Protein AF-0000000070608322 (afdb_homodimer)

InterPro domains:
  IPR005828 Major facilitator, sugar transporter-like [PF00083] (97-277)
  IPR036259 MFS transporter superfamily [G3DSA:1.20.1250.20] (74-299)
  IPR036259 MFS transporter superfamily [SSF103473] (114-316)

Sequence (734 aa):
MSNKFDELLTQVGTGKWNLLYFITACYWYILIPPQVLSGVYLTPLVNHTCLPPLLEDPVEISSDSCSYFVNNSSSGEAEEFPCTEWEYDTSVYTNTLTSEFNLVCERSYLRATYQSINMFGTTFTCLASGYIADRFGRKAVVLVTHLTYATLGFCISFASNFSLILALRFIMGCVGLPTIYILALEVCEIKHRSVVGILIGLPWAFGTMAWGGVASQVRDWRWLQRCVILPFALYIPLLFIMDESPRWLIVRGQFDRARRVLQRAARWNKTQLPSEEALNNLITRSLRIINFIFSLNHFHLELVFYGLSSAAPTTAPTLHLHRARRPDGDPWILLKRPSSIASEEVAHHLGIRAQRIAILLLVFIPQMSNKFDELLTQVGTGKWNLLYFITACYWYILIPPQVLSGVYLTPLVNHTCLPPLLEDPVEISSDSCSYFVNNSSSGEAEEFPCTEWEYDTSVYTNTLTSEFNLVCERSYLRATYQSINMFGTTFTCLASGYIADRFGRKAVVLVTHLTYATLGFCISFASNFSLILALRFIMGCVGLPTIYILALEVCEIKHRSVVGILIGLPWAFGTMAWGGVASQVRDWRWLQRCVILPFALYIPLLFIMDESPRWLIVRGQFDRARRVLQRAARWNKTQLPSEEALNNLITRSLRIINFIFSLNHFHLELVFYGLSSAAPTTAPTLHLHRARRPDGDPWILLKRPSSIASEEVAHHLGIRAQRIAILLLVFIPQ

Solvent-accessible surface area (backbone atoms only — not comparable to full-atom values): 39474 Å² total; per-residue (Å²): 124,80,47,62,51,51,56,50,39,51,54,30,49,88,38,58,53,45,44,51,40,47,52,50,35,27,51,50,30,30,55,42,37,48,65,73,54,33,42,66,73,30,38,46,69,64,61,33,30,50,49,73,62,85,88,53,72,61,74,54,81,51,78,68,33,57,51,38,34,34,67,37,79,87,75,72,48,70,46,81,41,76,53,87,41,71,47,65,60,52,85,78,37,70,41,34,53,26,67,73,65,55,37,49,70,93,37,36,63,52,43,57,44,57,43,48,38,24,52,55,17,35,54,51,17,33,70,43,35,35,58,52,32,68,71,65,30,43,44,56,45,38,48,53,26,53,52,49,41,52,49,42,48,53,50,50,45,68,49,90,42,72,68,56,39,46,50,47,37,27,52,40,18,45,36,62,48,66,45,46,57,48,49,36,46,67,64,39,36,71,90,47,32,52,53,51,56,54,55,42,54,43,31,30,41,53,17,42,53,50,38,55,56,49,53,74,72,38,40,35,39,46,62,41,42,45,62,61,46,52,60,48,66,72,51,55,61,55,59,70,71,56,71,62,49,46,65,59,28,39,63,71,65,38,52,69,61,22,47,52,50,49,45,49,38,5,61,60,35,71,37,59,65,77,54,71,67,68,62,57,84,50,66,62,80,80,68,42,63,50,38,32,54,48,32,48,40,52,52,43,48,50,53,44,52,48,55,43,36,67,62,17,14,51,49,69,74,77,72,77,75,68,87,71,72,81,77,85,68,79,70,71,63,76,77,48,49,81,70,45,52,59,50,50,56,46,48,60,56,47,52,58,49,52,53,46,50,55,49,46,57,63,56,62,51,74,125,126,80,49,61,51,51,56,50,39,51,53,30,49,84,36,58,52,45,45,52,38,46,51,50,34,29,52,50,30,28,55,43,36,48,64,73,54,33,41,68,73,30,38,45,72,65,60,34,31,48,47,72,62,85,88,54,72,62,74,54,80,50,76,68,33,55,51,37,34,34,67,37,80,87,74,72,47,68,48,80,40,76,52,88,41,71,47,65,60,51,84,78,36,72,40,35,53,24,68,73,67,56,37,48,70,93,38,36,62,52,44,55,45,57,44,47,40,25,52,55,18,34,52,50,18,32,72,42,37,35,57,51,34,69,72,65,30,43,45,57,46,38,47,52,27,52,51,50,40,52,50,43,47,53,49,48,44,69,51,88,42,70,68,56,38,47,50,47,38,26,53,40,18,44,36,62,49,66,46,47,56,46,49,35,46,67,64,39,37,71,90,46,32,51,52,51,56,54,55,43,55,44,31,31,42,53,16,42,53,50,38,55,57,48,53,74,72,38,41,35,38,46,60,41,42,46,61,61,46,52,62,49,68,70,50,55,64,54,59,71,70,55,70,62,47,46,65,58,28,37,62,71,64,37,52,68,61,22,48,51,49,49,45,50,37,6,61,59,35,70,38,58,65,76,55,73,68,67,62,56,85,50,65,64,81,80,69,42,65,51,38,32,52,50,34,48,40,52,52,43,49,50,53,44,51,47,54,43,35,65,61,18,15,51,52,69,75,78,70,77,78,70,86,75,70,85,79,84,68,79,70,71,63,76,77,48,48,84,71,46,52,59,50,52,56,46,47,59,57,46,51,57,49,52,53,46,49,56,49,47,58,62,56,64,51,73,126

Nearest PDB structures (foldseek):
  8sdz-assembly1_A  TM=8.296E-01  e=3.502E-13  Rattus norvegicus
  9b1o-assembly1_A  TM=7.659E-01  e=4.369E-13  Homo sapiens
  8jtz-assembly1_A  TM=8.490E-01  e=7.755E-12  Homo sapiens
  8et7-assembly1_A  TM=8.396E-01  e=3.820E-12  Homo sapiens
  8et9-assembly1_A  TM=7.760E-01  e=1.321E-12  Homo sapiens

Structure (mmCIF, N/CA/C/O backbone):
data_AF-0000000070608322-model_v1
#
loop_
_entity.id
_entity.type
_entity.pdbx_description
1 polymer 'Organic cation transporter protein'
#
loop_
_atom_site.group_PDB
_atom_site.id
_atom_site.type_symbol
_atom_site.label_atom_id
_atom_site.label_alt_id
_atom_site.label_comp_id
_atom_site.label_asym_id
_atom_site.label_entity_id
_atom_site.label_seq_id
_atom_site.pdbx_PDB_ins_code
_atom_site.Cartn_x
_atom_site.Cartn_y
_atom_site.Cartn_z
_atom_site.occupancy
_atom_site.B_iso_or_equiv
_atom_site.auth_seq_id
_atom_site.auth_comp_id
_atom_site.auth_asym_id
_atom_site.auth_atom_id
_atom_site.pdbx_PDB_model_num
ATOM 1 N N . MET A 1 1 ? 3.383 -32.969 -6.09 1 36 1 MET A N 1
ATOM 2 C CA . MET A 1 1 ? 2.236 -33.375 -6.902 1 36 1 MET A CA 1
ATOM 3 C C . MET A 1 1 ? 1.506 -32.156 -7.453 1 36 1 MET A C 1
ATOM 5 O O . MET A 1 1 ? 1.07 -31.281 -6.691 1 36 1 MET A O 1
ATOM 9 N N . SER A 1 2 ? 1.98 -31.641 -8.508 1 48.81 2 SER A N 1
ATOM 10 C CA . SER A 1 2 ? 1.267 -30.594 -9.242 1 48.81 2 SER A CA 1
ATOM 11 C C . SER A 1 2 ? -0.243 -30.812 -9.172 1 48.81 2 SER A C 1
ATOM 13 O O . SER A 1 2 ? -0.73 -31.922 -9.406 1 48.81 2 SER A O 1
ATOM 15 N N . ASN A 1 3 ? -1 -29.969 -8.305 1 64.69 3 ASN A N 1
ATOM 16 C CA . ASN A 1 3 ? -2.371 -30.266 -7.902 1 64.69 3 ASN A CA 1
ATOM 17 C C . ASN A 1 3 ? -3.281 -30.453 -9.109 1 64.69 3 ASN A C 1
ATOM 19 O O . ASN A 1 3 ? -3.15 -29.734 -10.109 1 64.69 3 ASN A O 1
ATOM 23 N N . LYS A 1 4 ? -3.609 -31.781 -9.477 1 75.69 4 LYS A N 1
ATOM 24 C CA . LYS A 1 4 ? -4.562 -32.219 -10.492 1 75.69 4 LYS A CA 1
ATOM 25 C C . LYS A 1 4 ? -5.645 -31.172 -10.719 1 75.69 4 LYS A C 1
ATOM 27 O O . LYS A 1 4 ? -6.125 -31 -11.836 1 75.69 4 LYS A O 1
ATOM 32 N N . PHE A 1 5 ? -5.82 -30.422 -9.734 1 82.81 5 PHE A N 1
ATOM 33 C CA . PHE A 1 5 ? -6.852 -29.406 -9.867 1 82.81 5 PHE A CA 1
ATOM 34 C C . PHE A 1 5 ? -6.355 -28.234 -10.711 1 82.81 5 PHE A C 1
ATOM 36 O O . PHE A 1 5 ? -7.105 -27.688 -11.516 1 82.81 5 PHE A O 1
ATOM 43 N N . ASP A 1 6 ? -5.16 -27.938 -10.578 1 80.19 6 ASP A N 1
ATOM 44 C CA . ASP A 1 6 ? -4.602 -26.844 -11.359 1 80.19 6 ASP A CA 1
ATOM 45 C C . ASP A 1 6 ? -4.555 -27.203 -12.844 1 80.19 6 ASP A C 1
ATOM 47 O O . ASP A 1 6 ? -4.723 -26.328 -13.695 1 80.19 6 ASP A O 1
ATOM 51 N N . GLU A 1 7 ? -4.355 -28.422 -13.086 1 80.56 7 GLU A N 1
ATOM 52 C CA . GLU A 1 7 ? -4.398 -28.875 -14.469 1 80.56 7 GLU A CA 1
ATOM 53 C C . GLU A 1 7 ? -5.809 -28.781 -15.039 1 80.56 7 GLU A C 1
ATOM 55 O O . GLU A 1 7 ? -5.988 -28.438 -16.219 1 80.56 7 GLU A O 1
ATOM 60 N N . LEU A 1 8 ? -6.734 -29.109 -14.211 1 83.25 8 LEU A N 1
ATOM 61 C CA . LEU A 1 8 ? -8.133 -29 -14.617 1 83.25 8 LEU A CA 1
ATOM 62 C C . LEU A 1 8 ? -8.5 -27.547 -14.922 1 83.25 8 LEU A C 1
ATOM 64 O O . LEU A 1 8 ? -9.203 -27.281 -15.891 1 83.25 8 LEU A O 1
ATOM 68 N N . LEU A 1 9 ? -8.023 -26.703 -14.148 1 85.88 9 LEU A N 1
ATOM 69 C CA . LEU A 1 9 ? -8.297 -25.281 -14.367 1 85.88 9 LEU A CA 1
ATOM 70 C C . LEU A 1 9 ? -7.656 -24.797 -15.664 1 85.88 9 LEU A C 1
ATOM 72 O O . LEU A 1 9 ? -8.211 -23.938 -16.359 1 85.88 9 LEU A O 1
ATOM 76 N N . THR A 1 10 ? -6.527 -25.328 -15.922 1 83.75 10 THR A N 1
ATOM 77 C CA . THR A 1 10 ? -5.855 -24.969 -17.172 1 83.75 10 THR A CA 1
ATOM 78 C C . THR A 1 10 ? -6.648 -25.453 -18.375 1 83.75 10 THR A C 1
ATOM 80 O O . THR A 1 10 ? -6.684 -24.797 -19.406 1 83.75 10 THR A O 1
ATOM 83 N N . GLN A 1 11 ? -7.273 -26.562 -18.234 1 84.31 11 GLN A N 1
ATOM 84 C CA . GLN A 1 11 ? -8.102 -27.109 -19.312 1 84.31 11 GLN A CA 1
ATOM 85 C C . GLN A 1 11 ? -9.336 -26.234 -19.531 1 84.31 11 GLN A C 1
ATOM 87 O O . GLN A 1 11 ? -9.75 -26.031 -20.672 1 84.31 11 GLN A O 1
ATOM 92 N N . VAL A 1 12 ? -9.922 -25.75 -18.469 1 87.62 12 VAL A N 1
ATOM 93 C CA . VAL A 1 12 ? -11.086 -24.875 -18.562 1 87.62 12 VAL A CA 1
ATOM 94 C C . VAL A 1 12 ? -10.664 -23.516 -19.141 1 87.62 12 VAL A C 1
ATOM 96 O O . VAL A 1 12 ? -11.461 -22.844 -19.797 1 87.62 12 VAL A O 1
ATOM 99 N N . GLY A 1 13 ? -9.414 -23.109 -18.891 1 85.56 13 GLY A N 1
ATOM 100 C CA . GLY A 1 13 ? -8.859 -21.906 -19.484 1 85.56 13 GLY A CA 1
ATOM 101 C C . GLY A 1 13 ? -9.312 -20.641 -18.797 1 85.56 13 GLY A C 1
ATOM 102 O O . GLY A 1 13 ? -9.984 -20.688 -17.766 1 85.56 13 GLY A O 1
ATOM 103 N N . THR A 1 14 ? -8.898 -19.531 -19.375 1 89 14 THR A N 1
ATOM 104 C CA . THR A 1 14 ? -9.219 -18.203 -18.859 1 89 14 THR A CA 1
ATOM 105 C C . THR A 1 14 ? -10.148 -17.469 -19.812 1 89 14 THR A C 1
ATOM 107 O O . THR A 1 14 ? -9.852 -17.344 -21.016 1 89 14 THR A O 1
ATOM 110 N N . GLY A 1 15 ? -11.305 -17.047 -19.359 1 92 15 GLY A N 1
ATOM 111 C CA . GLY A 1 15 ? -12.273 -16.344 -20.188 1 92 15 GLY A CA 1
ATOM 112 C C . GLY A 1 15 ? -13.18 -15.43 -19.391 1 92 15 GLY A C 1
ATOM 113 O O . GLY A 1 15 ? -12.75 -14.789 -18.438 1 92 15 GLY A O 1
ATOM 114 N N . LYS A 1 16 ? -14.375 -15.359 -19.844 1 93.12 16 LYS A N 1
ATOM 115 C CA . LYS A 1 16 ? -15.344 -14.438 -19.266 1 93.12 16 LYS A CA 1
ATOM 116 C C . LYS A 1 16 ? -15.703 -14.852 -17.828 1 93.12 16 LYS A C 1
ATOM 118 O O . LYS A 1 16 ? -15.945 -13.992 -16.984 1 93.12 16 LYS A O 1
ATOM 123 N N . TRP A 1 17 ? -15.719 -16.109 -17.594 1 94.38 17 TRP A N 1
ATOM 124 C CA . TRP A 1 17 ? -16.031 -16.609 -16.266 1 94.38 17 TRP A CA 1
ATOM 125 C C . TRP A 1 17 ? -15 -16.141 -15.242 1 94.38 17 TRP A C 1
ATOM 127 O O . TRP A 1 17 ? -15.359 -15.641 -14.172 1 94.38 17 TRP A O 1
ATOM 137 N N . ASN A 1 18 ? -13.758 -16.156 -15.555 1 94.19 18 ASN A N 1
ATOM 138 C CA . ASN A 1 18 ? -12.68 -15.711 -14.68 1 94.19 18 ASN A CA 1
ATOM 139 C C . ASN A 1 18 ? -12.672 -14.195 -14.539 1 94.19 18 ASN A C 1
ATOM 141 O O . ASN A 1 18 ? -12.383 -13.672 -13.461 1 94.19 18 ASN A O 1
ATOM 145 N N . LEU A 1 19 ? -13.008 -13.586 -15.617 1 93.38 19 LEU A N 1
ATOM 146 C CA . LEU A 1 19 ? -13 -12.125 -15.641 1 93.38 19 LEU A CA 1
ATOM 147 C C . LEU A 1 19 ? -14.047 -11.562 -14.688 1 93.38 19 LEU A C 1
ATOM 149 O O . LEU A 1 19 ? -13.836 -10.508 -14.086 1 93.38 19 LEU A O 1
ATOM 153 N N . LEU A 1 20 ? -15.117 -12.242 -14.57 1 95.31 20 LEU A N 1
ATOM 154 C CA . LEU A 1 20 ? -16.156 -11.805 -13.648 1 95.31 20 LEU A CA 1
ATOM 155 C C . LEU A 1 20 ? -15.625 -11.695 -12.227 1 95.31 20 LEU A C 1
ATOM 157 O O . LEU A 1 20 ? -15.852 -10.695 -11.547 1 95.31 20 LEU A O 1
ATOM 161 N N . TYR A 1 21 ? -14.875 -12.641 -11.781 1 96.44 21 TYR A N 1
ATOM 162 C CA . TYR A 1 21 ? -14.312 -12.641 -10.438 1 96.44 21 TYR A CA 1
ATOM 163 C C . TYR A 1 21 ? -13.242 -11.57 -10.289 1 96.44 21 TYR A C 1
ATOM 165 O O . TYR A 1 21 ? -13.164 -10.898 -9.258 1 96.44 21 TYR A O 1
ATOM 173 N N . PHE A 1 22 ? -12.539 -11.461 -11.375 1 94.94 22 PHE A N 1
ATOM 174 C CA . PHE A 1 22 ? -11.477 -10.461 -11.367 1 94.94 22 PHE A CA 1
ATOM 175 C C . PHE A 1 22 ? -12.055 -9.055 -11.258 1 94.94 22 PHE A C 1
ATOM 177 O O . PHE A 1 22 ? -11.633 -8.273 -10.406 1 94.94 22 PHE A O 1
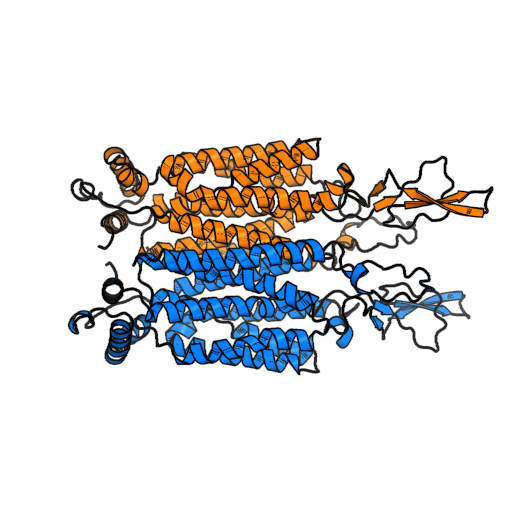ATOM 184 N N . ILE A 1 23 ? -12.984 -8.742 -12.031 1 95.19 23 ILE A N 1
ATOM 185 C CA . ILE A 1 23 ? -13.602 -7.422 -12.055 1 95.19 23 ILE A CA 1
ATOM 186 C C . ILE A 1 23 ? -14.305 -7.156 -10.727 1 95.19 23 ILE A C 1
ATOM 188 O O . ILE A 1 23 ? -14.242 -6.047 -10.188 1 95.19 23 ILE A O 1
ATOM 192 N N . THR A 1 24 ? -14.969 -8.172 -10.195 1 96.75 24 THR A N 1
ATOM 193 C CA . THR A 1 24 ? -15.664 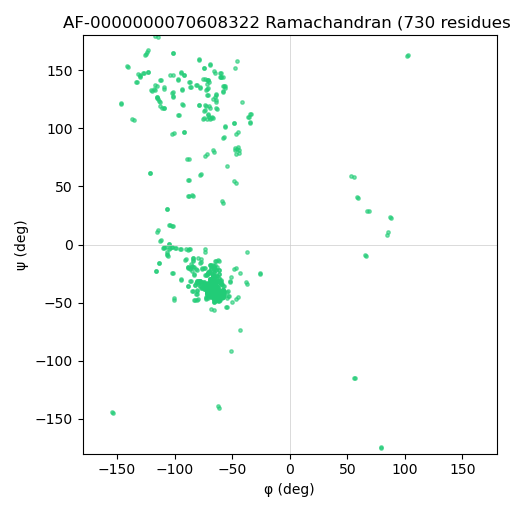-8.016 -8.93 1 96.75 24 THR A CA 1
ATOM 194 C C . THR A 1 24 ? -14.68 -7.738 -7.797 1 96.75 24 THR A C 1
ATOM 196 O O . THR A 1 24 ? -14.922 -6.867 -6.957 1 96.75 24 THR A O 1
ATOM 199 N N . ALA A 1 25 ? -13.594 -8.414 -7.82 1 96 25 ALA A N 1
ATOM 200 C CA . ALA A 1 25 ? -12.57 -8.195 -6.805 1 96 25 ALA A CA 1
ATOM 201 C C . ALA A 1 25 ? -11.969 -6.797 -6.93 1 96 25 ALA A C 1
ATOM 203 O O . ALA A 1 25 ? -11.797 -6.098 -5.926 1 96 25 ALA A O 1
ATOM 204 N N . CYS A 1 26 ? -11.68 -6.398 -8.133 1 94.06 26 CYS A N 1
ATOM 205 C CA . CYS A 1 26 ? -11.133 -5.066 -8.359 1 94.06 26 CYS A CA 1
ATOM 206 C C . CYS A 1 26 ? -12.109 -3.99 -7.902 1 94.06 26 CYS A C 1
ATOM 208 O O . CYS A 1 26 ? -11.703 -2.998 -7.293 1 94.06 26 CYS A O 1
ATOM 210 N N . TYR A 1 27 ? -13.328 -4.234 -8.227 1 95.56 27 TYR A N 1
ATOM 211 C CA . TYR A 1 27 ? -14.352 -3.271 -7.828 1 95.56 27 TYR A CA 1
ATOM 212 C C . TYR A 1 27 ? -14.438 -3.164 -6.312 1 95.56 27 TYR A C 1
ATOM 214 O O . TYR A 1 27 ? -14.562 -2.064 -5.77 1 95.56 27 TYR A O 1
ATOM 222 N N . TRP A 1 28 ? -14.359 -4.246 -5.605 1 95.69 28 TRP A N 1
ATOM 223 C CA . TRP A 1 28 ? -14.367 -4.25 -4.148 1 95.69 28 TRP A CA 1
ATOM 224 C C . TRP A 1 28 ? -13.211 -3.424 -3.594 1 95.69 28 TRP A C 1
ATOM 226 O O . TRP A 1 28 ? -13.406 -2.594 -2.703 1 95.69 28 TRP A O 1
ATOM 236 N N . TYR A 1 29 ? -12.078 -3.504 -4.195 1 92.56 29 TYR A N 1
ATOM 237 C CA . TYR A 1 29 ? -10.883 -2.871 -3.648 1 92.56 29 TYR A CA 1
ATOM 238 C C . TYR A 1 29 ? -10.805 -1.403 -4.047 1 92.56 29 TYR A C 1
ATOM 240 O O . TYR A 1 29 ? -9.977 -0.651 -3.529 1 92.56 29 TYR A O 1
ATOM 248 N N . ILE A 1 30 ? -11.648 -1.03 -4.961 1 91.88 30 ILE A N 1
ATOM 249 C CA . ILE A 1 30 ? -11.812 0.394 -5.23 1 91.88 30 ILE A CA 1
ATOM 250 C C . ILE A 1 30 ? -12.695 1.022 -4.156 1 91.88 30 ILE A C 1
ATOM 252 O O . ILE A 1 30 ? -12.492 2.178 -3.773 1 91.88 30 ILE A O 1
ATOM 256 N N . LEU A 1 31 ? -13.633 0.258 -3.611 1 94 31 LEU A N 1
ATOM 257 C CA . LEU A 1 31 ? -14.68 0.794 -2.742 1 94 31 LEU A CA 1
ATOM 258 C C . LEU A 1 31 ? -14.234 0.76 -1.282 1 94 31 LEU A C 1
ATOM 260 O O . LEU A 1 31 ? -14.797 1.475 -0.445 1 94 31 LEU A O 1
ATOM 264 N N . ILE A 1 32 ? -13.203 0.074 -0.935 1 91.31 32 ILE A N 1
ATOM 265 C CA . ILE A 1 32 ? -12.898 -0.22 0.46 1 91.31 32 ILE A CA 1
ATOM 266 C C . ILE A 1 32 ? -12.055 0.908 1.053 1 91.31 32 ILE A C 1
ATOM 268 O O . ILE A 1 32 ? -12.297 1.347 2.18 1 91.31 32 ILE A O 1
ATOM 272 N N . PRO A 1 33 ? -11.164 1.537 0.332 1 86.69 33 PRO A N 1
ATOM 273 C CA . PRO A 1 33 ? -10.266 2.512 0.959 1 86.69 33 PRO A CA 1
ATOM 274 C C . PRO A 1 33 ? -11.016 3.707 1.548 1 86.69 33 PRO A C 1
ATOM 276 O O . PRO A 1 33 ? -10.727 4.129 2.67 1 86.69 33 PRO A O 1
ATOM 279 N N . PRO A 1 34 ? -12.008 4.238 0.886 1 88.19 34 PRO A N 1
ATOM 280 C CA . PRO A 1 34 ? -12.727 5.367 1.49 1 88.19 34 PRO A CA 1
ATOM 281 C C . PRO A 1 34 ? -13.391 5.004 2.816 1 88.19 34 PRO A C 1
ATOM 283 O O . PRO A 1 34 ? -13.578 5.867 3.674 1 88.19 34 PRO A O 1
ATOM 286 N N . GLN A 1 35 ? -13.695 3.754 2.988 1 90 35 GLN A N 1
ATOM 287 C CA . GLN A 1 35 ? -14.352 3.32 4.215 1 90 35 GLN A CA 1
ATOM 288 C C . GLN A 1 35 ? -13.336 3.059 5.324 1 90 35 GLN A C 1
ATOM 290 O O . GLN A 1 35 ? -13.555 3.451 6.473 1 90 35 GLN A O 1
ATOM 295 N N . VAL A 1 36 ? -12.281 2.479 4.906 1 87.38 36 VAL A N 1
ATOM 296 C CA . VAL A 1 36 ? -11.289 2.086 5.895 1 87.38 36 VAL A CA 1
ATOM 297 C C . VAL A 1 36 ? -10.516 3.314 6.367 1 87.38 36 VAL A C 1
ATOM 299 O O . VAL A 1 36 ? -10.164 3.424 7.543 1 87.38 36 VAL A O 1
ATOM 302 N N . LEU A 1 37 ? -10.297 4.277 5.535 1 82.12 37 LEU A N 1
ATOM 303 C CA . LEU A 1 37 ? -9.547 5.477 5.875 1 82.12 37 LEU A CA 1
ATOM 304 C C . LEU A 1 37 ? -10.477 6.676 6.035 1 82.12 37 LEU A C 1
ATOM 306 O O . LEU A 1 37 ? -10.078 7.812 5.77 1 82.12 37 LEU A O 1
ATOM 310 N N . SER A 1 38 ? -11.641 6.453 6.445 1 87.69 38 SER A N 1
ATOM 311 C CA . SER A 1 38 ? -12.641 7.516 6.488 1 87.69 38 SER A CA 1
ATOM 312 C C . SER A 1 38 ? -12.297 8.555 7.551 1 87.69 38 SER A C 1
ATOM 314 O O . SER A 1 38 ? -12.734 9.703 7.465 1 87.69 38 SER A O 1
ATOM 316 N N . GLY A 1 39 ? -11.5 8.203 8.508 1 85.06 39 GLY A N 1
ATOM 317 C CA . GLY A 1 39 ? -11.141 9.125 9.578 1 85.06 39 GLY A CA 1
ATOM 318 C C . GLY A 1 39 ? -10.414 10.359 9.078 1 85.06 39 GLY A C 1
ATOM 319 O O . GLY A 1 39 ? -10.516 11.43 9.688 1 85.06 39 GLY A O 1
ATOM 320 N N . VAL A 1 40 ? -9.852 10.242 7.977 1 78.62 40 VAL A N 1
ATOM 321 C CA . VAL A 1 40 ? -9.047 11.336 7.43 1 78.62 40 VAL A CA 1
ATOM 322 C C . VAL A 1 40 ? -9.969 12.492 7.023 1 78.62 40 VAL A C 1
ATOM 324 O O . VAL A 1 40 ? -9.641 13.656 7.246 1 78.62 40 VAL A O 1
ATOM 327 N N . TYR A 1 41 ? -11.109 12.195 6.543 1 84.12 41 TYR A N 1
ATOM 328 C CA . TYR A 1 41 ? -11.953 13.258 6.012 1 84.12 41 TYR A CA 1
ATOM 329 C C . TYR A 1 41 ? -13.203 13.438 6.867 1 84.12 41 TYR A C 1
ATOM 331 O O . TYR A 1 41 ? -13.875 14.469 6.785 1 84.12 41 TYR A O 1
ATOM 339 N N . LEU A 1 42 ? -13.445 12.461 7.664 1 90.12 42 LEU A N 1
ATOM 340 C CA . LEU A 1 42 ? -14.656 12.578 8.469 1 90.12 42 LEU A CA 1
ATOM 341 C C . LEU A 1 42 ? -14.352 13.172 9.836 1 90.12 42 LEU A C 1
ATOM 343 O O . LEU A 1 42 ? -15.203 13.812 10.453 1 90.12 42 LEU A O 1
ATOM 347 N N . THR A 1 43 ? -13.148 12.906 10.336 1 88.88 43 THR A N 1
ATOM 348 C CA . THR A 1 43 ? -12.742 13.453 11.625 1 88.88 43 THR A CA 1
ATOM 349 C C . THR A 1 43 ? -11.484 14.297 11.484 1 88.88 43 THR A C 1
ATOM 351 O O . THR A 1 43 ? -10.492 14.078 12.188 1 88.88 43 THR A O 1
ATOM 354 N N . PRO A 1 44 ? -11.586 15.344 10.711 1 81.62 44 PRO A N 1
ATOM 355 C CA . PRO A 1 44 ? -10.406 16.203 10.578 1 81.62 44 PRO A CA 1
ATOM 356 C C . PRO A 1 44 ? -10.227 17.141 11.766 1 81.62 44 PRO A C 1
ATOM 358 O O . PRO A 1 44 ? -11.164 17.359 12.531 1 81.62 44 PRO A O 1
ATOM 361 N N . LEU A 1 45 ? -9.055 17.562 11.867 1 77.62 45 LEU A N 1
ATOM 362 C CA . LEU A 1 45 ? -8.836 18.625 12.844 1 77.62 45 LEU A CA 1
ATOM 363 C C . LEU A 1 45 ? -9.398 19.953 12.344 1 77.62 45 LEU A C 1
ATOM 365 O O . LEU A 1 45 ? -9.086 20.375 11.227 1 77.62 45 LEU A O 1
ATOM 369 N N . VAL A 1 46 ? -10.32 20.5 13.07 1 79.62 46 VAL A N 1
ATOM 370 C CA . VAL A 1 46 ? -10.93 21.781 12.703 1 79.62 46 VAL A CA 1
ATOM 371 C C . VAL A 1 46 ? -10.641 22.812 13.773 1 79.62 46 VAL A C 1
ATOM 373 O O . VAL A 1 46 ? -10.672 22.516 14.969 1 79.62 46 VAL A O 1
ATOM 376 N N . ASN A 1 47 ? -10.234 23.953 13.281 1 77.94 47 ASN A N 1
ATOM 377 C CA . ASN A 1 47 ? -10.039 25.047 14.234 1 77.94 47 ASN A CA 1
ATOM 378 C C . ASN A 1 47 ? -11.312 25.344 15.008 1 77.94 47 ASN A C 1
ATOM 380 O O . ASN A 1 47 ? -12.414 25.312 14.445 1 77.94 47 ASN A O 1
ATOM 384 N N . HIS A 1 48 ? -11.086 25.531 16.281 1 84.5 48 HIS A N 1
ATOM 385 C CA . HIS A 1 48 ? -12.234 25.797 17.141 1 84.5 48 HIS A CA 1
ATOM 386 C C . HIS A 1 48 ? -11.977 26.969 18.062 1 84.5 48 HIS A C 1
ATOM 388 O O . HIS A 1 48 ? -10.828 27.234 18.438 1 84.5 48 HIS A O 1
ATOM 394 N N . THR A 1 49 ? -12.961 27.781 18.25 1 83.06 49 THR A N 1
ATOM 395 C CA . THR A 1 49 ? -12.914 28.922 19.172 1 83.06 49 THR A CA 1
ATOM 396 C C . THR A 1 49 ? -13.914 28.719 20.312 1 83.06 49 THR A C 1
ATOM 398 O O . THR A 1 49 ? -15.078 28.391 20.078 1 83.06 49 THR A O 1
ATOM 401 N N . CYS A 1 50 ? -13.352 28.844 21.469 1 85.44 50 CYS A N 1
ATOM 402 C CA . CYS A 1 50 ? -14.195 28.688 22.641 1 85.44 50 CYS A CA 1
ATOM 403 C C . CYS A 1 50 ? -15.258 29.781 22.719 1 85.44 50 CYS A C 1
ATOM 405 O O . CYS A 1 50 ? -14.953 30.953 22.516 1 85.44 50 CYS A O 1
ATOM 407 N N . LEU A 1 51 ? -16.469 29.391 22.906 1 83 51 LEU A N 1
ATOM 408 C CA . LEU A 1 51 ? -17.578 30.312 23.109 1 83 51 LEU A CA 1
ATOM 409 C C . LEU A 1 51 ? -17.953 30.375 24.594 1 83 51 LEU A C 1
ATOM 411 O O . LEU A 1 51 ? -18.688 29.531 25.094 1 83 51 LEU A O 1
ATOM 415 N N . PRO A 1 52 ? -17.328 31.438 25.234 1 77.62 52 PRO A N 1
ATOM 416 C CA . PRO A 1 52 ? -17.672 31.547 26.656 1 77.62 52 PRO A CA 1
ATOM 417 C C . PRO A 1 52 ? -19.156 31.891 26.859 1 77.62 52 PRO A C 1
ATOM 419 O O . PRO A 1 52 ? -19.781 32.469 25.984 1 77.62 52 PRO A O 1
ATOM 422 N N . PRO A 1 53 ? -19.656 31.359 28.016 1 76.31 53 PRO A N 1
ATOM 423 C CA . PRO A 1 53 ? -21.047 31.734 28.328 1 76.31 53 PRO A CA 1
ATOM 424 C C . PRO A 1 53 ? -21.25 33.25 28.438 1 76.31 53 PRO A C 1
ATOM 426 O O . PRO A 1 53 ? -20.312 33.969 28.781 1 76.31 53 PRO A O 1
ATOM 429 N N . LEU A 1 54 ? -22.266 33.844 27.781 1 64.56 54 LEU A N 1
ATOM 430 C CA . LEU A 1 54 ? -22.641 35.25 27.688 1 64.56 54 LEU A CA 1
ATOM 431 C C . LEU A 1 54 ? -22.406 35.969 29.016 1 64.56 54 LEU A C 1
ATOM 433 O O . LEU A 1 54 ? -22.094 37.156 29.047 1 64.56 54 LEU A O 1
ATOM 437 N N . LEU A 1 55 ? -22.594 35.281 30.031 1 60.94 55 LEU A N 1
ATOM 438 C CA . LEU A 1 55 ? -22.625 35.969 31.328 1 60.94 55 LEU A CA 1
ATOM 439 C C . LEU A 1 55 ? -21.203 36.312 31.797 1 60.94 55 LEU A C 1
ATOM 441 O O . LEU A 1 55 ? -21.031 37.062 32.75 1 60.94 55 LEU A O 1
ATOM 445 N N . GLU A 1 56 ? -20.25 35.688 31.078 1 59.78 56 GLU A N 1
ATOM 446 C CA . GLU A 1 56 ? -18.906 35.875 31.609 1 59.78 56 GLU A CA 1
ATOM 447 C C . GLU A 1 56 ? -18.062 36.75 30.672 1 59.78 56 GLU A C 1
ATOM 449 O O . GLU A 1 56 ? -18.219 36.688 29.453 1 59.78 56 GLU A O 1
ATOM 454 N N . ASP A 1 57 ? -17.578 37.969 31.094 1 60.91 57 ASP A N 1
ATOM 455 C CA . ASP A 1 57 ? -16.719 38.906 30.344 1 60.91 57 ASP A CA 1
ATOM 456 C C . ASP A 1 57 ? -15.344 38.281 30.094 1 60.91 57 ASP A C 1
ATOM 458 O O . ASP A 1 57 ? -14.445 38.406 30.922 1 60.91 57 ASP A O 1
ATOM 462 N N . PRO A 1 58 ? -15.305 37.469 29.141 1 61 58 PRO A N 1
ATOM 463 C CA . PRO A 1 58 ? -14.016 36.844 28.938 1 61 58 PRO A CA 1
ATOM 464 C C . PRO A 1 58 ? -12.922 37.812 28.516 1 61 58 PRO A C 1
ATOM 466 O O . PRO A 1 58 ? -13.195 38.781 27.812 1 61 58 PRO A O 1
ATOM 469 N N . VAL A 1 59 ? -11.805 37.875 29.156 1 59.34 59 VAL A N 1
ATOM 470 C CA . VAL A 1 59 ? -10.695 38.781 28.844 1 59.34 59 VAL A CA 1
ATOM 471 C C . VAL A 1 59 ? -10.078 38.375 27.516 1 59.34 59 VAL A C 1
ATOM 473 O O . VAL A 1 59 ? -9.789 39.219 26.672 1 59.34 59 VAL A O 1
ATOM 476 N N . GLU A 1 60 ? -9.625 37.125 27.297 1 59.66 60 GLU A N 1
ATOM 477 C CA . GLU A 1 60 ? -8.914 36.719 26.094 1 59.66 60 GLU A CA 1
ATOM 478 C C . GLU A 1 60 ? -9.414 35.375 25.594 1 59.66 60 GLU A C 1
ATOM 480 O O . GLU A 1 60 ? -9.539 34.406 26.359 1 59.66 60 GLU A O 1
ATOM 485 N N . ILE A 1 61 ? -10.125 35.5 24.5 1 61.66 61 ILE A N 1
ATOM 486 C CA . ILE A 1 61 ? -10.508 34.25 23.844 1 61.66 61 ILE A CA 1
ATOM 487 C C . ILE A 1 61 ? -9.469 33.875 22.797 1 61.66 61 ILE A C 1
ATOM 489 O O . ILE A 1 61 ? -9.211 34.625 21.859 1 61.66 61 ILE A O 1
ATOM 493 N N . SER A 1 62 ? -8.539 33 23.156 1 58.78 62 SER A N 1
ATOM 494 C CA . SER A 1 62 ? -7.551 32.562 22.172 1 58.78 62 SER A CA 1
ATOM 495 C C . SER A 1 62 ? -8.117 31.469 21.266 1 58.78 62 SER A C 1
ATOM 497 O O . SER A 1 62 ? -8.969 30.672 21.688 1 58.78 62 SER A O 1
ATOM 499 N N . SER A 1 63 ? -7.848 31.562 20.047 1 64.69 63 SER A N 1
ATOM 500 C CA . SER A 1 63 ? -8.164 30.531 19.062 1 64.69 63 SER A CA 1
ATOM 501 C C . SER A 1 63 ? -7.539 29.188 19.453 1 64.69 63 SER A C 1
ATOM 503 O O . SER A 1 63 ? -6.422 29.141 19.984 1 64.69 63 SER A O 1
ATOM 505 N N . ASP A 1 64 ? -8.336 28.141 19.344 1 63.97 64 ASP A N 1
ATOM 506 C CA . ASP A 1 64 ? -7.926 26.766 19.625 1 63.97 64 ASP A CA 1
ATOM 507 C C . ASP A 1 64 ? -7.668 26.578 21.125 1 63.97 64 ASP A C 1
ATOM 509 O O . ASP A 1 64 ? -6.684 25.938 21.516 1 63.97 64 ASP A O 1
ATOM 513 N N . SER A 1 65 ? -8.398 27.391 21.844 1 73.75 65 SER A N 1
ATOM 514 C CA . SER A 1 65 ? -8.242 27.281 23.297 1 73.75 65 SER A CA 1
ATOM 515 C C . SER A 1 65 ? -9.336 26.406 23.906 1 73.75 65 SER A C 1
ATOM 517 O O . SER A 1 65 ? -10.438 26.312 23.344 1 73.75 65 SER A O 1
ATOM 519 N N . CYS A 1 66 ? -9 25.656 24.828 1 81.38 66 CYS A N 1
ATOM 520 C CA . CYS A 1 66 ? -9.922 24.766 25.531 1 81.38 66 CYS A CA 1
ATOM 521 C C . CYS A 1 66 ? -10.383 25.359 26.844 1 81.38 66 CYS A C 1
ATOM 523 O O . CYS A 1 66 ? -11.148 24.75 27.578 1 81.38 66 CYS A O 1
ATOM 525 N N . SER A 1 67 ? -9.836 26.516 27.125 1 78.88 67 SER A N 1
ATOM 526 C CA . SER A 1 67 ? -10.203 27.203 28.359 1 78.88 67 SER A CA 1
ATOM 527 C C . SER A 1 67 ? -10.305 28.719 28.125 1 78.88 67 SER A C 1
ATOM 529 O O . SER A 1 67 ? -9.844 29.219 27.109 1 78.88 67 SER A O 1
ATOM 531 N N . TYR A 1 68 ? -11.117 29.359 28.953 1 77.25 68 TYR A N 1
ATOM 532 C CA . TYR A 1 68 ? -11.195 30.812 28.906 1 77.25 68 TYR A CA 1
ATOM 533 C C . TYR A 1 68 ? -10.977 31.406 30.297 1 77.25 68 TYR A C 1
ATOM 535 O O . TYR A 1 68 ? -11.117 30.703 31.312 1 77.25 68 TYR A O 1
ATOM 543 N N . PHE A 1 69 ? -10.391 32.562 30.203 1 76.31 69 PHE A N 1
ATOM 544 C CA . PHE A 1 69 ? -10.055 33.219 31.453 1 76.31 69 PHE A CA 1
ATOM 545 C C . PHE A 1 69 ? -11.062 34.312 31.781 1 76.31 69 PHE A C 1
ATOM 547 O O . PHE A 1 69 ? -11.508 35.031 30.891 1 76.31 69 PHE A O 1
ATOM 554 N N . VAL A 1 70 ? -11.57 34.312 33.031 1 76.12 70 VAL A N 1
ATOM 555 C CA . VAL A 1 70 ? -12.461 35.375 33.5 1 76.12 70 VAL A CA 1
ATOM 556 C C . VAL A 1 70 ? -11.781 36.156 34.625 1 76.12 70 VAL A C 1
ATOM 558 O O . VAL A 1 70 ? -11.117 35.594 35.469 1 76.12 70 VAL A O 1
ATOM 561 N N . ASN A 1 71 ? -11.734 37.531 34.375 1 71.75 71 ASN A N 1
ATOM 562 C CA . ASN A 1 71 ? -11.211 38.375 35.438 1 71.75 71 ASN A CA 1
ATOM 563 C C . ASN A 1 71 ? -12.156 38.406 36.625 1 71.75 71 ASN A C 1
ATOM 565 O O . ASN A 1 71 ? -13.344 38.719 36.469 1 71.75 71 ASN A O 1
ATOM 569 N N . ASN A 1 72 ? -11.695 37.75 37.656 1 64.88 72 ASN A N 1
ATOM 570 C CA . ASN A 1 72 ? -12.461 37.906 38.875 1 64.88 72 ASN A CA 1
ATOM 571 C C . ASN A 1 72 ? -12.227 39.281 39.5 1 64.88 72 ASN A C 1
ATOM 573 O O . ASN A 1 72 ? -11.078 39.656 39.75 1 64.88 72 ASN A O 1
ATOM 577 N N . SER A 1 73 ? -13.148 40.125 39.469 1 61.19 73 SER A N 1
ATOM 578 C CA . SER A 1 73 ? -13.109 41.469 40.031 1 61.19 73 SER A CA 1
ATOM 579 C C . SER A 1 73 ? -12.555 41.438 41.438 1 61.19 73 SER A C 1
ATOM 581 O O . SER A 1 73 ? -11.859 42.375 41.875 1 61.19 73 SER A O 1
ATOM 583 N N . SER A 1 74 ? -12.984 40.594 42.25 1 59.12 74 SER A N 1
ATOM 584 C CA . SER A 1 74 ? -12.664 40.719 43.656 1 59.12 74 SER A CA 1
ATOM 585 C C . SER A 1 74 ? -11.195 40.406 43.906 1 59.12 74 SER A C 1
ATOM 587 O O . SER A 1 74 ? -10.586 40.969 44.812 1 59.12 74 SER A O 1
ATOM 589 N N . SER A 1 75 ? -10.664 39.5 43.25 1 58.78 75 SER A N 1
ATOM 590 C CA . SER A 1 75 ? -9.32 39.094 43.625 1 58.78 75 SER A CA 1
ATOM 591 C C . SER A 1 75 ? -8.297 39.469 42.562 1 58.78 75 SER A C 1
ATOM 593 O O . SER A 1 75 ? -7.09 39.469 42.844 1 58.78 75 SER A O 1
ATOM 595 N N . GLY A 1 76 ? -8.695 40.188 41.438 1 61.78 76 GLY A N 1
ATOM 596 C CA . GLY A 1 76 ? -7.789 40.656 40.406 1 61.78 76 GLY A CA 1
ATOM 597 C C . GLY A 1 76 ? -7.152 39.531 39.625 1 61.78 76 GLY A C 1
ATOM 598 O O . GLY A 1 76 ? -6.297 39.781 38.75 1 61.78 76 GLY A O 1
ATOM 599 N N . GLU A 1 77 ? -7.352 38.312 40.125 1 65.31 77 GLU A N 1
ATOM 600 C CA . GLU A 1 77 ? -6.66 37.188 39.5 1 65.31 77 GLU A CA 1
ATOM 601 C C . GLU A 1 77 ? -7.539 36.531 38.438 1 65.31 77 GLU A C 1
ATOM 603 O O . GLU A 1 77 ? -8.766 36.5 38.562 1 65.31 77 GLU A O 1
ATOM 608 N N . ALA A 1 78 ? -7.059 36.25 37.281 1 73.25 78 ALA A N 1
ATOM 609 C CA . ALA A 1 78 ? -7.754 35.562 36.188 1 73.25 78 ALA A CA 1
ATOM 610 C C . ALA A 1 78 ? -7.98 34.094 36.5 1 73.25 78 ALA A C 1
ATOM 612 O O . ALA A 1 78 ? -7.039 33.375 36.844 1 73.25 78 ALA A O 1
ATOM 613 N N . GLU A 1 79 ? -9.211 33.656 36.75 1 76.94 79 GLU A N 1
ATOM 614 C CA . GLU A 1 79 ? -9.562 32.25 36.938 1 76.94 79 GLU A CA 1
ATOM 615 C C . GLU A 1 79 ? -9.844 31.562 35.625 1 76.94 79 GLU A C 1
ATOM 617 O O . GLU A 1 79 ? -10.453 32.156 34.719 1 76.94 79 GLU A O 1
ATOM 622 N N . GLU A 1 80 ? -9.32 30.297 35.375 1 77.31 80 GLU A N 1
ATOM 623 C CA . GLU A 1 80 ? -9.461 29.516 34.125 1 77.31 80 GLU A CA 1
ATOM 624 C C . GLU A 1 80 ? -10.656 28.578 34.219 1 77.31 80 GLU A C 1
ATOM 626 O O . GLU A 1 80 ? -10.805 27.828 35.188 1 77.31 80 GLU A O 1
ATOM 631 N N . PHE A 1 81 ? -11.594 28.766 33.281 1 79.44 81 PHE A N 1
ATOM 632 C CA . PHE A 1 81 ? -12.734 27.875 33.188 1 79.44 81 PHE A CA 1
ATOM 633 C C . PHE A 1 81 ? -12.672 27.062 31.891 1 79.44 81 PHE A C 1
ATOM 635 O O . PHE A 1 81 ? -12.211 27.562 30.859 1 79.44 81 PHE A O 1
ATOM 642 N N . PRO A 1 82 ? -13.078 25.781 32 1 82.62 82 PRO A N 1
ATOM 643 C CA . PRO A 1 82 ? -13.102 24.969 30.781 1 82.62 82 PRO A CA 1
ATOM 644 C C . PRO A 1 82 ? -14.219 25.375 29.812 1 82.62 82 PRO A C 1
ATOM 646 O O . PRO A 1 82 ? -15.305 25.75 30.25 1 82.62 82 PRO A O 1
ATOM 649 N N . CYS A 1 83 ? -13.906 25.344 28.609 1 83.62 83 CYS A N 1
ATOM 650 C CA . CYS A 1 83 ? -14.891 25.672 27.578 1 83.62 83 CYS A CA 1
ATOM 651 C C . CYS A 1 83 ? -15.867 24.516 27.391 1 83.62 83 CYS A C 1
ATOM 653 O O . CYS A 1 83 ? -15.477 23.344 27.422 1 83.62 83 CYS A O 1
ATOM 655 N N . THR A 1 84 ? -17.156 24.812 27.156 1 80.88 84 THR A N 1
ATOM 656 C CA . THR A 1 84 ? -18.156 23.781 26.969 1 80.88 84 THR A CA 1
ATOM 657 C C . THR A 1 84 ? -18.75 23.844 25.562 1 80.88 84 THR A C 1
ATOM 659 O O . THR A 1 84 ? -19.359 22.891 25.094 1 80.88 84 THR A O 1
ATOM 662 N N . GLU A 1 85 ? -18.625 25 25 1 84.56 85 GLU A N 1
ATOM 663 C CA . GLU A 1 85 ? -19.156 25.172 23.656 1 84.56 85 GLU A CA 1
ATOM 664 C C . GLU A 1 85 ? -18.109 25.797 22.734 1 84.56 85 GLU A C 1
ATOM 666 O O . GLU A 1 85 ? -17.297 26.625 23.172 1 84.56 85 GLU A O 1
ATOM 671 N N . TRP A 1 86 ? -18.203 25.297 21.516 1 87.81 86 TRP A N 1
ATOM 672 C CA . TRP A 1 86 ? -17.203 25.766 20.562 1 87.81 86 TRP A CA 1
ATOM 673 C C . TRP A 1 86 ? -17.859 26.234 19.266 1 87.81 86 TRP A C 1
ATOM 675 O O . TRP A 1 86 ? -18.938 25.75 18.906 1 87.81 86 TRP A O 1
ATOM 685 N N . GLU A 1 87 ? -17.25 27.234 18.703 1 85.75 87 GLU A N 1
ATOM 686 C CA . GLU A 1 87 ? -17.547 27.594 17.328 1 85.75 87 GLU A CA 1
ATOM 687 C C . GLU A 1 87 ? -16.469 27.078 16.375 1 85.75 87 GLU A C 1
ATOM 689 O O . GLU A 1 87 ? -15.281 27.234 16.641 1 85.75 87 GLU A O 1
ATOM 694 N N . TYR A 1 88 ? -16.922 26.359 15.375 1 87.81 88 TYR A N 1
ATOM 695 C CA . TYR A 1 88 ? -15.984 25.719 14.469 1 87.81 88 TYR A CA 1
ATOM 696 C C . TYR A 1 88 ? -15.859 26.5 13.164 1 87.81 88 TYR A C 1
ATOM 698 O O . TYR A 1 88 ? -16.812 27.172 12.742 1 87.81 88 TYR A O 1
ATOM 706 N N . ASP A 1 89 ? -14.656 26.469 12.641 1 80.38 89 ASP A N 1
ATOM 707 C CA . ASP A 1 89 ? -14.398 27.078 11.344 1 80.38 89 ASP A CA 1
ATOM 708 C C . ASP A 1 89 ? -15.062 26.297 10.219 1 80.38 89 ASP A C 1
ATOM 710 O O . ASP A 1 89 ? -14.773 25.109 10.023 1 80.38 89 ASP A O 1
ATOM 714 N N . THR A 1 90 ? -15.977 26.875 9.492 1 81.5 90 THR A N 1
ATOM 715 C CA . THR A 1 90 ? -16.719 26.188 8.453 1 81.5 90 THR A CA 1
ATOM 716 C C . THR A 1 90 ? -16.219 26.562 7.07 1 81.5 90 THR A C 1
ATOM 718 O O . THR A 1 90 ? -16.891 26.328 6.062 1 81.5 90 THR A O 1
ATOM 721 N N . SER A 1 91 ? -15.039 27.141 6.996 1 75.69 91 SER A N 1
ATOM 722 C CA . SER A 1 91 ? -14.516 27.609 5.715 1 75.69 91 SER A CA 1
ATOM 723 C C . SER A 1 91 ? -14.141 26.438 4.812 1 75.69 91 SER A C 1
ATOM 725 O O . SER A 1 91 ? -14.422 26.453 3.613 1 75.69 91 SER A O 1
ATOM 727 N N . VAL A 1 92 ? -13.648 25.422 5.41 1 74.06 92 VAL A N 1
ATOM 728 C CA . VAL A 1 92 ? -13.211 24.266 4.629 1 74.06 92 VAL A CA 1
ATOM 729 C C . VAL A 1 92 ? -14.273 23.172 4.68 1 74.06 92 VAL A C 1
ATOM 731 O O . VAL A 1 92 ? -14.672 22.641 3.641 1 74.06 92 VAL A O 1
ATOM 734 N N . TYR A 1 93 ? -14.703 22.984 5.867 1 84.31 93 TYR A N 1
ATOM 735 C CA . TYR A 1 93 ? -15.727 21.969 6.09 1 84.31 93 TYR A CA 1
ATOM 736 C C . TYR A 1 93 ? -17.016 22.594 6.613 1 84.31 93 TYR A C 1
ATOM 738 O O . TYR A 1 93 ? -16.969 23.516 7.426 1 84.31 93 TYR A O 1
ATOM 746 N N . THR A 1 94 ? -18.078 22.141 6.09 1 88.25 94 THR A N 1
ATOM 747 C CA . THR A 1 94 ? -19.359 22.625 6.602 1 88.25 94 THR A CA 1
ATOM 748 C C . THR A 1 94 ? -19.766 21.859 7.852 1 88.25 94 THR A C 1
ATOM 750 O O . THR A 1 94 ? -20.219 22.453 8.836 1 88.25 94 THR A O 1
ATOM 753 N N . ASN A 1 95 ? -19.672 20.562 7.766 1 92.5 95 ASN A N 1
ATOM 754 C CA . ASN A 1 95 ? -20.031 19.688 8.883 1 92.5 95 ASN A CA 1
ATOM 755 C C . ASN A 1 95 ? -19.156 18.438 8.914 1 92.5 95 ASN A C 1
ATOM 757 O O . ASN A 1 95 ? -19.094 17.688 7.93 1 92.5 95 ASN A O 1
ATOM 761 N N . THR A 1 96 ? -18.453 18.25 10.031 1 93.12 96 THR A N 1
ATOM 762 C CA . THR A 1 96 ? -17.625 17.062 10.25 1 93.12 96 THR A CA 1
ATOM 763 C C . THR A 1 96 ? -18.031 16.359 11.531 1 93.12 96 THR A C 1
ATOM 765 O O . THR A 1 96 ? -18.828 16.891 12.328 1 93.12 96 THR A O 1
ATOM 768 N N . LEU A 1 97 ? -17.578 15.164 11.695 1 94.88 97 LEU A N 1
ATOM 769 C CA . LEU A 1 97 ? -17.828 14.453 12.945 1 94.88 97 LEU A CA 1
ATOM 770 C C . LEU A 1 97 ? -17.219 15.203 14.125 1 94.88 97 LEU A C 1
ATOM 772 O O . LEU A 1 97 ? -17.766 15.203 15.227 1 94.88 97 LEU A O 1
ATOM 776 N N . THR A 1 98 ? -16.125 15.859 13.844 1 92.19 98 THR A N 1
ATOM 777 C CA . THR A 1 98 ? -15.445 16.641 14.867 1 92.19 98 THR A CA 1
ATOM 778 C C . THR A 1 98 ? -16.312 17.797 15.352 1 92.19 98 THR A C 1
ATOM 780 O O . THR A 1 98 ? -16.484 17.984 16.562 1 92.19 98 THR A O 1
ATOM 783 N N . SER A 1 99 ? -16.875 18.5 14.445 1 91.88 99 SER A N 1
ATOM 784 C CA . SER A 1 99 ? -17.688 19.672 14.789 1 91.88 99 SER A CA 1
ATOM 785 C C . SER A 1 99 ? -19.062 19.25 15.312 1 91.88 99 SER A C 1
ATOM 787 O O . SER A 1 99 ? -19.594 19.859 16.25 1 91.88 99 SER A O 1
ATOM 789 N N . GLU A 1 100 ? -19.578 18.219 14.711 1 93.38 100 GLU A N 1
ATOM 790 C CA . GLU A 1 100 ? -20.922 17.797 15.078 1 93.38 100 GLU A CA 1
ATOM 791 C C . GLU A 1 100 ? -20.953 17.188 16.484 1 93.38 100 GLU A C 1
ATOM 793 O O . GLU A 1 100 ? -21.906 17.422 17.234 1 93.38 100 GLU A O 1
ATOM 798 N N . PHE A 1 101 ? -19.922 16.484 16.844 1 93.94 101 PHE A N 1
ATOM 799 C CA . PHE A 1 101 ? -19.922 15.797 18.125 1 93.94 101 PHE A CA 1
ATOM 800 C C . PHE A 1 101 ? -18.875 16.375 19.062 1 93.94 101 PHE A C 1
ATOM 802 O O . PHE A 1 101 ? -18.531 15.75 20.078 1 93.94 101 PHE A O 1
ATOM 809 N N . ASN A 1 102 ? -18.312 17.5 18.734 1 90.25 102 ASN A N 1
ATOM 810 C CA . ASN A 1 102 ? -17.375 18.25 19.562 1 90.25 102 ASN A CA 1
ATOM 811 C C . ASN A 1 102 ? -16.203 17.375 20.016 1 90.25 102 ASN A C 1
ATOM 813 O O . ASN A 1 102 ? -15.898 17.297 21.203 1 90.25 102 ASN A O 1
ATOM 817 N N . LEU A 1 103 ? -15.555 16.891 19.031 1 91.44 103 LEU A N 1
ATOM 818 C CA . LEU A 1 103 ? -14.406 16.047 19.312 1 91.44 103 LEU A CA 1
ATOM 819 C C . LEU A 1 103 ? -13.133 16.875 19.469 1 91.44 103 LEU A C 1
ATOM 821 O O . LEU A 1 103 ? -12.125 16.609 18.812 1 91.44 103 LEU A O 1
ATOM 825 N N . VAL A 1 104 ? -13.203 17.812 20.359 1 86.5 104 VAL A N 1
ATOM 826 C CA . VAL A 1 104 ? -12.078 18.703 20.594 1 86.5 104 VAL A CA 1
ATOM 827 C C . VAL A 1 104 ? -11.695 18.672 22.078 1 86.5 104 VAL A C 1
ATOM 829 O O . VAL A 1 104 ? -12.414 18.094 22.891 1 86.5 104 VAL A O 1
ATOM 832 N N . CYS A 1 105 ? -10.453 19.188 22.344 1 84.06 105 CYS A N 1
ATOM 833 C CA . CYS A 1 105 ? -9.945 19.344 23.703 1 84.06 105 CYS A CA 1
ATOM 834 C C . CYS A 1 105 ? -9.977 18.016 24.453 1 84.06 105 CYS A C 1
ATOM 836 O O . CYS A 1 105 ? -9.391 17.031 24 1 84.06 105 CYS A O 1
ATOM 838 N N . GLU A 1 106 ? -10.742 17.781 25.516 1 81.5 106 GLU A N 1
ATOM 839 C CA . GLU A 1 106 ? -10.734 16.562 26.297 1 81.5 106 GLU A CA 1
ATOM 840 C C . GLU A 1 106 ? -11.227 15.375 25.469 1 81.5 106 GLU A C 1
ATOM 842 O O . GLU A 1 106 ? -10.859 14.227 25.734 1 81.5 106 GLU A O 1
ATOM 847 N N . ARG A 1 107 ? -12 15.711 24.469 1 87.94 107 ARG A N 1
ATOM 848 C CA . ARG A 1 107 ? -12.586 14.648 23.656 1 87.94 107 ARG A CA 1
ATOM 849 C C . ARG A 1 107 ? -11.828 14.484 22.344 1 87.94 107 ARG A C 1
ATOM 851 O O . ARG A 1 107 ? -12.305 13.82 21.422 1 87.94 107 ARG A O 1
ATOM 858 N N . SER A 1 108 ? -10.648 15.031 22.266 1 85.5 108 SER A N 1
ATOM 859 C CA . SER A 1 108 ? -9.852 14.961 21.047 1 85.5 108 SER A CA 1
ATOM 860 C C . SER A 1 108 ? -9.398 13.531 20.766 1 85.5 108 SER A C 1
ATOM 862 O O . SER A 1 108 ? -9.203 13.164 19.609 1 85.5 108 SER A O 1
ATOM 864 N N . TYR A 1 109 ? -9.289 12.672 21.797 1 85.31 109 TYR A N 1
ATOM 865 C CA . TYR A 1 109 ? -8.859 11.289 21.609 1 85.31 109 TYR A CA 1
ATOM 866 C C . TYR A 1 109 ? -9.906 10.484 20.859 1 85.31 109 TYR A C 1
ATOM 868 O O . TYR A 1 109 ? -9.594 9.438 20.281 1 85.31 109 TYR A O 1
ATOM 876 N N . LEU A 1 110 ? -11.086 10.984 20.828 1 90.88 110 LEU A N 1
ATOM 877 C CA . LEU A 1 110 ? -12.172 10.266 20.172 1 90.88 110 LEU A CA 1
ATOM 878 C C . LEU A 1 110 ? -12 10.281 18.656 1 90.88 110 LEU A C 1
ATOM 880 O O . LEU A 1 110 ? -12.539 9.422 17.969 1 90.88 110 LEU A O 1
ATOM 884 N N . ARG A 1 111 ? -11.305 11.25 18.141 1 88 111 ARG A N 1
ATOM 885 C CA . ARG A 1 111 ? -11.008 11.25 16.703 1 88 111 ARG A CA 1
ATOM 886 C C . ARG A 1 111 ? -10.117 10.07 16.328 1 88 111 ARG A C 1
ATOM 888 O O . ARG A 1 111 ? -10.367 9.375 15.344 1 88 111 ARG A O 1
ATOM 895 N N . ALA A 1 112 ? -9.141 9.828 17.219 1 82.81 112 ALA A N 1
ATOM 896 C CA . ALA A 1 112 ? -8.258 8.68 17 1 82.81 112 ALA A CA 1
ATOM 897 C C . ALA A 1 112 ? -9 7.371 17.25 1 82.81 112 ALA A C 1
ATOM 899 O O . ALA A 1 112 ? -8.742 6.367 16.578 1 82.81 112 ALA A O 1
ATOM 900 N N . THR A 1 113 ? -9.852 7.453 18.156 1 89.81 113 THR A N 1
ATOM 901 C CA . THR A 1 113 ? -10.633 6.262 18.484 1 89.81 113 THR A CA 1
ATOM 902 C C . THR A 1 113 ? -11.516 5.859 17.312 1 89.81 113 THR A C 1
ATOM 904 O O . THR A 1 113 ? -11.727 4.668 17.062 1 89.81 113 THR A O 1
ATOM 907 N N . TYR A 1 114 ? -11.969 6.867 16.594 1 92.06 114 TYR A N 1
ATOM 908 C CA . TYR A 1 114 ? -12.781 6.598 15.414 1 92.06 114 TYR A CA 1
ATOM 909 C C . TYR A 1 114 ? -12.039 5.703 14.43 1 92.06 114 TYR A C 1
ATOM 911 O O . TYR A 1 114 ? -12.594 4.715 13.945 1 92.06 114 TYR A O 1
ATOM 919 N N . GLN A 1 115 ? -10.82 5.934 14.203 1 86.5 115 GLN A N 1
ATOM 920 C CA . GLN A 1 115 ? -10.023 5.152 13.258 1 86.5 115 GLN A CA 1
ATOM 921 C C . GLN A 1 115 ? -9.547 3.852 13.898 1 86.5 115 GLN A C 1
ATOM 923 O O . GLN A 1 115 ? -9.555 2.799 13.258 1 86.5 115 GLN A O 1
ATOM 928 N N . SER A 1 116 ? -9.156 3.906 15.156 1 86.06 116 SER A N 1
ATOM 929 C CA . SER A 1 116 ? -8.57 2.748 15.828 1 86.06 116 SER A CA 1
ATOM 930 C C . SER A 1 116 ? -9.609 1.651 16.047 1 86.06 116 SER A C 1
ATOM 932 O O . SER A 1 116 ? -9.281 0.464 16 1 86.06 116 SER A O 1
ATOM 934 N N . ILE A 1 117 ? -10.781 2.066 16.203 1 92.19 117 ILE A N 1
ATOM 935 C CA . ILE A 1 117 ? -11.812 1.071 16.469 1 92.19 117 ILE A CA 1
ATOM 936 C C . ILE A 1 117 ? -12.031 0.21 15.227 1 92.19 117 ILE A C 1
ATOM 938 O O . ILE A 1 117 ? -12.258 -0.997 15.336 1 92.19 117 ILE A O 1
ATOM 942 N N . ASN A 1 118 ? -12.039 0.82 14.086 1 91.12 118 ASN A N 1
ATOM 943 C CA . ASN A 1 118 ? -12.148 0.053 12.852 1 91.12 118 ASN A CA 1
ATOM 944 C C . ASN A 1 118 ? -10.953 -0.87 12.656 1 91.12 118 ASN A C 1
ATOM 946 O O . ASN A 1 118 ? -11.102 -2.016 12.227 1 91.12 118 ASN A O 1
ATOM 950 N N . MET A 1 119 ? -9.828 -0.383 12.969 1 85.94 119 MET A N 1
ATOM 951 C CA . MET A 1 119 ? -8.609 -1.187 12.852 1 85.94 119 MET A CA 1
ATOM 952 C C . MET A 1 119 ? -8.641 -2.361 13.82 1 85.94 119 MET A C 1
ATOM 954 O O . MET A 1 119 ? -8.148 -3.447 13.508 1 85.94 119 MET A O 1
ATOM 958 N N . PHE A 1 120 ? -9.18 -2.086 14.914 1 87.88 120 PHE A N 1
ATOM 959 C CA . PHE A 1 120 ? -9.328 -3.164 15.883 1 87.88 120 PHE A CA 1
ATOM 960 C C . PHE A 1 120 ? -10.242 -4.258 15.344 1 87.88 120 PHE A C 1
ATOM 962 O O . PHE A 1 120 ? -9.969 -5.445 15.516 1 87.88 120 PHE A O 1
ATOM 969 N N . GLY A 1 121 ? -11.266 -3.883 14.742 1 89.75 121 GLY A N 1
ATOM 970 C CA . GLY A 1 121 ? -12.133 -4.855 14.109 1 89.75 121 GLY A CA 1
ATOM 971 C C . GLY A 1 121 ? -11.453 -5.629 12.992 1 89.75 121 GLY A C 1
ATOM 972 O O . GLY A 1 121 ? -11.656 -6.84 12.859 1 89.75 121 GLY A O 1
ATOM 973 N N . THR A 1 122 ? -10.656 -4.949 12.25 1 87.62 122 THR A N 1
ATOM 974 C CA . THR A 1 122 ? -9.969 -5.578 11.125 1 87.62 122 THR A CA 1
ATOM 975 C C . THR A 1 122 ? -8.969 -6.621 11.625 1 87.62 122 THR A C 1
ATOM 977 O O . THR A 1 122 ? -8.648 -7.57 10.906 1 87.62 122 THR A O 1
ATOM 980 N N . THR A 1 123 ? -8.469 -6.449 12.836 1 84.31 123 THR A N 1
ATOM 981 C CA . THR A 1 123 ? -7.578 -7.445 13.422 1 84.31 123 THR A CA 1
ATOM 982 C C . THR A 1 123 ? -8.273 -8.797 13.531 1 84.31 123 THR A C 1
ATOM 984 O O . THR A 1 123 ? -7.664 -9.836 13.273 1 84.31 123 THR A O 1
ATOM 987 N N . PHE A 1 124 ? -9.5 -8.766 13.773 1 86.19 124 PHE A N 1
ATOM 988 C CA . PHE A 1 124 ? -10.273 -9.992 13.859 1 86.19 124 PHE A CA 1
ATOM 989 C C . PHE A 1 124 ? -10.438 -10.633 12.484 1 86.19 124 PHE A C 1
ATOM 991 O O . PHE A 1 124 ? -10.359 -11.852 12.344 1 86.19 124 PHE A O 1
ATOM 998 N N . THR A 1 125 ? -10.672 -9.797 11.547 1 84.81 125 THR A N 1
ATOM 999 C CA . THR A 1 125 ? -10.844 -10.305 10.195 1 84.81 125 THR A CA 1
ATOM 1000 C C . THR A 1 125 ? -9.555 -10.953 9.695 1 84.81 125 THR A C 1
ATOM 1002 O O . THR A 1 125 ? -9.586 -11.969 9.008 1 84.81 125 THR A O 1
ATOM 1005 N N . CYS A 1 126 ? -8.461 -10.43 10.039 1 80.38 126 CYS A N 1
ATOM 1006 C CA . CYS A 1 126 ? -7.176 -10.984 9.625 1 80.38 126 CYS A CA 1
ATOM 1007 C C . CYS A 1 126 ? -6.961 -12.375 10.227 1 80.38 126 CYS A C 1
ATOM 1009 O O . CYS A 1 126 ? -6.441 -13.266 9.555 1 80.38 126 CYS A O 1
ATOM 1011 N N . LEU A 1 127 ? -7.418 -12.57 11.359 1 80.56 127 LEU A N 1
ATOM 1012 C CA . LEU A 1 127 ? -7.168 -13.82 12.07 1 80.56 127 LEU A CA 1
ATOM 1013 C C . LEU A 1 127 ? -8.203 -14.875 11.703 1 80.56 127 LEU A C 1
ATOM 1015 O O . LEU A 1 127 ? -7.871 -16.062 11.578 1 80.56 127 LEU A O 1
ATOM 1019 N N . ALA A 1 128 ? -9.391 -14.398 11.406 1 85.06 128 ALA A N 1
ATOM 1020 C CA . ALA A 1 128 ? -10.484 -15.359 11.266 1 85.06 128 ALA A CA 1
ATOM 1021 C C . ALA A 1 128 ? -10.883 -15.539 9.805 1 85.06 128 ALA A C 1
ATOM 1023 O O . ALA A 1 128 ? -11.68 -16.406 9.477 1 85.06 128 ALA A O 1
ATOM 1024 N N . SER A 1 129 ? -10.336 -14.773 8.953 1 83.88 129 SER A N 1
ATOM 1025 C CA . SER A 1 129 ? -10.82 -14.75 7.574 1 83.88 129 SER A CA 1
ATOM 1026 C C . SER A 1 129 ? -10.656 -16.109 6.902 1 83.88 129 SER A C 1
ATOM 1028 O O . SER A 1 129 ? -11.578 -16.594 6.246 1 83.88 129 SER A O 1
ATOM 1030 N N . GLY A 1 130 ? -9.492 -16.812 7.039 1 79.25 130 GLY A N 1
ATOM 1031 C CA . GLY A 1 130 ? -9.258 -18.109 6.418 1 79.25 130 GLY A CA 1
ATOM 1032 C C . GLY A 1 130 ? -10.164 -19.203 6.957 1 79.25 130 GLY A C 1
ATOM 1033 O O . GLY A 1 130 ? -10.711 -20 6.188 1 79.25 130 GLY A O 1
ATOM 1034 N N . TYR A 1 131 ? -10.391 -19.172 8.172 1 84.31 131 TYR A N 1
ATOM 1035 C CA . TYR A 1 131 ? -11.203 -20.188 8.82 1 84.31 131 TYR A CA 1
ATOM 1036 C C . TYR A 1 131 ? -12.672 -20.047 8.445 1 84.31 131 TYR A C 1
ATOM 1038 O O . TYR A 1 131 ? -13.336 -21.031 8.117 1 84.31 131 TYR A O 1
ATOM 1046 N N . ILE A 1 132 ? -13.141 -18.891 8.445 1 88.56 132 ILE A N 1
ATOM 1047 C CA . ILE A 1 132 ? -14.539 -18.625 8.133 1 88.56 132 ILE A CA 1
ATOM 1048 C C . ILE A 1 132 ? -14.812 -18.953 6.676 1 88.56 132 ILE A C 1
ATOM 1050 O O . ILE A 1 132 ? -15.828 -19.594 6.359 1 88.56 132 ILE A O 1
ATOM 1054 N N . ALA A 1 133 ? -13.922 -18.625 5.809 1 87.44 133 ALA A N 1
ATOM 1055 C CA . ALA A 1 133 ? -14.086 -18.891 4.379 1 87.44 133 ALA A CA 1
ATOM 1056 C C . ALA A 1 133 ? -14.039 -20.375 4.086 1 87.44 133 ALA A C 1
ATOM 1058 O O . ALA A 1 133 ? -14.727 -20.859 3.184 1 87.44 133 ALA A O 1
ATOM 1059 N N . ASP A 1 134 ? -13.211 -21.094 4.84 1 86.44 134 ASP A N 1
ATOM 1060 C CA . ASP A 1 134 ? -13.094 -22.531 4.629 1 86.44 134 ASP A CA 1
ATOM 1061 C C . ASP A 1 134 ? -14.312 -23.266 5.172 1 86.44 134 ASP A C 1
ATOM 1063 O O . ASP A 1 134 ? -14.719 -24.297 4.625 1 86.44 134 ASP A O 1
ATOM 1067 N N . ARG A 1 135 ? -14.867 -22.75 6.191 1 88.56 135 ARG A N 1
ATOM 1068 C CA . ARG A 1 135 ? -15.977 -23.438 6.844 1 88.56 135 ARG A CA 1
ATOM 1069 C C . ARG A 1 135 ? -17.281 -23.188 6.105 1 88.56 135 ARG A C 1
ATOM 1071 O O . ARG A 1 135 ? -18.078 -24.109 5.891 1 88.56 135 ARG A O 1
ATOM 1078 N N . PHE A 1 136 ? -17.531 -21.969 5.676 1 92.69 136 PHE A N 1
ATOM 1079 C CA . PHE A 1 136 ? -18.859 -21.609 5.176 1 92.69 136 PHE A CA 1
ATOM 1080 C C . PHE A 1 136 ? -18.844 -21.469 3.656 1 92.69 136 PHE A C 1
ATOM 1082 O O . PHE A 1 136 ? -19.891 -21.422 3.021 1 92.69 136 PHE A O 1
ATOM 1089 N N . GLY A 1 137 ? -17.688 -21.5 3.082 1 91.88 137 GLY A N 1
ATOM 1090 C CA . GLY A 1 137 ? -17.578 -21.312 1.643 1 91.88 137 GLY A CA 1
ATOM 1091 C C . GLY A 1 137 ? -17.125 -19.922 1.247 1 91.88 137 GLY A C 1
ATOM 1092 O O . GLY A 1 137 ? -17.188 -18.984 2.051 1 91.88 137 GLY A O 1
ATOM 1093 N N . ARG A 1 138 ? -16.672 -19.812 0.046 1 93.06 138 ARG A N 1
ATOM 1094 C CA . ARG A 1 138 ? -16.156 -18.531 -0.417 1 93.06 138 ARG A CA 1
ATOM 1095 C C . ARG A 1 138 ? -17.281 -17.594 -0.819 1 93.06 138 ARG A C 1
ATOM 1097 O O . ARG A 1 138 ? -17.328 -16.438 -0.384 1 93.06 138 ARG A O 1
ATOM 1104 N N . LYS A 1 139 ? -18.203 -18.156 -1.595 1 95.06 139 LYS A N 1
ATOM 1105 C CA . LYS A 1 139 ? -19.281 -17.297 -2.113 1 95.06 139 LYS A CA 1
ATOM 1106 C C . LYS A 1 139 ? -20.188 -16.828 -0.989 1 95.06 139 LYS A C 1
ATOM 1108 O O . LYS A 1 139 ? -20.547 -15.641 -0.928 1 95.06 139 LYS A O 1
ATOM 1113 N N . ALA A 1 140 ? -20.547 -17.641 -0.14 1 94.75 140 ALA A N 1
ATOM 1114 C CA . ALA A 1 140 ? -21.453 -17.297 0.964 1 94.75 140 ALA A CA 1
ATOM 1115 C C . ALA A 1 140 ? -20.812 -16.234 1.862 1 94.75 140 ALA A C 1
ATOM 1117 O O . ALA A 1 140 ? -21.484 -15.266 2.25 1 94.75 140 ALA A O 1
ATOM 1118 N N . VAL A 1 141 ? -19.594 -16.438 2.127 1 94.88 141 VAL A N 1
ATOM 1119 C CA . VAL A 1 141 ? -18.891 -15.5 2.992 1 94.88 141 VAL A CA 1
ATOM 1120 C C . VAL A 1 141 ? -18.812 -14.133 2.307 1 94.88 141 VAL A C 1
ATOM 1122 O O . VAL A 1 141 ? -19.078 -13.102 2.926 1 94.88 141 VAL A O 1
ATOM 1125 N N . VAL A 1 142 ? -18.484 -14.125 1.038 1 96.19 142 VAL A N 1
ATOM 1126 C CA . VAL A 1 142 ? -18.375 -12.875 0.293 1 96.19 142 VAL A CA 1
ATOM 1127 C C . VAL A 1 142 ? -19.734 -12.18 0.249 1 96.19 142 VAL A C 1
ATOM 1129 O O . VAL A 1 142 ? -19.828 -10.977 0.521 1 96.19 142 VAL A O 1
ATOM 1132 N N . LEU A 1 143 ? -20.75 -12.93 -0.025 1 96.62 143 LEU A N 1
ATOM 1133 C CA . LEU A 1 143 ? -22.094 -12.359 -0.159 1 96.62 143 LEU A CA 1
ATOM 1134 C C . LEU A 1 143 ? -22.562 -11.766 1.162 1 96.62 143 LEU A C 1
ATOM 1136 O O . LEU A 1 143 ? -22.984 -10.602 1.21 1 96.62 143 LEU A O 1
ATOM 1140 N N . VAL A 1 144 ? -22.391 -12.461 2.193 1 96.06 144 VAL A N 1
ATOM 1141 C CA . VAL A 1 144 ? -22.906 -12.039 3.49 1 96.06 144 VAL A CA 1
ATOM 1142 C C . VAL A 1 144 ? -22.078 -10.883 4.031 1 96.06 144 VAL A C 1
ATOM 1144 O O . VAL A 1 144 ? -22.625 -9.875 4.492 1 96.06 144 VAL A O 1
ATOM 1147 N N . THR A 1 145 ? -20.812 -10.992 3.977 1 95.56 145 THR A N 1
ATOM 1148 C CA . THR A 1 145 ? -19.953 -9.984 4.578 1 95.56 145 THR A CA 1
ATOM 1149 C C . THR A 1 145 ? -19.984 -8.695 3.773 1 95.56 145 THR A C 1
ATOM 1151 O O . THR A 1 145 ? -20 -7.602 4.344 1 95.56 145 THR A O 1
ATOM 1154 N N . HIS A 1 146 ? -20 -8.789 2.482 1 96.62 146 HIS A N 1
ATOM 1155 C CA . HIS A 1 146 ? -19.984 -7.582 1.663 1 96.62 146 HIS A CA 1
ATOM 1156 C C . HIS A 1 146 ? -21.328 -6.867 1.723 1 96.62 146 HIS A C 1
ATOM 1158 O O . HIS A 1 146 ? -21.391 -5.633 1.712 1 96.62 146 HIS A O 1
ATOM 1164 N N . LEU A 1 147 ? -22.438 -7.656 1.809 1 96.69 147 LEU A N 1
ATOM 1165 C CA . LEU A 1 147 ? -23.75 -7.039 1.978 1 96.69 147 LEU A CA 1
ATOM 1166 C C . LEU A 1 147 ? -23.844 -6.352 3.334 1 96.69 147 LEU A C 1
ATOM 1168 O O . LEU A 1 147 ? -24.375 -5.238 3.432 1 96.69 147 LEU A O 1
ATOM 1172 N N . THR A 1 148 ? -23.406 -7.004 4.328 1 96.94 148 THR A N 1
ATOM 1173 C CA . THR A 1 148 ? -23.406 -6.414 5.66 1 96.94 148 THR A CA 1
ATOM 1174 C C . THR A 1 148 ? -22.547 -5.148 5.691 1 96.94 148 THR A C 1
ATOM 1176 O O . THR A 1 148 ? -22.938 -4.145 6.293 1 96.94 148 THR A O 1
ATOM 1179 N N . TYR A 1 149 ? -21.406 -5.207 5.031 1 96.31 149 TYR A N 1
ATOM 1180 C CA . TYR A 1 149 ? -20.516 -4.062 4.965 1 96.31 149 TYR A CA 1
ATOM 1181 C C . TYR A 1 149 ? -21.203 -2.857 4.344 1 96.31 149 TYR A C 1
ATOM 1183 O O . TYR A 1 149 ? -21.141 -1.753 4.887 1 96.31 149 TYR A O 1
ATOM 1191 N N . ALA A 1 150 ? -21.891 -3.086 3.262 1 96.12 150 ALA A N 1
ATOM 1192 C CA . ALA A 1 150 ? -22.609 -2.018 2.566 1 96.12 150 ALA A CA 1
ATOM 1193 C C . ALA A 1 150 ? -23.734 -1.46 3.43 1 96.12 150 ALA A C 1
ATOM 1195 O O . ALA A 1 150 ? -23.922 -0.244 3.496 1 96.12 150 ALA A O 1
ATOM 1196 N N . THR A 1 151 ? -24.406 -2.303 4.121 1 96.62 151 THR A N 1
ATOM 1197 C CA . THR A 1 151 ? -25.516 -1.886 4.969 1 96.62 151 THR A CA 1
ATOM 1198 C C . THR A 1 151 ? -25.016 -1.055 6.148 1 96.62 151 THR A C 1
ATOM 1200 O O . THR A 1 151 ? -25.625 -0.034 6.492 1 96.62 151 THR A O 1
ATOM 1203 N N . LEU A 1 152 ? -23.969 -1.514 6.711 1 97.12 152 LEU A N 1
ATOM 1204 C CA . LEU A 1 152 ? -23.391 -0.785 7.84 1 97.12 152 LEU A CA 1
ATOM 1205 C C . LEU A 1 152 ? -22.938 0.607 7.414 1 97.12 152 LEU A C 1
ATOM 1207 O O . LEU A 1 152 ? -23.156 1.584 8.133 1 97.12 152 LEU A O 1
ATOM 1211 N N . GLY A 1 153 ? -22.281 0.69 6.25 1 95.19 153 GLY A N 1
ATOM 1212 C CA . GLY A 1 153 ? -21.891 1.992 5.73 1 95.19 153 GLY A CA 1
ATOM 1213 C C . GLY A 1 153 ? -23.078 2.934 5.539 1 95.19 153 GLY A C 1
ATOM 1214 O O . GLY A 1 153 ? -22.969 4.125 5.844 1 95.19 153 GLY A O 1
ATOM 1215 N N . PHE A 1 154 ? -24.094 2.359 5.078 1 95.44 154 PHE A N 1
ATOM 1216 C CA . PHE A 1 154 ? -25.312 3.143 4.887 1 95.44 154 PHE A CA 1
ATOM 1217 C C . PHE A 1 154 ? -25.891 3.588 6.227 1 95.44 154 PHE A C 1
ATOM 1219 O O . PHE A 1 154 ? -26.297 4.738 6.379 1 95.44 154 PHE A O 1
ATOM 1226 N N . CYS A 1 155 ? -25.859 2.781 7.195 1 96.69 155 CYS A N 1
ATOM 1227 C CA . CYS A 1 155 ? -26.406 3.074 8.516 1 96.69 155 CYS A CA 1
ATOM 1228 C C . CYS A 1 155 ? -25.578 4.152 9.219 1 96.69 155 CYS A C 1
ATOM 1230 O O . CYS A 1 155 ? -26.125 4.969 9.961 1 96.69 155 CYS A O 1
ATOM 1232 N N . ILE A 1 156 ? -24.312 4.184 8.969 1 96.44 156 ILE A N 1
ATOM 1233 C CA . ILE A 1 156 ? -23.422 5.16 9.594 1 96.44 156 ILE A CA 1
ATOM 1234 C C . ILE A 1 156 ? -23.812 6.566 9.141 1 96.44 156 ILE A C 1
ATOM 1236 O O . ILE A 1 156 ? -23.766 7.512 9.93 1 96.44 156 ILE A O 1
ATOM 1240 N N . SER A 1 157 ? -24.234 6.723 7.898 1 94.69 157 SER A N 1
ATOM 1241 C CA . SER A 1 157 ? -24.578 8.031 7.352 1 94.69 157 SER A CA 1
ATOM 1242 C C . SER A 1 157 ? -25.797 8.617 8.055 1 94.69 157 SER A C 1
ATOM 1244 O O . SER A 1 157 ? -26 9.836 8.031 1 94.69 157 SER A O 1
ATOM 1246 N N . PHE A 1 158 ? -26.625 7.809 8.766 1 94.94 158 PHE A N 1
ATOM 1247 C CA . PHE A 1 158 ? -27.844 8.281 9.414 1 94.94 158 PHE A CA 1
ATOM 1248 C C . PHE A 1 158 ? -27.672 8.281 10.93 1 94.94 158 PHE A C 1
ATOM 1250 O O . PHE A 1 158 ? -28.578 8.719 11.656 1 94.94 158 PHE A O 1
ATOM 1257 N N . ALA A 1 159 ? -26.578 7.844 11.328 1 95.31 159 ALA A N 1
ATOM 1258 C CA . ALA A 1 159 ? -26.391 7.723 12.773 1 95.31 159 ALA A CA 1
ATOM 1259 C C . ALA A 1 159 ? -26.25 9.094 13.422 1 95.31 159 ALA A C 1
ATOM 1261 O O . ALA A 1 159 ? -25.562 9.977 12.906 1 95.31 159 ALA A O 1
ATOM 1262 N N . SER A 1 160 ? -26.953 9.352 14.531 1 93.06 160 SER A N 1
ATOM 1263 C CA . SER A 1 160 ? -26.953 10.648 15.211 1 93.06 160 SER A CA 1
ATOM 1264 C C . SER A 1 160 ? -26.172 10.594 16.516 1 93.06 160 SER A C 1
ATOM 1266 O O . SER A 1 160 ? -26.078 11.594 17.234 1 93.06 160 SER A O 1
ATOM 1268 N N . ASN A 1 161 ? -25.703 9.438 16.797 1 95.44 161 ASN A N 1
ATOM 1269 C CA . ASN A 1 161 ? -24.922 9.227 18 1 95.44 161 ASN A CA 1
ATOM 1270 C C . ASN A 1 161 ? -23.516 8.727 17.688 1 95.44 161 ASN A C 1
ATOM 1272 O O . ASN A 1 161 ? -23.359 7.77 16.922 1 95.44 161 ASN A O 1
ATOM 1276 N N . PHE A 1 162 ? -22.531 9.422 18.375 1 96.06 162 PHE A N 1
ATOM 1277 C CA . PHE A 1 162 ? -21.141 9.078 18.078 1 96.06 162 PHE A CA 1
ATOM 1278 C C . PHE A 1 162 ? -20.812 7.668 18.547 1 96.06 162 PHE A C 1
ATOM 1280 O O . PHE A 1 162 ? -20.078 6.938 17.891 1 96.06 162 PHE A O 1
ATOM 1287 N N . SER A 1 163 ? -21.406 7.242 19.688 1 96.12 163 SER A N 1
ATOM 1288 C CA . SER A 1 163 ? -21.172 5.895 20.188 1 96.12 163 SER A CA 1
ATOM 1289 C C . SER A 1 163 ? -21.719 4.844 19.234 1 96.12 163 SER A C 1
ATOM 1291 O O . SER A 1 163 ? -21.109 3.783 19.047 1 96.12 163 SER A O 1
ATOM 1293 N N . LEU A 1 164 ? -22.844 5.223 18.703 1 96.75 164 LEU A N 1
ATOM 1294 C CA . LEU A 1 164 ? -23.422 4.316 17.719 1 96.75 164 LEU A CA 1
ATOM 1295 C C . LEU A 1 164 ? -22.531 4.223 16.469 1 96.75 164 LEU A C 1
ATOM 1297 O O . LEU A 1 164 ? -22.344 3.137 15.922 1 96.75 164 LEU A O 1
ATOM 1301 N N . ILE A 1 165 ? -22 5.348 16.078 1 97.62 165 ILE A N 1
ATOM 1302 C CA . ILE A 1 165 ? -21.109 5.371 14.922 1 97.62 165 ILE A CA 1
ATOM 1303 C C . ILE A 1 165 ? -19.891 4.508 15.203 1 97.62 165 ILE A C 1
ATOM 1305 O O . ILE A 1 165 ? -19.469 3.713 14.352 1 97.62 165 ILE A O 1
ATOM 1309 N N . LEU A 1 166 ? -19.344 4.562 16.375 1 97.19 166 LEU A N 1
ATOM 1310 C CA . LEU A 1 166 ? -18.188 3.756 16.75 1 97.19 166 LEU A CA 1
ATOM 1311 C C . LEU A 1 166 ? -18.531 2.27 16.734 1 97.19 166 LEU A C 1
ATOM 1313 O O . LEU A 1 166 ? -17.734 1.451 16.266 1 97.19 166 LEU A O 1
ATOM 1317 N N . ALA A 1 167 ? -19.672 1.981 17.188 1 97.25 167 ALA A N 1
ATOM 1318 C CA . ALA A 1 167 ? -20.094 0.584 17.219 1 97.25 167 ALA A CA 1
ATOM 1319 C C . ALA A 1 167 ? -20.25 0.033 15.805 1 97.25 167 ALA A C 1
ATOM 1321 O O . ALA A 1 167 ? -19.812 -1.083 15.516 1 97.25 167 ALA A O 1
ATOM 1322 N N . LEU A 1 168 ? -20.875 0.808 15.023 1 97.5 168 LEU A N 1
ATOM 1323 C CA . LEU A 1 168 ? -21.078 0.382 13.641 1 97.5 168 LEU A CA 1
ATOM 1324 C C . LEU A 1 168 ? -19.734 0.236 12.922 1 97.5 168 LEU A C 1
ATOM 1326 O O . LEU A 1 168 ? -19.547 -0.694 12.133 1 97.5 168 LEU A O 1
ATOM 1330 N N . ARG A 1 169 ? -18.828 1.095 13.219 1 96.06 169 ARG A N 1
ATOM 1331 C CA . ARG A 1 169 ? -17.5 1.023 12.617 1 96.06 169 ARG A CA 1
ATOM 1332 C C . ARG A 1 169 ? -16.75 -0.221 13.086 1 96.06 169 ARG A C 1
ATOM 1334 O O . ARG A 1 169 ? -16 -0.827 12.312 1 96.06 169 ARG A O 1
ATOM 1341 N N . PHE A 1 170 ? -16.953 -0.565 14.297 1 96 170 PHE A N 1
ATOM 1342 C CA . PHE A 1 170 ? -16.328 -1.771 14.82 1 96 170 PHE A CA 1
ATOM 1343 C C . PHE A 1 170 ? -16.828 -3.008 14.086 1 96 170 PHE A C 1
ATOM 1345 O O . PHE A 1 170 ? -16.016 -3.838 13.648 1 96 170 PHE A O 1
ATOM 1352 N N . ILE A 1 171 ? -18.078 -3.094 13.867 1 96.62 171 ILE A N 1
ATOM 1353 C CA . ILE A 1 171 ? -18.656 -4.234 13.172 1 96.62 171 ILE A CA 1
ATOM 1354 C C . ILE A 1 171 ? -18.203 -4.234 11.711 1 96.62 171 ILE A C 1
ATOM 1356 O O . ILE A 1 171 ? -17.906 -5.293 11.148 1 96.62 171 ILE A O 1
ATOM 1360 N N . MET A 1 172 ? -18.141 -3.078 11.18 1 95 172 MET A N 1
ATOM 1361 C CA . MET A 1 172 ? -17.688 -2.953 9.805 1 95 172 MET A CA 1
ATOM 1362 C C . MET A 1 172 ? -16.266 -3.5 9.648 1 95 172 MET A C 1
ATOM 1364 O O . MET A 1 172 ? -15.961 -4.188 8.672 1 95 172 MET A O 1
ATOM 1368 N N . GLY A 1 173 ? -15.398 -3.225 10.602 1 92.94 173 GLY A N 1
ATOM 1369 C CA . GLY A 1 173 ? -14.055 -3.781 10.586 1 92.94 173 GLY A CA 1
ATOM 1370 C C . GLY A 1 173 ? -14.031 -5.293 10.734 1 92.94 173 GLY A C 1
ATOM 1371 O O . GLY A 1 173 ? -13.211 -5.969 10.117 1 92.94 173 GLY A O 1
ATOM 1372 N N . CYS A 1 174 ? -14.992 -5.848 11.359 1 92.75 174 CYS A N 1
ATOM 1373 C CA . CYS A 1 174 ? -15.047 -7.285 11.625 1 92.75 174 CYS A CA 1
ATOM 1374 C C . CYS A 1 174 ? -15.57 -8.039 10.406 1 92.75 174 CYS A C 1
ATOM 1376 O O . CYS A 1 174 ? -15.297 -9.227 10.25 1 92.75 174 CYS A O 1
ATOM 1378 N N . VAL A 1 175 ? -16.234 -7.348 9.586 1 92.75 175 VAL A N 1
ATOM 1379 C CA . VAL A 1 175 ? -16.875 -8.062 8.492 1 92.75 175 VAL A CA 1
ATOM 1380 C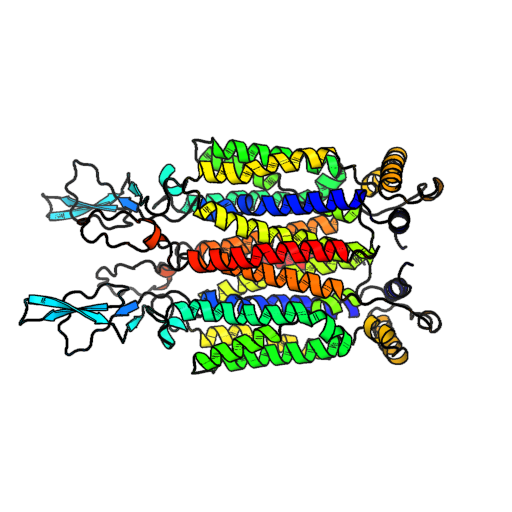 C . VAL A 1 175 ? -16.109 -7.824 7.195 1 92.75 175 VAL A C 1
ATOM 1382 O O . VAL A 1 175 ? -16.422 -8.422 6.164 1 92.75 175 VAL A O 1
ATOM 1385 N N . GLY A 1 176 ? -15.117 -7.012 7.215 1 88.88 176 GLY A N 1
ATOM 1386 C CA . GLY A 1 176 ? -14.336 -6.723 6.023 1 88.88 176 GLY A CA 1
ATOM 1387 C C . GLY A 1 176 ? -13.352 -7.824 5.668 1 88.88 176 GLY A C 1
ATOM 1388 O O . GLY A 1 176 ? -12.156 -7.578 5.543 1 88.88 176 GLY A O 1
ATOM 1389 N N . LEU A 1 177 ? -13.883 -9.047 5.406 1 87 177 LEU A N 1
ATOM 1390 C CA . LEU A 1 177 ? -13.039 -10.203 5.094 1 87 177 LEU A CA 1
ATOM 1391 C C . LEU A 1 177 ? -12.547 -10.141 3.652 1 87 177 LEU A C 1
ATOM 1393 O O . LEU A 1 177 ? -13.312 -9.805 2.744 1 87 177 LEU A O 1
ATOM 1397 N N . PRO A 1 178 ? -11.281 -10.406 3.416 1 89.56 178 PRO A N 1
ATOM 1398 C CA . PRO A 1 178 ? -10.75 -10.375 2.053 1 89.56 178 PRO A CA 1
ATOM 1399 C C . PRO A 1 178 ? -10.969 -11.68 1.294 1 89.56 178 PRO A C 1
ATOM 1401 O O . PRO A 1 178 ? -10.086 -12.125 0.558 1 89.56 178 PRO A O 1
ATOM 1404 N N . THR A 1 179 ? -12.094 -12.297 1.4 1 91.81 179 THR A N 1
ATOM 1405 C CA . THR A 1 179 ? -12.391 -13.602 0.814 1 91.81 179 THR A CA 1
ATOM 1406 C C . THR A 1 179 ? -12.555 -13.492 -0.699 1 91.81 179 THR A C 1
ATOM 1408 O O . THR A 1 179 ? -12.273 -14.438 -1.431 1 91.81 179 THR A O 1
ATOM 1411 N N . ILE A 1 180 ? -12.93 -12.352 -1.154 1 93.88 180 ILE A N 1
ATOM 1412 C CA . ILE A 1 180 ? -13.117 -12.164 -2.59 1 93.88 180 ILE A CA 1
ATOM 1413 C C . ILE A 1 180 ? -11.773 -12.273 -3.303 1 93.88 180 ILE A C 1
ATOM 1415 O O . ILE A 1 180 ? -11.703 -12.727 -4.449 1 93.88 180 ILE A O 1
ATOM 1419 N N . TYR A 1 181 ? -10.734 -11.922 -2.662 1 91.38 181 TYR A N 1
ATOM 1420 C CA . TYR A 1 181 ? -9.383 -12.047 -3.215 1 91.38 181 TYR A CA 1
ATOM 1421 C C . TYR A 1 181 ? -9.023 -13.508 -3.463 1 91.38 181 TYR A C 1
ATOM 1423 O O . TYR A 1 181 ? -8.57 -13.859 -4.551 1 91.38 181 TYR A O 1
ATOM 1431 N N . ILE A 1 182 ? -9.273 -14.328 -2.5 1 89.81 182 ILE A N 1
ATOM 1432 C CA . ILE A 1 182 ? -8.945 -15.742 -2.613 1 89.81 182 ILE A CA 1
ATOM 1433 C C . ILE A 1 182 ? -9.836 -16.406 -3.662 1 89.81 182 ILE A C 1
ATOM 1435 O O . ILE A 1 182 ? -9.383 -17.266 -4.418 1 89.81 182 ILE A O 1
ATOM 1439 N N . LEU A 1 183 ? -11.047 -16.016 -3.596 1 93.06 183 LEU A N 1
ATOM 1440 C CA . LEU A 1 183 ? -11.969 -16.562 -4.582 1 93.06 183 LEU A CA 1
ATOM 1441 C C . LEU A 1 183 ? -11.492 -16.266 -6 1 93.06 183 LEU A C 1
ATOM 1443 O O . LEU A 1 183 ? -11.516 -17.141 -6.863 1 93.06 183 LEU A O 1
ATOM 1447 N N . ALA A 1 184 ? -11.008 -15.078 -6.195 1 93.38 184 ALA A N 1
ATOM 1448 C CA . ALA A 1 184 ? -10.508 -14.695 -7.512 1 93.38 184 ALA A CA 1
ATOM 1449 C C . ALA A 1 184 ? -9.25 -15.492 -7.875 1 93.38 184 ALA A C 1
ATOM 1451 O O . ALA A 1 184 ? -9.039 -15.828 -9.039 1 93.38 184 ALA A O 1
ATOM 1452 N N . LEU A 1 185 ? -8.461 -15.859 -6.891 1 89.81 185 LEU A N 1
ATOM 1453 C CA . LEU A 1 185 ? -7.219 -16.594 -7.145 1 89.81 185 LEU A CA 1
ATOM 1454 C C . LEU A 1 185 ? -7.496 -18.078 -7.363 1 89.81 185 LEU A C 1
ATOM 1456 O O . LEU A 1 185 ? -6.801 -18.734 -8.141 1 89.81 185 LEU A O 1
ATOM 1460 N N . GLU A 1 186 ? -8.484 -18.578 -6.73 1 89.56 186 GLU A N 1
ATOM 1461 C CA . GLU A 1 186 ? -8.805 -20 -6.836 1 89.56 186 GLU A CA 1
ATOM 1462 C C . GLU A 1 186 ? -9.383 -20.328 -8.211 1 89.56 186 GLU A C 1
ATOM 1464 O O . GLU A 1 186 ? -9.281 -21.469 -8.664 1 89.56 186 GLU A O 1
ATOM 1469 N N . VAL A 1 187 ? -9.977 -19.391 -8.859 1 92.19 187 VAL A N 1
ATOM 1470 C CA . VAL A 1 187 ? -10.617 -19.656 -10.141 1 92.19 187 VAL A CA 1
ATOM 1471 C C . VAL A 1 187 ? -9.648 -19.344 -11.281 1 92.19 187 VAL A C 1
ATOM 1473 O O . VAL A 1 187 ? -9.938 -19.625 -12.445 1 92.19 187 VAL A O 1
ATOM 1476 N N . CYS A 1 188 ? -8.531 -18.844 -10.898 1 89.06 188 CYS A N 1
ATOM 1477 C CA . CYS A 1 188 ? -7.543 -18.453 -11.898 1 89.06 188 CYS A CA 1
ATOM 1478 C C . CYS A 1 188 ? -6.574 -19.594 -12.188 1 89.06 188 CYS A C 1
ATOM 1480 O O . CYS A 1 188 ? -6.266 -20.391 -11.297 1 89.06 188 CYS A O 1
ATOM 1482 N N . GLU A 1 189 ? -6.176 -19.609 -13.469 1 86.75 189 GLU A N 1
ATOM 1483 C CA . GLU A 1 189 ? -5.109 -20.547 -13.812 1 86.75 189 GLU A CA 1
ATOM 1484 C C . GLU A 1 189 ? -3.834 -20.25 -13.031 1 86.75 189 GLU A C 1
ATOM 1486 O O . GLU A 1 189 ? -3.543 -19.094 -12.734 1 86.75 189 GLU A O 1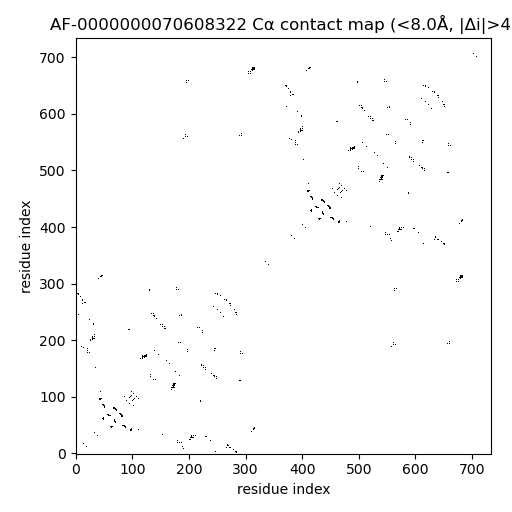
ATOM 1491 N N . ILE A 1 190 ? -3.111 -21.25 -12.734 1 80.19 190 ILE A N 1
ATOM 1492 C CA . ILE A 1 190 ? -1.923 -21.141 -11.898 1 80.19 190 ILE A CA 1
ATOM 1493 C C . ILE A 1 190 ? -0.928 -20.172 -12.539 1 80.19 190 ILE A C 1
ATOM 1495 O O . ILE A 1 190 ? -0.268 -19.406 -11.836 1 80.19 190 ILE A O 1
ATOM 1499 N 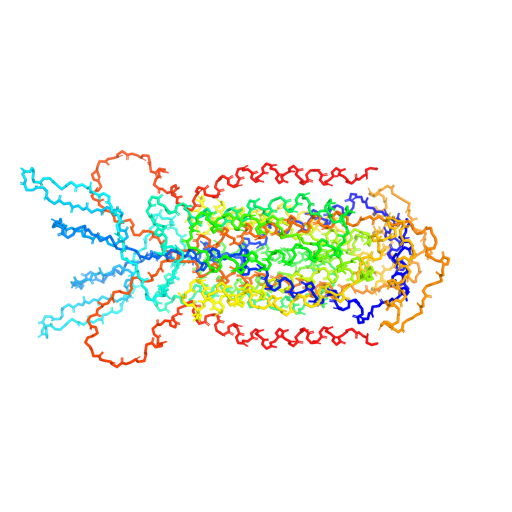N . LYS A 1 191 ? -0.843 -20.109 -13.836 1 76.81 191 LYS A N 1
ATOM 1500 C CA . LYS A 1 191 ? 0.145 -19.297 -14.531 1 76.81 191 LYS A CA 1
ATOM 1501 C C . LYS A 1 191 ? -0.169 -17.812 -14.391 1 76.81 191 LYS A C 1
ATOM 1503 O O . LYS A 1 191 ? 0.725 -16.969 -14.5 1 76.81 191 LYS A O 1
ATOM 1508 N N . HIS A 1 192 ? -1.425 -17.516 -14.133 1 83.81 192 HIS A N 1
ATOM 1509 C CA . HIS A 1 192 ? -1.83 -16.125 -14.078 1 83.81 192 HIS A CA 1
ATOM 1510 C C . HIS A 1 192 ? -2.053 -15.672 -12.633 1 83.81 192 HIS A C 1
ATOM 1512 O O . HIS A 1 192 ? -2.342 -14.5 -12.383 1 83.81 192 HIS A O 1
ATOM 1518 N N . ARG A 1 193 ? -1.844 -16.531 -11.75 1 83.88 193 ARG A N 1
ATOM 1519 C CA . ARG A 1 193 ? -2.238 -16.25 -10.375 1 83.88 193 ARG A CA 1
ATOM 1520 C C . ARG A 1 193 ? -1.431 -15.094 -9.797 1 83.88 193 ARG A C 1
ATOM 1522 O O . ARG A 1 193 ? -1.979 -14.227 -9.109 1 83.88 193 ARG A O 1
ATOM 1529 N N . SER A 1 194 ? -0.164 -15.109 -10.078 1 81.31 194 SER A N 1
ATOM 1530 C CA . SER A 1 194 ? 0.683 -14.047 -9.539 1 81.31 194 SER A CA 1
ATOM 1531 C C . SER A 1 194 ? 0.315 -12.688 -10.133 1 81.31 194 SER A C 1
ATOM 1533 O O . SER A 1 194 ? 0.209 -11.695 -9.406 1 81.31 194 SER A O 1
ATOM 1535 N N . VAL A 1 195 ? 0.067 -12.68 -11.398 1 83.31 195 VAL A N 1
ATOM 1536 C CA . VAL A 1 195 ? -0.268 -11.438 -12.086 1 83.31 195 VAL A CA 1
ATOM 1537 C C . VAL A 1 195 ? -1.624 -10.93 -11.609 1 83.31 195 VAL A C 1
ATOM 1539 O O . VAL A 1 195 ? -1.775 -9.742 -11.305 1 83.31 195 VAL A O 1
ATOM 1542 N N . VAL A 1 196 ? -2.531 -11.844 -11.5 1 88.56 196 VAL A N 1
ATOM 1543 C CA . VAL A 1 196 ? -3.877 -11.484 -11.07 1 88.56 196 VAL A CA 1
ATOM 1544 C C . VAL A 1 196 ? -3.838 -10.977 -9.625 1 88.56 196 VAL A C 1
ATOM 1546 O O . VAL A 1 196 ? -4.5 -9.992 -9.289 1 88.56 196 VAL A O 1
ATOM 1549 N N . GLY A 1 197 ? -3.049 -11.578 -8.805 1 86.31 197 GLY A N 1
ATOM 1550 C CA . GLY A 1 197 ? -2.906 -11.156 -7.426 1 86.31 197 GLY A CA 1
ATOM 1551 C C . GLY A 1 197 ? -2.408 -9.727 -7.293 1 86.31 197 GLY A C 1
ATOM 1552 O O . GLY A 1 197 ? -2.939 -8.953 -6.496 1 86.31 197 GLY A O 1
ATOM 1553 N N . ILE A 1 198 ? -1.479 -9.352 -8.078 1 83.38 198 ILE A N 1
ATOM 1554 C CA . ILE A 1 198 ? -0.912 -8.008 -8.023 1 83.38 198 ILE A CA 1
ATOM 1555 C C . ILE A 1 198 ? -1.899 -7.004 -8.609 1 83.38 198 ILE A C 1
ATOM 1557 O O . ILE A 1 198 ? -2.092 -5.918 -8.055 1 83.38 198 ILE A O 1
ATOM 1561 N N . LEU A 1 199 ? -2.535 -7.422 -9.617 1 86.19 199 LEU A N 1
ATOM 1562 C CA . LEU A 1 199 ? -3.449 -6.523 -10.312 1 86.19 199 LEU A CA 1
ATOM 1563 C C . LEU A 1 199 ? -4.637 -6.16 -9.43 1 86.19 199 LEU A C 1
ATOM 1565 O O . LEU A 1 199 ? -5.148 -5.039 -9.5 1 86.19 199 LEU A O 1
ATOM 1569 N N . ILE A 1 200 ? -5.027 -7.102 -8.625 1 89.44 200 ILE A N 1
ATOM 1570 C CA . ILE A 1 200 ? -6.176 -6.855 -7.762 1 89.44 200 ILE A CA 1
ATOM 1571 C C . ILE A 1 200 ? -5.809 -5.832 -6.691 1 89.44 200 ILE A C 1
ATOM 1573 O O . ILE A 1 200 ? -6.684 -5.148 -6.148 1 89.44 200 ILE A O 1
ATOM 1577 N N . GLY A 1 201 ? -4.566 -5.637 -6.492 1 82.12 201 GLY A N 1
ATOM 1578 C CA . GLY A 1 201 ? -4.117 -4.668 -5.5 1 82.12 201 GLY A CA 1
ATOM 1579 C C . GLY A 1 201 ? -4.074 -3.25 -6.031 1 82.12 201 GLY A C 1
ATOM 1580 O O . GLY A 1 201 ? -4.113 -2.291 -5.258 1 82.12 201 GLY A O 1
ATOM 1581 N N . LEU A 1 202 ? -4.145 -3.025 -7.285 1 79.88 202 LEU A N 1
ATOM 1582 C CA . LEU A 1 202 ? -3.959 -1.728 -7.926 1 79.88 202 LEU A CA 1
ATOM 1583 C C . LEU A 1 202 ? -5.168 -0.828 -7.691 1 79.88 202 LEU A C 1
ATOM 1585 O O . LEU A 1 202 ? -5.016 0.365 -7.418 1 79.88 202 LEU A O 1
ATOM 1589 N N . PRO A 1 203 ? -6.352 -1.382 -7.707 1 87.25 203 PRO A N 1
ATOM 1590 C CA . PRO A 1 203 ? -7.523 -0.512 -7.566 1 87.25 203 PRO A CA 1
ATOM 1591 C C . PRO A 1 203 ? -7.594 0.169 -6.203 1 87.25 203 PRO A C 1
ATOM 1593 O O . PRO A 1 203 ? -8.242 1.206 -6.059 1 87.25 203 PRO A O 1
ATOM 1596 N N . TRP A 1 204 ? -6.934 -0.344 -5.254 1 84 204 TRP A N 1
ATOM 1597 C CA . TRP A 1 204 ? -6.926 0.268 -3.928 1 84 204 TRP A CA 1
ATOM 1598 C C . TRP A 1 204 ? -6.414 1.702 -3.994 1 84 204 TRP A C 1
ATOM 1600 O O . TRP A 1 204 ? -7.008 2.609 -3.41 1 84 204 TRP A O 1
ATOM 1610 N N . ALA A 1 205 ? -5.375 1.895 -4.688 1 77.25 205 ALA A N 1
ATOM 1611 C CA . ALA A 1 205 ? -4.793 3.225 -4.84 1 77.25 205 ALA A CA 1
ATOM 1612 C C . ALA A 1 205 ? -5.754 4.164 -5.559 1 77.25 205 ALA A C 1
ATOM 1614 O O . ALA A 1 205 ? -5.883 5.336 -5.195 1 77.25 205 ALA A O 1
ATOM 1615 N N . PHE A 1 206 ? -6.379 3.65 -6.508 1 80.81 206 PHE A N 1
ATOM 1616 C CA . PHE A 1 206 ? -7.34 4.449 -7.258 1 80.81 206 PHE A CA 1
ATOM 1617 C C . PHE A 1 206 ? -8.508 4.863 -6.371 1 80.81 206 PHE A C 1
ATOM 1619 O O . PHE A 1 206 ? -9 5.992 -6.465 1 80.81 206 PHE A O 1
ATOM 1626 N N . GLY A 1 207 ? -8.883 3.936 -5.598 1 84.88 207 GLY A N 1
ATOM 1627 C CA . GLY A 1 207 ? -9.969 4.246 -4.676 1 84.88 207 GLY A CA 1
ATOM 1628 C C . GLY A 1 207 ? -9.609 5.34 -3.688 1 84.88 207 GLY A C 1
ATOM 1629 O O . GLY A 1 207 ? -10.422 6.227 -3.42 1 84.88 207 GLY A O 1
ATOM 1630 N N . THR A 1 208 ? -8.422 5.281 -3.217 1 81.12 208 THR A N 1
ATOM 1631 C CA . THR A 1 208 ? -7.961 6.285 -2.262 1 81.12 208 THR A CA 1
ATOM 1632 C C . THR A 1 208 ? -7.875 7.66 -2.924 1 81.12 208 THR A C 1
ATOM 1634 O O . THR A 1 208 ? -8.305 8.664 -2.344 1 81.12 208 THR A O 1
ATOM 1637 N N . MET A 1 209 ? -7.402 7.695 -4.086 1 77.31 209 MET A N 1
ATOM 1638 C CA . MET A 1 209 ? -7.281 8.953 -4.809 1 77.31 209 MET A CA 1
ATOM 1639 C C . MET A 1 209 ? -8.656 9.523 -5.152 1 77.31 209 MET A C 1
ATOM 1641 O O . MET A 1 209 ? -8.883 10.727 -5.031 1 77.31 209 MET A O 1
ATOM 1645 N N . ALA A 1 210 ? -9.453 8.664 -5.555 1 80.75 210 ALA A N 1
ATOM 1646 C CA . ALA A 1 210 ? -10.812 9.094 -5.883 1 80.75 210 ALA A CA 1
ATOM 1647 C C . ALA A 1 210 ? -11.523 9.648 -4.652 1 80.75 210 ALA A C 1
ATOM 1649 O O . ALA A 1 210 ? -12.297 10.602 -4.754 1 80.75 210 ALA A O 1
ATOM 1650 N N . TRP A 1 211 ? -11.234 9.039 -3.557 1 83.44 211 TRP A N 1
ATOM 1651 C CA . TRP A 1 211 ? -11.82 9.5 -2.305 1 83.44 211 TRP A CA 1
ATOM 1652 C C . TRP A 1 211 ? -11.398 10.93 -2.002 1 83.44 211 TRP A C 1
ATOM 1654 O O . TRP A 1 211 ? -12.219 11.758 -1.604 1 83.44 211 TRP A O 1
ATOM 1664 N N . GLY A 1 212 ? -10.164 11.211 -2.178 1 78.19 212 GLY A N 1
ATOM 1665 C CA . GLY A 1 212 ? -9.695 12.57 -1.994 1 78.19 212 GLY A CA 1
ATOM 1666 C C . GLY A 1 212 ? -10.398 13.57 -2.893 1 78.19 212 GLY A C 1
ATOM 1667 O O . GLY A 1 212 ? -10.727 14.68 -2.461 1 78.19 212 GLY A O 1
ATOM 1668 N N . GLY A 1 213 ? -10.633 13.133 -4.109 1 77.81 213 GLY A N 1
ATOM 1669 C CA . GLY A 1 213 ? -11.359 13.984 -5.039 1 77.81 213 GLY A CA 1
ATOM 1670 C C . GLY A 1 213 ? -12.789 14.242 -4.613 1 77.81 213 GLY A C 1
ATOM 1671 O O . GLY A 1 213 ? -13.273 15.375 -4.68 1 77.81 213 GLY A O 1
ATOM 1672 N N . VAL A 1 214 ? -13.438 13.32 -4.129 1 85.62 214 VAL A N 1
ATOM 1673 C CA . VAL A 1 214 ? -14.82 13.453 -3.697 1 85.62 214 VAL A CA 1
ATOM 1674 C C . VAL A 1 214 ? -14.891 14.289 -2.424 1 85.62 214 VAL A C 1
ATOM 1676 O O . VAL A 1 214 ? -15.773 15.148 -2.281 1 85.62 214 VAL A O 1
ATOM 1679 N N . ALA A 1 215 ? -13.977 14.039 -1.556 1 84.31 215 ALA A N 1
ATOM 1680 C CA . ALA A 1 215 ? -13.945 14.75 -0.282 1 84.31 215 ALA A CA 1
ATOM 1681 C C . ALA A 1 215 ? -13.711 16.234 -0.494 1 84.31 215 ALA A C 1
ATOM 1683 O O . ALA A 1 215 ? -14.133 17.062 0.318 1 84.31 215 ALA A O 1
ATOM 1684 N N . SER A 1 216 ? -13.039 16.594 -1.608 1 78.56 216 SER A N 1
ATOM 1685 C CA . SER A 1 216 ? -12.773 18 -1.895 1 78.56 216 SER A CA 1
ATOM 1686 C C . SER A 1 216 ? -14.031 18.719 -2.361 1 78.56 216 SER A C 1
ATOM 1688 O O . SER A 1 216 ? -14.125 19.938 -2.271 1 78.56 216 SER A O 1
ATOM 1690 N N . GLN A 1 217 ? -14.945 17.922 -2.807 1 82.5 217 GLN A N 1
ATOM 1691 C CA . GLN A 1 217 ? -16.156 18.531 -3.359 1 82.5 217 GLN A CA 1
ATOM 1692 C C . GLN A 1 217 ? -17.297 18.469 -2.359 1 82.5 217 GLN A C 1
ATOM 1694 O O . GLN A 1 217 ? -18.25 19.25 -2.451 1 82.5 217 GLN A O 1
ATOM 1699 N N . VAL A 1 218 ? -17.281 17.578 -1.482 1 89.44 218 VAL A N 1
ATOM 1700 C CA . VAL A 1 218 ? -18.344 17.375 -0.497 1 89.44 218 VAL A CA 1
ATOM 1701 C C . VAL A 1 218 ? -17.844 17.797 0.884 1 89.44 218 VAL A C 1
ATOM 1703 O O . VAL A 1 218 ? -16.969 17.156 1.458 1 89.44 218 VAL A O 1
ATOM 1706 N N . ARG A 1 219 ? -18.5 18.812 1.46 1 87.75 219 ARG A N 1
ATOM 1707 C CA . ARG A 1 219 ? -17.984 19.438 2.678 1 87.75 219 ARG A CA 1
ATOM 1708 C C . ARG A 1 219 ? -18.75 18.953 3.904 1 87.75 219 ARG A C 1
ATOM 1710 O O . ARG A 1 219 ? -18.484 19.391 5.023 1 87.75 219 ARG A O 1
ATOM 1717 N N . ASP A 1 220 ? -19.734 18.125 3.674 1 93.88 220 ASP A N 1
ATOM 1718 C CA . ASP A 1 220 ? -20.5 17.516 4.754 1 93.88 220 ASP A CA 1
ATOM 1719 C C . ASP A 1 220 ? -20.188 16.031 4.879 1 93.88 220 ASP A C 1
ATOM 1721 O O . ASP A 1 220 ? -20.188 15.305 3.885 1 93.88 220 ASP A O 1
ATOM 1725 N N . TRP A 1 221 ? -19.953 15.539 6.133 1 94.06 221 TRP A N 1
ATOM 1726 C CA . TRP A 1 221 ? -19.484 14.172 6.332 1 94.06 221 TRP A CA 1
ATOM 1727 C C . TRP A 1 221 ? -20.594 13.164 6.008 1 94.06 221 TRP A C 1
ATOM 1729 O O . TRP A 1 221 ? -20.312 12.047 5.562 1 94.06 221 TRP A O 1
ATOM 1739 N N . ARG A 1 222 ? -21.859 13.5 6.266 1 94.81 222 ARG A N 1
ATOM 1740 C CA . ARG A 1 222 ? -22.953 12.586 5.996 1 94.81 222 ARG A CA 1
ATOM 1741 C C . ARG A 1 222 ? -23.125 12.352 4.496 1 94.81 222 ARG A C 1
ATOM 1743 O O . ARG A 1 222 ? -23.297 11.211 4.055 1 94.81 222 ARG A O 1
ATOM 1750 N N . TRP A 1 223 ? -23.062 13.453 3.777 1 93.69 223 TRP A N 1
ATOM 1751 C CA . TRP A 1 223 ? -23.156 13.336 2.324 1 93.69 223 TRP A CA 1
ATOM 1752 C C . TRP A 1 223 ? -21.922 12.648 1.758 1 93.69 223 TRP A C 1
ATOM 1754 O O . TRP A 1 223 ? -22.016 11.883 0.792 1 93.69 223 TRP A O 1
ATOM 1764 N N . LEU A 1 224 ? -20.797 12.945 2.344 1 93.62 224 LEU A N 1
ATOM 1765 C CA . LEU A 1 224 ? -19.594 12.266 1.901 1 93.62 224 LEU A CA 1
ATOM 1766 C C . LEU A 1 224 ? -19.703 10.758 2.098 1 93.62 224 LEU A C 1
ATOM 1768 O O . LEU A 1 224 ? -19.359 9.984 1.201 1 93.62 224 LEU A O 1
ATOM 1772 N N . GLN A 1 225 ? -20.234 10.352 3.223 1 94.88 225 GLN A N 1
ATOM 1773 C CA . GLN A 1 225 ? -20.422 8.938 3.518 1 94.88 225 GLN A CA 1
ATOM 1774 C C . GLN A 1 225 ? -21.422 8.305 2.557 1 94.88 225 GLN A C 1
ATOM 1776 O O . GLN A 1 225 ? -21.219 7.18 2.09 1 94.88 225 GLN A O 1
ATOM 1781 N N . ARG A 1 226 ? -22.406 9.031 2.23 1 94.12 226 ARG A N 1
ATOM 1782 C CA . ARG A 1 226 ? -23.406 8.531 1.296 1 94.12 226 ARG A CA 1
ATOM 1783 C C . ARG A 1 226 ? -22.812 8.391 -0.107 1 94.12 226 ARG A C 1
ATOM 1785 O O . ARG A 1 226 ? -23.125 7.43 -0.817 1 94.12 226 ARG A O 1
ATOM 1792 N N . CYS A 1 227 ? -21.984 9.281 -0.487 1 92.81 227 CYS A N 1
ATOM 1793 C CA . CYS A 1 227 ? -21.375 9.25 -1.808 1 92.81 227 CYS A CA 1
ATOM 1794 C C . CYS A 1 227 ? -20.453 8.047 -1.952 1 92.81 227 CYS A C 1
ATOM 1796 O O . CYS A 1 227 ? -20.359 7.453 -3.029 1 92.81 227 CYS A O 1
ATOM 1798 N N . VAL A 1 228 ? -19.859 7.684 -0.908 1 91.38 228 VAL A N 1
ATOM 1799 C CA . VAL A 1 228 ? -18.875 6.609 -0.982 1 91.38 228 VAL A CA 1
ATOM 1800 C C . VAL A 1 228 ? -19.578 5.258 -0.925 1 91.38 228 VAL A C 1
ATOM 1802 O O . VAL A 1 228 ? -19.078 4.262 -1.457 1 91.38 228 VAL A O 1
ATOM 1805 N N . ILE A 1 229 ? -20.766 5.148 -0.315 1 93.25 229 ILE A N 1
ATOM 1806 C CA . ILE A 1 229 ? -21.469 3.879 -0.171 1 93.25 229 ILE A CA 1
ATOM 1807 C C . ILE A 1 229 ? -22.344 3.633 -1.397 1 93.25 229 ILE A C 1
ATOM 1809 O O . ILE A 1 229 ? -22.625 2.484 -1.74 1 93.25 229 ILE A O 1
ATOM 1813 N N . LEU A 1 230 ? -22.656 4.613 -2.127 1 94.06 230 LEU A N 1
ATOM 1814 C CA . LEU A 1 230 ? -23.578 4.52 -3.25 1 94.06 230 LEU A CA 1
ATOM 1815 C C . LEU A 1 230 ? -23.047 3.564 -4.316 1 94.06 230 LEU A C 1
ATOM 1817 O O . LEU A 1 230 ? -23.797 2.742 -4.844 1 94.06 230 LEU A O 1
ATOM 1821 N N . PRO A 1 231 ? -21.781 3.588 -4.621 1 95.06 231 PRO A N 1
ATOM 1822 C CA . PRO A 1 231 ? -21.266 2.697 -5.664 1 95.06 231 PRO A CA 1
ATOM 1823 C C . PRO A 1 231 ? -21.391 1.222 -5.289 1 95.06 231 PRO A C 1
ATOM 1825 O O . PRO A 1 231 ? -21.266 0.349 -6.152 1 95.06 231 PRO A O 1
ATOM 1828 N N . PHE A 1 232 ? -21.656 0.934 -4.031 1 96.31 232 PHE A N 1
ATOM 1829 C CA . PHE A 1 232 ? -21.844 -0.452 -3.621 1 96.31 232 PHE A CA 1
ATOM 1830 C C . PHE A 1 232 ? -23.078 -1.045 -4.277 1 96.31 232 PHE A C 1
ATOM 1832 O O . PHE A 1 232 ? -23.203 -2.266 -4.41 1 96.31 232 PHE A O 1
ATOM 1839 N N . ALA A 1 233 ? -23.969 -0.199 -4.688 1 95.06 233 ALA A N 1
ATOM 1840 C CA . ALA A 1 233 ? -25.203 -0.653 -5.344 1 95.06 233 ALA A CA 1
ATOM 1841 C C . ALA A 1 233 ? -24.891 -1.368 -6.656 1 95.06 233 ALA A C 1
ATOM 1843 O O . ALA A 1 233 ? -25.578 -2.314 -7.035 1 95.06 233 ALA A O 1
ATOM 1844 N N . LEU A 1 234 ? -23.828 -0.958 -7.297 1 95.25 234 LEU A N 1
ATOM 1845 C CA . LEU A 1 234 ? -23.422 -1.593 -8.547 1 95.25 234 LEU A CA 1
ATOM 1846 C C . LEU A 1 234 ? -22.594 -2.846 -8.273 1 95.25 234 LEU A C 1
ATOM 1848 O O . LEU A 1 234 ? -22.453 -3.699 -9.156 1 95.25 234 LEU A O 1
ATOM 1852 N N . TYR A 1 235 ? -22.047 -2.98 -7.113 1 96.62 235 TYR A N 1
ATOM 1853 C CA . TYR A 1 235 ? -21.203 -4.098 -6.711 1 96.62 235 TYR A CA 1
ATOM 1854 C C . TYR A 1 235 ? -22.047 -5.309 -6.328 1 96.62 235 TYR A C 1
ATOM 1856 O O . TYR A 1 235 ? -21.703 -6.445 -6.66 1 96.62 235 TYR A O 1
ATOM 1864 N N . ILE A 1 236 ? -23.266 -5.145 -5.785 1 95.25 236 ILE A N 1
ATOM 1865 C CA . ILE A 1 236 ? -24.078 -6.18 -5.148 1 95.25 236 ILE A CA 1
ATOM 1866 C C . ILE A 1 236 ? -24.594 -7.16 -6.203 1 95.25 236 ILE A C 1
ATOM 1868 O O . ILE A 1 236 ? -24.5 -8.375 -6.027 1 95.25 236 ILE A O 1
ATOM 1872 N N . PRO A 1 237 ? -25 -6.711 -7.391 1 95.81 237 PRO A N 1
ATOM 1873 C CA . PRO A 1 237 ? -25.469 -7.668 -8.398 1 95.81 237 PRO A CA 1
ATOM 1874 C C . PRO A 1 237 ? -24.375 -8.609 -8.875 1 95.81 237 PRO A C 1
ATOM 1876 O O . PRO A 1 237 ? -24.641 -9.766 -9.195 1 95.81 237 PRO A O 1
ATOM 1879 N N . LEU A 1 238 ? -23.188 -8.148 -8.891 1 96.31 238 LEU A N 1
ATOM 1880 C CA . LEU A 1 238 ? -22.062 -8.977 -9.336 1 96.31 238 LEU A CA 1
ATOM 1881 C C . LEU A 1 238 ? -21.828 -10.141 -8.383 1 96.31 238 LEU A C 1
ATOM 1883 O O . LEU A 1 238 ? -21.422 -11.219 -8.805 1 96.31 238 LEU A O 1
ATOM 1887 N N . LEU A 1 239 ? -22.156 -9.953 -7.152 1 96.25 239 LEU A N 1
ATOM 1888 C CA . LEU A 1 239 ? -21.953 -10.984 -6.137 1 96.25 239 LEU A CA 1
ATOM 1889 C C . LEU A 1 239 ? -22.875 -12.172 -6.379 1 96.25 239 LEU A C 1
ATOM 1891 O O . LEU A 1 239 ? -22.516 -13.312 -6.082 1 96.25 239 LEU A O 1
ATOM 1895 N N . PHE A 1 240 ? -24.031 -11.906 -6.988 1 95.12 240 PHE A N 1
ATOM 1896 C CA . PHE A 1 240 ? -25.031 -12.961 -7.176 1 95.12 240 PHE A CA 1
ATOM 1897 C C . PHE A 1 240 ? -24.734 -13.75 -8.445 1 95.12 240 PHE A C 1
ATOM 1899 O O . PHE A 1 240 ? -25.188 -14.883 -8.594 1 95.12 240 PHE A O 1
ATOM 1906 N N . ILE A 1 241 ? -23.969 -13.227 -9.32 1 95.19 241 ILE A N 1
ATOM 1907 C CA . ILE A 1 241 ? -23.672 -13.875 -10.594 1 95.19 241 ILE A CA 1
ATOM 1908 C C . ILE A 1 241 ? -22.516 -14.852 -10.422 1 95.19 241 ILE A C 1
ATOM 1910 O O . ILE A 1 241 ? -22.406 -15.836 -11.156 1 95.19 241 ILE A O 1
ATOM 1914 N N . MET A 1 242 ? -21.719 -14.688 -9.453 1 95.69 242 MET A N 1
ATOM 1915 C CA . MET A 1 242 ? -20.531 -15.516 -9.227 1 95.69 242 MET A CA 1
ATOM 1916 C C . MET A 1 242 ? -20.922 -16.891 -8.695 1 95.69 242 MET A C 1
ATOM 1918 O O . MET A 1 242 ? -21.953 -17.031 -8.039 1 95.69 242 MET A O 1
ATOM 1922 N N . ASP A 1 243 ? -20.094 -17.828 -9 1 95.5 243 ASP A N 1
ATOM 1923 C CA . ASP A 1 243 ? -20.266 -19.188 -8.492 1 95.5 243 ASP A CA 1
ATOM 1924 C C . ASP A 1 243 ? -19.328 -19.453 -7.316 1 95.5 243 ASP A C 1
ATOM 1926 O O . ASP A 1 243 ? -18.438 -18.672 -7.031 1 95.5 243 ASP A O 1
ATOM 1930 N N . GLU A 1 244 ? -19.703 -20.516 -6.695 1 95.25 244 GLU A N 1
ATOM 1931 C CA . GLU A 1 244 ? -18.812 -20.953 -5.617 1 95.25 244 GLU A CA 1
ATOM 1932 C C . GLU A 1 244 ? -17.484 -21.469 -6.168 1 95.25 244 GLU A C 1
ATOM 1934 O O . GLU A 1 244 ? -17.391 -21.828 -7.344 1 95.25 244 GLU A O 1
ATOM 1939 N N . SER A 1 245 ? -16.484 -21.406 -5.359 1 93.25 245 SER A N 1
ATOM 1940 C CA . SER A 1 245 ? -15.164 -21.906 -5.738 1 93.25 245 SER A CA 1
ATOM 1941 C C . SER A 1 245 ? -15.195 -23.406 -5.973 1 93.25 245 SER A C 1
ATOM 1943 O O . SER A 1 245 ? -15.531 -24.188 -5.07 1 93.25 245 SER A O 1
ATOM 1945 N N . PRO A 1 246 ? -14.898 -23.766 -7.195 1 91.56 246 PRO A N 1
ATOM 1946 C CA . PRO A 1 246 ? -14.859 -25.203 -7.441 1 91.56 246 PRO A CA 1
ATOM 1947 C C . PRO A 1 246 ? -13.828 -25.922 -6.57 1 91.56 246 PRO A C 1
ATOM 1949 O O . PRO A 1 246 ? -14.031 -27.094 -6.195 1 91.56 246 PRO A O 1
ATOM 1952 N N . ARG A 1 247 ? -12.789 -25.219 -6.262 1 88.94 247 ARG A N 1
ATOM 1953 C CA . ARG A 1 247 ? -11.773 -25.812 -5.387 1 88.94 247 ARG A CA 1
ATOM 1954 C C . ARG A 1 247 ? -12.359 -26.125 -4.012 1 88.94 247 ARG A C 1
ATOM 1956 O O . ARG A 1 247 ? -12.133 -27.203 -3.467 1 88.94 247 ARG A O 1
ATOM 1963 N N . TRP A 1 248 ? -13.031 -25.203 -3.512 1 89.81 248 TRP A N 1
ATOM 1964 C CA . TRP A 1 248 ? -13.648 -25.391 -2.203 1 89.81 248 TRP A CA 1
ATOM 1965 C C . TRP A 1 248 ? -14.695 -26.5 -2.242 1 89.81 248 TRP A C 1
ATOM 1967 O O . TRP A 1 248 ? -14.773 -27.312 -1.319 1 89.81 248 TRP A O 1
ATOM 1977 N N . LEU A 1 249 ? -15.445 -26.594 -3.287 1 91.44 249 LEU A N 1
ATOM 1978 C CA . LEU A 1 249 ? -16.469 -27.625 -3.434 1 91.44 249 LEU A CA 1
ATOM 1979 C C . LEU A 1 249 ? -15.852 -29.016 -3.461 1 91.44 249 LEU A C 1
ATOM 1981 O O . LEU A 1 249 ? -16.391 -29.953 -2.863 1 91.44 249 LEU A O 1
ATOM 1985 N N . ILE A 1 250 ? -14.758 -29.109 -4.109 1 87.69 250 ILE A N 1
ATOM 1986 C CA . ILE A 1 250 ? -14.07 -30.391 -4.223 1 87.69 250 ILE A CA 1
ATOM 1987 C C . ILE A 1 250 ? -13.5 -30.781 -2.863 1 87.69 250 ILE A C 1
ATOM 1989 O O . ILE A 1 250 ? -13.586 -31.953 -2.465 1 87.69 250 ILE A O 1
ATOM 1993 N N . VAL A 1 251 ? -12.891 -29.828 -2.176 1 85.12 251 VAL A N 1
ATOM 1994 C CA . VAL A 1 251 ? -12.32 -30.078 -0.858 1 85.12 251 VAL A CA 1
ATOM 1995 C C . VAL A 1 251 ? -13.422 -30.531 0.103 1 85.12 251 VAL A C 1
ATOM 1997 O O . VAL A 1 251 ? -13.188 -31.359 0.979 1 85.12 251 VAL A O 1
ATOM 2000 N N . ARG A 1 252 ? -14.648 -30.047 -0.071 1 88.25 252 ARG A N 1
ATOM 2001 C CA . ARG A 1 252 ? -15.781 -30.375 0.792 1 88.25 252 ARG A CA 1
ATOM 2002 C C . ARG A 1 252 ? -16.484 -31.641 0.313 1 88.25 252 ARG A C 1
ATOM 2004 O O . ARG A 1 252 ? -17.453 -32.094 0.919 1 88.25 252 ARG A O 1
ATOM 2011 N N . GLY A 1 253 ? -16.031 -32.188 -0.806 1 86.88 253 GLY A N 1
ATOM 2012 C CA . GLY A 1 253 ? -16.578 -33.438 -1.309 1 86.88 253 GLY A CA 1
ATOM 2013 C C . GLY A 1 253 ? -17.828 -33.25 -2.139 1 86.88 253 GLY A C 1
ATOM 2014 O O . GLY A 1 253 ? -18.562 -34.219 -2.385 1 86.88 253 GLY A O 1
ATOM 2015 N N . GLN A 1 254 ? -18.156 -32.094 -2.432 1 90.12 254 GLN A N 1
ATOM 2016 C CA . GLN A 1 254 ? -19.312 -31.812 -3.277 1 90.12 254 GLN A CA 1
ATOM 2017 C C . GLN A 1 254 ? -18.922 -31.828 -4.754 1 90.12 254 GLN A C 1
ATOM 2019 O O . GLN A 1 254 ? -19.016 -30.797 -5.426 1 90.12 254 GLN A O 1
ATOM 2024 N N . PHE A 1 255 ? -18.688 -32.969 -5.297 1 88.69 255 PHE A N 1
ATOM 2025 C CA . PHE A 1 255 ? -18.125 -33.125 -6.629 1 88.69 255 PHE A CA 1
ATOM 2026 C C . PHE A 1 255 ? -19.156 -32.781 -7.699 1 88.69 255 PHE A C 1
ATOM 2028 O O . PHE A 1 255 ? -18.812 -32.25 -8.75 1 88.69 255 PHE A O 1
ATOM 2035 N N . ASP A 1 256 ? -20.391 -33.094 -7.402 1 89 256 ASP A N 1
ATOM 2036 C CA . ASP A 1 256 ? -21.438 -32.812 -8.383 1 89 256 ASP A CA 1
ATOM 2037 C C . ASP A 1 256 ? -21.594 -31.312 -8.609 1 89 256 ASP A C 1
ATOM 2039 O O . ASP A 1 256 ? -21.688 -30.859 -9.75 1 89 256 ASP A O 1
ATOM 2043 N N . ARG A 1 257 ? -21.609 -30.641 -7.52 1 91.81 257 ARG A N 1
ATOM 2044 C CA . ARG A 1 257 ? -21.719 -29.203 -7.629 1 91.81 257 ARG A CA 1
ATOM 2045 C C . ARG A 1 257 ? -20.484 -28.609 -8.305 1 91.81 257 ARG A C 1
ATOM 2047 O O . ARG A 1 257 ? -20.594 -27.672 -9.094 1 91.81 257 ARG A O 1
ATOM 2054 N N . ALA A 1 258 ? -19.344 -29.078 -7.949 1 91.25 258 ALA A N 1
ATOM 2055 C CA . ALA A 1 258 ? -18.109 -28.625 -8.562 1 91.25 258 ALA A CA 1
ATOM 2056 C C . ALA A 1 258 ? -18.125 -28.844 -10.078 1 91.25 258 ALA A C 1
ATOM 2058 O O . ALA A 1 258 ? -17.688 -27.969 -10.836 1 91.25 258 ALA A O 1
ATOM 2059 N N . ARG A 1 25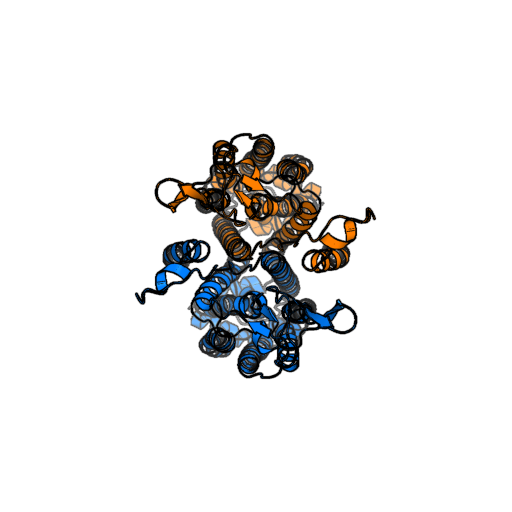9 ? -18.672 -29.969 -10.469 1 89.25 259 ARG A N 1
ATOM 2060 C CA . ARG A 1 259 ? -18.781 -30.281 -11.891 1 89.25 259 ARG A CA 1
ATOM 2061 C C . ARG A 1 259 ? -19.688 -29.297 -12.609 1 89.25 259 ARG A C 1
ATOM 2063 O O . ARG A 1 259 ? -19.391 -28.859 -13.719 1 89.25 259 ARG A O 1
ATOM 2070 N N . ARG A 1 260 ? -20.719 -29 -11.977 1 91.19 260 ARG A N 1
ATOM 2071 C CA . ARG A 1 260 ? -21.656 -28.062 -12.57 1 91.19 260 ARG A CA 1
ATOM 2072 C C . ARG A 1 260 ? -21.016 -26.688 -12.75 1 91.19 260 ARG A C 1
ATOM 2074 O O . ARG A 1 260 ? -21.219 -26.031 -13.781 1 91.19 260 ARG A O 1
ATOM 2081 N N . VAL A 1 261 ? -20.281 -26.266 -11.734 1 93.25 261 VAL A N 1
ATOM 2082 C CA . VAL A 1 261 ? -19.609 -24.969 -11.797 1 93.25 261 VAL A CA 1
ATOM 2083 C C . VAL A 1 261 ? -18.562 -24.984 -12.914 1 93.25 261 VAL A C 1
ATOM 2085 O O . VAL A 1 261 ? -18.469 -24.047 -13.695 1 93.25 261 VAL A O 1
ATOM 2088 N N . LEU A 1 262 ? -17.844 -26.062 -13.008 1 91.06 262 LEU A N 1
ATOM 2089 C CA . LEU A 1 262 ? -16.797 -26.172 -14.016 1 91.06 262 LEU A CA 1
ATOM 2090 C C . LEU A 1 262 ? -17.391 -26.281 -15.414 1 91.06 262 LEU A C 1
ATOM 2092 O O . LEU A 1 262 ? -16.812 -25.797 -16.391 1 91.06 262 LEU A O 1
ATOM 2096 N N . GLN A 1 263 ? -18.5 -26.938 -15.531 1 89.75 263 GLN A N 1
ATOM 2097 C CA . GLN A 1 263 ? -19.203 -27 -16.812 1 89.75 263 GLN A CA 1
ATOM 2098 C C . GLN A 1 263 ? -19.672 -25.609 -17.25 1 89.75 263 GLN A C 1
ATOM 2100 O O . GLN A 1 263 ? -19.562 -25.266 -18.438 1 89.75 263 GLN A O 1
ATOM 2105 N N . ARG A 1 264 ? -20.203 -24.922 -16.297 1 91.81 264 ARG A N 1
ATOM 2106 C CA . ARG A 1 264 ? -20.594 -23.562 -16.594 1 91.81 264 ARG A CA 1
ATOM 2107 C C . ARG A 1 264 ? -19.391 -22.719 -17.016 1 91.81 264 ARG A C 1
ATOM 2109 O O . ARG A 1 264 ? -19.484 -21.906 -17.938 1 91.81 264 ARG A O 1
ATOM 2116 N N . ALA A 1 265 ? -18.328 -22.859 -16.312 1 93.19 265 ALA A N 1
ATOM 2117 C CA . ALA A 1 265 ? -17.094 -22.141 -16.641 1 93.19 265 ALA A CA 1
ATOM 2118 C C . ALA A 1 265 ? -16.625 -22.484 -18.047 1 93.19 265 ALA A C 1
ATOM 2120 O O . ALA A 1 265 ? -16.234 -21.594 -18.812 1 93.19 265 ALA A O 1
ATOM 2121 N N . ALA A 1 266 ? -16.656 -23.766 -18.375 1 91.69 266 ALA A N 1
ATOM 2122 C CA . ALA A 1 266 ? -16.25 -24.203 -19.703 1 91.69 266 ALA A CA 1
ATOM 2123 C C . ALA A 1 266 ? -17.141 -23.625 -20.781 1 91.69 266 ALA A C 1
ATOM 2125 O O . ALA A 1 266 ? -16.672 -23.25 -21.859 1 91.69 266 ALA A O 1
ATOM 2126 N N . ARG A 1 267 ? -18.422 -23.594 -20.516 1 91.31 267 ARG A N 1
ATOM 2127 C CA . ARG A 1 267 ? -19.375 -23.031 -21.453 1 91.31 267 ARG A CA 1
ATOM 2128 C C . ARG A 1 267 ? -19.109 -21.547 -21.672 1 91.31 267 ARG A C 1
ATOM 2130 O O . ARG A 1 267 ? -19.109 -21.078 -22.812 1 91.31 267 ARG A O 1
ATOM 2137 N N . TRP A 1 268 ? -18.906 -20.812 -20.562 1 92.88 268 TRP A N 1
ATOM 2138 C CA . TRP A 1 268 ? -18.656 -19.391 -20.656 1 92.88 268 TRP A CA 1
ATOM 2139 C C . TRP A 1 268 ? -17.344 -19.094 -21.344 1 92.88 268 TRP A C 1
ATOM 2141 O O . TRP A 1 268 ? -17.219 -18.125 -22.109 1 92.88 268 TRP A O 1
ATOM 2151 N N . ASN A 1 269 ? -16.344 -19.984 -21.109 1 92.75 269 ASN A N 1
ATOM 2152 C CA . ASN A 1 269 ? -15.016 -19.781 -21.672 1 92.75 269 ASN A CA 1
ATOM 2153 C C . ASN A 1 269 ? -14.883 -20.438 -23.047 1 92.75 269 ASN A C 1
ATOM 2155 O O . ASN A 1 269 ? -13.859 -20.297 -23.703 1 92.75 269 ASN A O 1
ATOM 2159 N N . LYS A 1 270 ? -15.867 -21.125 -23.484 1 90.75 270 LYS A N 1
ATOM 2160 C CA . LYS A 1 270 ? -15.891 -21.797 -24.781 1 90.75 270 LYS A CA 1
ATOM 2161 C C . LYS A 1 270 ? -14.75 -22.812 -24.906 1 90.75 270 LYS A C 1
ATOM 2163 O O . LYS A 1 270 ? -14.016 -22.812 -25.891 1 90.75 270 LYS A O 1
ATOM 2168 N N . THR A 1 271 ? -14.523 -23.5 -23.812 1 89.31 271 THR A N 1
ATOM 2169 C CA . THR A 1 271 ? -13.508 -24.547 -23.797 1 89.31 271 THR A CA 1
ATOM 2170 C C . THR A 1 271 ? -14.141 -25.922 -23.578 1 89.31 271 THR A C 1
ATOM 2172 O O . THR A 1 271 ? -15.359 -26.031 -23.422 1 89.31 271 THR A O 1
ATOM 2175 N N . GLN A 1 272 ? -13.211 -26.938 -23.594 1 79.38 272 GLN A N 1
ATOM 2176 C CA . GLN A 1 272 ? -13.703 -28.297 -23.453 1 79.38 272 GLN A CA 1
ATOM 2177 C C . GLN A 1 272 ? -13.844 -28.688 -21.984 1 79.38 272 GLN A C 1
ATOM 2179 O O . GLN A 1 272 ? -13.047 -28.266 -21.141 1 79.38 272 GLN A O 1
ATOM 2184 N N . LEU A 1 273 ? -14.914 -29.391 -21.734 1 74.31 273 LEU A N 1
ATOM 2185 C CA . LEU A 1 273 ? -15.219 -29.859 -20.391 1 74.31 273 LEU A CA 1
ATOM 2186 C C . LEU A 1 273 ? -14.25 -30.969 -19.969 1 74.31 273 LEU A C 1
ATOM 2188 O O . LEU A 1 273 ? -13.961 -31.875 -20.766 1 74.31 273 LEU A O 1
ATOM 2192 N N . PRO A 1 274 ? -13.719 -30.688 -18.797 1 71.75 274 PRO A N 1
ATOM 2193 C CA . PRO A 1 274 ? -12.898 -31.797 -18.312 1 71.75 274 PRO A CA 1
ATOM 2194 C C . PRO A 1 274 ? -13.695 -33.094 -18.156 1 71.75 274 PRO A C 1
ATOM 2196 O O . PRO A 1 274 ? -14.906 -33.062 -17.938 1 71.75 274 PRO A O 1
ATOM 2199 N N . SER A 1 275 ? -13.047 -34.156 -18.453 1 74.12 275 SER A N 1
ATOM 2200 C CA . SER A 1 275 ? -13.68 -35.469 -18.344 1 74.12 275 SER A CA 1
ATOM 2201 C C . SER A 1 275 ? -14.125 -35.75 -16.906 1 74.12 275 SER A C 1
ATOM 2203 O O . SER A 1 275 ? -13.562 -35.188 -15.961 1 74.12 275 SER A O 1
ATOM 2205 N N . GLU A 1 276 ? -15.266 -36.438 -16.719 1 73.88 276 GLU A N 1
ATOM 2206 C CA . GLU A 1 276 ? -15.789 -36.812 -15.414 1 73.88 276 GLU A CA 1
ATOM 2207 C C . GLU A 1 276 ? -14.711 -37.531 -14.586 1 73.88 276 GLU A C 1
ATOM 2209 O O . GLU A 1 276 ? -14.648 -37.344 -13.367 1 73.88 276 GLU A O 1
ATOM 2214 N N . GLU A 1 277 ? -13.836 -38.25 -15.219 1 72.38 277 GLU A N 1
ATOM 2215 C CA . GLU A 1 277 ? -12.781 -38.969 -14.523 1 72.38 277 GLU A CA 1
ATOM 2216 C C . GLU A 1 277 ? -11.766 -38.031 -13.906 1 72.38 277 GLU A C 1
ATOM 2218 O O . GLU A 1 277 ? -11.227 -38.281 -12.828 1 72.38 277 GLU A O 1
ATOM 2223 N N . ALA A 1 278 ? -11.664 -36.938 -14.617 1 72.75 278 ALA A N 1
ATOM 2224 C CA . ALA A 1 278 ? -10.68 -35.969 -14.125 1 72.75 278 ALA A CA 1
ATOM 2225 C C . ALA A 1 278 ? -11.141 -35.312 -12.828 1 72.75 278 ALA A C 1
ATOM 2227 O O . ALA A 1 278 ? -10.32 -34.906 -12.008 1 72.75 278 ALA A O 1
ATOM 2228 N N . LEU A 1 279 ? -12.453 -35.375 -12.703 1 72.56 279 LEU A N 1
ATOM 2229 C CA . LEU A 1 279 ? -13.016 -34.688 -11.539 1 72.56 279 LEU A CA 1
ATOM 2230 C C . LEU A 1 279 ? -13.055 -35.625 -10.336 1 72.56 279 LEU A C 1
ATOM 2232 O O . LEU A 1 279 ? -13.023 -35.188 -9.188 1 72.56 279 LEU A O 1
ATOM 2236 N N . ASN A 1 280 ? -12.984 -36.969 -10.766 1 69.25 280 ASN A N 1
ATOM 2237 C CA . ASN A 1 280 ? -13.078 -37.938 -9.695 1 69.25 280 ASN A CA 1
ATOM 2238 C C . ASN A 1 280 ? -11.758 -38.094 -8.953 1 69.25 280 ASN A C 1
ATOM 2240 O O . ASN A 1 280 ? -10.695 -38.188 -9.578 1 69.25 280 ASN A O 1
ATOM 2244 N N . ASN A 1 281 ? -11.633 -37.844 -7.676 1 66.06 281 ASN A N 1
ATOM 2245 C CA . ASN A 1 281 ? -10.516 -38.062 -6.766 1 66.06 281 ASN A CA 1
ATOM 2246 C C . ASN A 1 281 ? -9.555 -36.906 -6.734 1 66.06 281 ASN A C 1
ATOM 2248 O O . ASN A 1 281 ? -8.336 -37.062 -6.613 1 66.06 281 ASN A O 1
ATOM 2252 N N . LEU A 1 282 ? -10.109 -35.781 -7.117 1 71.88 282 LEU A N 1
ATOM 2253 C CA . LEU A 1 282 ? -9.242 -34.594 -7.051 1 71.88 282 LEU A CA 1
ATOM 2254 C C . LEU A 1 282 ? -8.984 -34.188 -5.605 1 71.88 282 LEU A C 1
ATOM 2256 O O . LEU A 1 282 ? -9.906 -34.156 -4.789 1 71.88 282 LEU A O 1
ATOM 2260 N N . ILE A 1 283 ? -7.727 -34.375 -5.227 1 65.44 283 ILE A N 1
ATOM 2261 C CA . ILE A 1 283 ? -7.309 -33.875 -3.922 1 65.44 283 ILE A CA 1
ATOM 2262 C C . ILE A 1 283 ? -6.645 -32.5 -4.082 1 65.44 283 ILE A C 1
ATOM 2264 O O . ILE A 1 283 ? -5.785 -32.312 -4.949 1 65.44 283 ILE A O 1
ATOM 2268 N N . THR A 1 284 ? -7.363 -31.484 -3.568 1 67.81 284 THR A N 1
ATOM 2269 C CA . THR A 1 284 ? -6.738 -30.172 -3.602 1 67.81 284 THR A CA 1
ATOM 2270 C C . THR A 1 284 ? -6.652 -29.578 -2.197 1 67.81 284 THR A C 1
ATOM 2272 O O . THR A 1 284 ? -7.332 -30.047 -1.279 1 67.81 284 THR A O 1
ATOM 2275 N N . ARG A 1 285 ? -5.52 -28.734 -1.965 1 71.12 285 ARG A N 1
ATOM 2276 C CA . ARG A 1 285 ? -5.332 -28.062 -0.683 1 71.12 285 ARG A CA 1
ATOM 2277 C C . ARG A 1 285 ? -5.906 -26.641 -0.716 1 71.12 285 ARG A C 1
ATOM 2279 O O . ARG A 1 285 ? -5.938 -26.016 -1.771 1 71.12 285 ARG A O 1
ATOM 2286 N N . SER A 1 286 ? -6.371 -26.266 0.448 1 71.06 286 SER A N 1
ATOM 2287 C CA . SER A 1 286 ? -6.938 -24.938 0.57 1 71.06 286 SER A CA 1
ATOM 2288 C C . SER A 1 286 ? -5.852 -23.859 0.505 1 71.06 286 SER A C 1
ATOM 2290 O O . SER A 1 286 ? -4.699 -24.125 0.86 1 71.06 286 SER A O 1
ATOM 2292 N N . LEU A 1 287 ? -6.207 -22.812 -0.143 1 75.88 287 LEU A N 1
ATOM 2293 C CA . LEU A 1 287 ? -5.32 -21.656 -0.216 1 75.88 287 LEU A CA 1
ATOM 2294 C C . LEU A 1 287 ? -5.543 -20.734 0.972 1 75.88 287 LEU A C 1
ATOM 2296 O O . LEU A 1 287 ? -5.543 -19.5 0.816 1 75.88 287 LEU A O 1
ATOM 2300 N N . ARG A 1 288 ? -5.703 -21.328 2.18 1 76.06 288 ARG A N 1
ATOM 2301 C CA . ARG A 1 288 ? -6.012 -20.531 3.357 1 76.06 288 ARG A CA 1
ATOM 2302 C C . ARG A 1 288 ? -4.84 -19.625 3.729 1 76.06 288 ARG A C 1
ATOM 2304 O O . ARG A 1 288 ? -5.039 -18.516 4.242 1 76.06 288 ARG A O 1
ATOM 2311 N N . ILE A 1 289 ? -3.727 -20.047 3.402 1 78.5 289 ILE A N 1
ATOM 2312 C CA . ILE A 1 289 ? -2.543 -19.297 3.805 1 78.5 289 ILE A CA 1
ATOM 2313 C C . ILE A 1 289 ? -2.467 -17.984 3.014 1 78.5 289 ILE A C 1
ATOM 2315 O O . ILE A 1 289 ? -2.045 -16.953 3.545 1 78.5 289 ILE A O 1
ATOM 2319 N N . ILE A 1 290 ? -2.904 -18.031 1.796 1 81.19 290 ILE A N 1
ATOM 2320 C CA . ILE A 1 290 ? -2.879 -16.828 0.965 1 81.19 290 ILE A CA 1
ATOM 2321 C C . ILE A 1 290 ? -3.834 -15.789 1.535 1 81.19 290 ILE A C 1
ATOM 2323 O O . ILE A 1 290 ? -3.516 -14.602 1.566 1 81.19 290 ILE A O 1
ATOM 2327 N N . ASN A 1 291 ? -4.91 -16.328 2.035 1 79.25 291 ASN A N 1
ATOM 2328 C CA . ASN A 1 291 ? -5.875 -15.422 2.641 1 79.25 291 ASN A CA 1
ATOM 2329 C C . ASN A 1 291 ? -5.305 -14.75 3.889 1 79.25 291 ASN A C 1
ATOM 2331 O O . ASN A 1 291 ? -5.484 -13.547 4.09 1 79.25 291 ASN A O 1
ATOM 2335 N N . PHE A 1 292 ? -4.695 -15.492 4.586 1 79 292 PHE A N 1
ATOM 2336 C CA . PHE A 1 292 ? -4.141 -14.992 5.84 1 79 292 PHE A CA 1
ATOM 2337 C C . PHE A 1 292 ? -3.047 -13.961 5.574 1 79 292 PHE A C 1
ATOM 2339 O O . PHE A 1 292 ? -3.059 -12.875 6.152 1 79 292 PHE A O 1
ATOM 2346 N N . ILE A 1 293 ? -2.197 -14.219 4.707 1 80.19 293 ILE A N 1
ATOM 2347 C CA . ILE A 1 293 ? -1.075 -13.328 4.414 1 80.19 293 ILE A CA 1
ATOM 2348 C C . ILE A 1 293 ? -1.585 -12.055 3.746 1 80.19 293 ILE A C 1
ATOM 2350 O O . ILE A 1 293 ? -1.086 -10.961 4.02 1 80.19 293 ILE A O 1
ATOM 2354 N N . PHE A 1 294 ? -2.537 -12.234 2.947 1 83.56 294 PHE A N 1
ATOM 2355 C CA . PHE A 1 294 ? -3.098 -11.07 2.273 1 83.56 294 PHE A CA 1
ATOM 2356 C C . PHE A 1 294 ? -3.801 -10.156 3.27 1 83.56 294 PHE A C 1
ATOM 2358 O O . PHE A 1 294 ? -3.686 -8.93 3.184 1 83.56 294 PHE A O 1
ATOM 2365 N N . SER A 1 295 ? -4.512 -10.797 4.211 1 83.12 295 SER A N 1
ATOM 2366 C CA . SER A 1 295 ? -5.191 -10.016 5.238 1 83.12 295 SER A CA 1
ATOM 2367 C C . SER A 1 295 ? -4.199 -9.25 6.105 1 83.12 295 SER A C 1
ATOM 2369 O O . SER A 1 295 ? -4.438 -8.094 6.457 1 83.12 295 SER A O 1
ATOM 2371 N N . LEU A 1 296 ? -3.145 -9.883 6.375 1 78.12 296 LEU A N 1
ATOM 2372 C CA . LEU A 1 296 ? -2.109 -9.227 7.168 1 78.12 296 LEU A CA 1
ATOM 2373 C C . LEU A 1 296 ? -1.498 -8.055 6.406 1 78.12 296 LEU A C 1
ATOM 2375 O O . LEU A 1 296 ? -1.221 -7.004 6.992 1 78.12 296 LEU A O 1
ATOM 2379 N N . ASN A 1 297 ? -1.351 -8.305 5.168 1 79.75 297 ASN A N 1
ATOM 2380 C CA . ASN A 1 297 ? -0.8 -7.242 4.324 1 79.75 297 ASN A CA 1
ATOM 2381 C C . ASN A 1 297 ? -1.732 -6.039 4.258 1 79.75 297 ASN A C 1
ATOM 2383 O O . ASN A 1 297 ? -1.283 -4.895 4.355 1 79.75 297 ASN A O 1
ATOM 2387 N N . HIS A 1 298 ? -2.908 -6.305 4.121 1 78.06 298 HIS A N 1
ATOM 2388 C CA . HIS A 1 298 ? -3.887 -5.227 4.062 1 78.06 298 HIS A CA 1
ATOM 2389 C C . HIS A 1 298 ? -3.963 -4.48 5.391 1 78.06 298 HIS A C 1
ATOM 2391 O O . HIS A 1 298 ? -4.062 -3.252 5.41 1 78.06 298 HIS A O 1
ATOM 2397 N N . PHE A 1 299 ? -3.92 -5.219 6.469 1 78 299 PHE A N 1
ATOM 2398 C CA . PHE A 1 299 ? -3.951 -4.605 7.789 1 78 299 PHE A CA 1
ATOM 2399 C C . PHE A 1 299 ? -2.75 -3.691 7.992 1 78 299 PHE A C 1
ATOM 2401 O O . PHE A 1 299 ? -2.893 -2.562 8.469 1 78 299 PHE A O 1
ATOM 2408 N N . HIS A 1 300 ? -1.711 -4.16 7.637 1 75.75 300 HIS A N 1
ATOM 2409 C CA . HIS A 1 300 ? -0.479 -3.395 7.801 1 75.75 300 HIS A CA 1
ATOM 2410 C C . HIS A 1 300 ? -0.484 -2.146 6.926 1 75.75 300 HIS A C 1
ATOM 2412 O O . HIS A 1 300 ? -0.054 -1.076 7.363 1 75.75 300 HIS A O 1
ATOM 2418 N N . LEU A 1 301 ? -0.976 -2.299 5.777 1 75.62 301 LEU A N 1
ATOM 2419 C CA . LEU A 1 301 ? -1.049 -1.159 4.871 1 75.62 301 LEU A CA 1
ATOM 2420 C C . LEU A 1 301 ? -1.977 -0.082 5.426 1 75.62 301 LEU A C 1
ATOM 2422 O O . LEU A 1 301 ? -1.664 1.108 5.355 1 75.62 301 LEU A O 1
ATOM 2426 N N . GLU A 1 302 ? -2.99 -0.535 6.02 1 75.25 302 GLU A N 1
ATOM 2427 C CA . GLU A 1 302 ? -3.93 0.398 6.633 1 75.25 302 GLU A CA 1
ATOM 2428 C C . GLU A 1 302 ? -3.287 1.139 7.801 1 75.25 302 GLU A C 1
ATOM 2430 O O . GLU A 1 302 ? -3.512 2.338 7.984 1 75.25 302 GLU A O 1
ATOM 2435 N N . LEU A 1 303 ? -2.547 0.442 8.508 1 74.12 303 LEU A N 1
ATOM 2436 C CA . LEU A 1 303 ? -1.885 1.021 9.672 1 74.12 303 LEU A CA 1
ATOM 2437 C C . LEU A 1 303 ? -0.868 2.076 9.25 1 74.12 303 LEU A C 1
ATOM 2439 O O . LEU A 1 303 ? -0.772 3.137 9.875 1 74.12 303 LEU A O 1
ATOM 2443 N N . VAL A 1 304 ? -0.236 1.757 8.188 1 73.19 304 VAL A N 1
ATOM 2444 C CA . VAL A 1 304 ? 0.795 2.672 7.707 1 73.19 304 VAL A CA 1
ATOM 2445 C C . VAL A 1 304 ? 0.146 3.926 7.129 1 73.19 304 VAL A C 1
ATOM 2447 O O . VAL A 1 304 ? 0.6 5.043 7.391 1 73.19 304 VAL A O 1
ATOM 2450 N N . PHE A 1 305 ? -0.86 3.732 6.441 1 71.69 305 PHE A N 1
ATOM 2451 C CA . PHE A 1 305 ? -1.553 4.863 5.836 1 71.69 305 PHE A CA 1
ATOM 2452 C C . PHE A 1 305 ? -2.133 5.777 6.91 1 71.69 305 PHE A C 1
ATOM 2454 O O . PHE A 1 305 ? -2.059 7.004 6.793 1 71.69 305 PHE A O 1
ATOM 2461 N N . TYR A 1 306 ? -2.609 5.234 7.836 1 69.12 306 TYR A N 1
ATOM 2462 C CA . TYR A 1 306 ? -3.178 6.035 8.914 1 69.12 306 TYR A CA 1
ATOM 2463 C C . TYR A 1 306 ? -2.084 6.766 9.688 1 69.12 306 TYR A C 1
ATOM 2465 O O . TYR A 1 306 ? -2.248 7.93 10.055 1 69.12 306 TYR A O 1
ATOM 2473 N N . GLY A 1 307 ? -1.096 6.023 9.945 1 64.25 307 GLY A N 1
ATOM 2474 C CA . GLY A 1 307 ? 0.005 6.652 10.664 1 64.25 307 GLY A CA 1
ATOM 2475 C C . GLY A 1 307 ? 0.574 7.859 9.945 1 64.25 307 GLY A C 1
ATOM 2476 O O . GLY A 1 307 ? 0.837 8.891 10.562 1 64.25 307 GLY A O 1
ATOM 2477 N N . LEU A 1 308 ? 0.607 7.805 8.742 1 63.34 308 LEU A N 1
ATOM 2478 C CA . LEU A 1 308 ? 1.19 8.891 7.961 1 63.34 308 LEU A CA 1
ATOM 2479 C C . LEU A 1 308 ? 0.188 10.023 7.773 1 63.34 308 LEU A C 1
ATOM 2481 O O . LEU A 1 308 ? 0.568 11.195 7.754 1 63.34 308 LEU A O 1
ATOM 2485 N N . SER A 1 309 ? -1.033 9.617 7.645 1 61.03 309 SER A N 1
ATOM 2486 C CA . SER A 1 309 ? -2.066 10.633 7.453 1 61.03 309 SER A CA 1
ATOM 2487 C C . SER A 1 309 ? -2.289 11.438 8.727 1 61.03 309 SER A C 1
ATOM 2489 O O . SER A 1 309 ? -2.662 12.609 8.672 1 61.03 309 SER A O 1
ATOM 2491 N N . SER A 1 310 ? -2.152 10.742 9.812 1 58.38 310 SER A N 1
ATOM 2492 C CA . SER A 1 310 ? -2.395 11.414 11.086 1 58.38 310 SER A CA 1
ATOM 2493 C C . SER A 1 310 ? -1.227 12.32 11.469 1 58.38 310 SER A C 1
ATOM 2495 O O . SER A 1 310 ? -1.37 13.203 12.312 1 58.38 310 SER A O 1
ATOM 2497 N N . ALA A 1 311 ? -0.073 12.055 10.883 1 51.38 311 ALA A N 1
ATOM 2498 C CA . ALA A 1 311 ? 1.078 12.914 11.133 1 51.38 311 ALA A CA 1
ATOM 2499 C C . ALA A 1 311 ? 0.976 14.211 10.336 1 51.38 311 ALA A C 1
ATOM 2501 O O . ALA A 1 311 ? 1.651 15.195 10.641 1 51.38 311 ALA A O 1
ATOM 2502 N N . ALA A 1 312 ? 0.108 14.297 9.32 1 44.56 312 ALA A N 1
ATOM 2503 C CA . ALA A 1 312 ? -0.042 15.5 8.508 1 44.56 312 ALA A CA 1
ATOM 2504 C C . ALA A 1 312 ? -0.78 16.594 9.266 1 44.56 312 ALA A C 1
ATOM 2506 O O . ALA A 1 312 ? -1.818 16.344 9.883 1 44.56 312 ALA A O 1
ATOM 2507 N N . PRO A 1 313 ? -0.112 17.766 9.555 1 37.41 313 PRO A N 1
ATOM 2508 C CA . PRO A 1 313 ? -0.781 18.859 10.25 1 37.41 313 PRO A CA 1
ATOM 2509 C C . PRO A 1 313 ? -2.027 19.359 9.516 1 37.41 313 PRO A C 1
ATOM 2511 O O . PRO A 1 313 ? -2.014 19.5 8.289 1 37.41 313 PRO A O 1
ATOM 2514 N N . THR A 1 314 ? -3.158 18.906 9.75 1 36.12 314 THR A N 1
ATOM 2515 C CA . THR A 1 314 ? -4.348 19.516 9.172 1 36.12 314 THR A CA 1
ATOM 2516 C C . THR A 1 314 ? -4.453 20.984 9.57 1 36.12 314 THR A C 1
ATOM 2518 O O . THR A 1 314 ? -4.949 21.297 10.648 1 36.12 314 THR A O 1
ATOM 2521 N N . THR A 1 315 ? -3.402 21.766 9.711 1 35.31 315 THR A N 1
ATOM 2522 C CA . THR A 1 315 ? -3.734 23.141 10.086 1 35.31 315 THR A CA 1
ATOM 2523 C C . THR A 1 315 ? -4.469 23.844 8.953 1 35.31 315 THR A C 1
ATOM 2525 O O . THR A 1 315 ? -4.031 23.812 7.801 1 35.31 315 THR A O 1
ATOM 2528 N N . ALA A 1 316 ? -5.746 24.094 9.117 1 35.72 316 ALA A N 1
ATOM 2529 C CA . ALA A 1 316 ? -6.441 25.125 8.352 1 35.72 316 ALA A CA 1
ATOM 2530 C C . ALA A 1 316 ? -5.656 26.438 8.359 1 35.72 316 ALA A C 1
ATOM 2532 O O . ALA A 1 316 ? -5.172 26.875 9.406 1 35.72 316 ALA A O 1
ATOM 2533 N N . PRO A 1 317 ? -4.988 26.781 7.262 1 32.81 317 PRO A N 1
ATOM 2534 C CA . PRO A 1 317 ? -4.387 28.109 7.309 1 32.81 317 PRO A CA 1
ATOM 2535 C C . PRO A 1 317 ? -5.25 29.125 8.062 1 32.81 317 PRO A C 1
ATOM 2537 O O . PRO A 1 317 ? -6.48 29.078 7.973 1 32.81 317 PRO A O 1
ATOM 2540 N N . THR A 1 318 ? -4.867 29.547 9.18 1 30.11 318 THR A N 1
ATOM 2541 C CA . THR A 1 318 ? -5.516 30.719 9.742 1 30.11 318 THR A CA 1
ATOM 2542 C C . THR A 1 318 ? -5.707 31.797 8.68 1 30.11 318 THR A C 1
ATOM 2544 O O . THR A 1 318 ? -4.73 32.344 8.156 1 30.11 318 THR A O 1
ATOM 2547 N N . LEU A 1 319 ? -6.691 31.781 7.82 1 30.08 319 LEU A N 1
ATOM 2548 C CA . LEU A 1 319 ? -7.086 32.969 7.062 1 30.08 319 LEU A CA 1
ATOM 2549 C C . LEU A 1 319 ? -7.168 34.188 7.965 1 30.08 319 LEU A C 1
ATOM 2551 O O . LEU A 1 319 ? -8.008 34.25 8.867 1 30.08 319 LEU A O 1
ATOM 2555 N N . HIS A 1 320 ? -6.121 34.844 8.258 1 26.84 320 HIS A N 1
ATOM 2556 C CA . HIS A 1 320 ? -6.41 36.219 8.68 1 26.84 320 HIS A CA 1
ATOM 2557 C C . HIS A 1 320 ? -7.395 36.875 7.723 1 26.84 320 HIS A C 1
ATOM 2559 O O . HIS A 1 320 ? -7.129 37 6.523 1 26.84 320 HIS A O 1
ATOM 2565 N N . LEU A 1 321 ? -8.672 36.844 8.047 1 27.3 321 LEU A N 1
ATOM 2566 C CA . LEU A 1 321 ? -9.734 37.719 7.566 1 27.3 321 LEU A CA 1
ATOM 2567 C C . LEU A 1 321 ? -9.297 39.188 7.613 1 27.3 321 LEU A C 1
ATOM 2569 O O . LEU A 1 321 ? -9.375 39.844 8.664 1 27.3 321 LEU A O 1
ATOM 2573 N N . HIS A 1 322 ? -8.188 39.719 7.086 1 27.91 322 HIS A N 1
ATOM 2574 C CA . HIS A 1 322 ? -8.352 41.125 6.871 1 27.91 322 HIS A CA 1
ATOM 2575 C C . HIS A 1 322 ? -9.672 41.438 6.18 1 27.91 322 HIS A C 1
ATOM 2577 O O . HIS A 1 322 ? -10.227 40.594 5.48 1 27.91 322 HIS A O 1
ATOM 2583 N N . ARG A 1 323 ? -10.258 42.812 6.488 1 30.14 323 ARG A N 1
ATOM 2584 C CA . ARG A 1 323 ? -11.477 43.5 6.066 1 30.14 323 ARG A CA 1
ATOM 2585 C C . ARG A 1 323 ? -11.68 43.375 4.562 1 30.14 323 ARG A C 1
ATOM 2587 O O . ARG A 1 323 ? -10.984 44.031 3.783 1 30.14 323 ARG A O 1
ATOM 2594 N N . ALA A 1 324 ? -12.117 42.344 4.004 1 29.36 324 ALA A N 1
ATOM 2595 C CA . ALA A 1 324 ? -12.805 42.406 2.719 1 29.36 324 ALA A CA 1
ATOM 2596 C C . ALA A 1 324 ? -13.969 43.375 2.771 1 29.36 324 ALA A C 1
ATOM 2598 O O . ALA A 1 324 ? -15.023 43.094 3.35 1 29.36 324 ALA A O 1
ATOM 2599 N N . ARG A 1 325 ? -13.867 44.688 2.908 1 27.84 325 ARG A N 1
ATOM 2600 C CA . ARG A 1 325 ? -15.047 45.344 2.342 1 27.84 325 ARG A CA 1
ATOM 2601 C C . ARG A 1 325 ? -15.43 44.719 1.009 1 27.84 325 ARG A C 1
ATOM 2603 O O . ARG A 1 325 ? -16.625 44.562 0.703 1 27.84 325 ARG A O 1
ATOM 2610 N N . ARG A 1 326 ? -14.68 44.969 -0.087 1 30.44 326 ARG A N 1
ATOM 2611 C CA . ARG A 1 326 ? -15.453 45.031 -1.321 1 30.44 326 ARG A CA 1
ATOM 2612 C C . ARG A 1 326 ? -15.93 43.625 -1.723 1 30.44 326 ARG A C 1
ATOM 2614 O O . ARG A 1 326 ? -15.258 42.656 -1.455 1 30.44 326 ARG A O 1
ATOM 2621 N N . PRO A 1 327 ? -17.312 43.344 -2.252 1 27.41 327 PRO A N 1
ATOM 2622 C CA . PRO A 1 327 ? -18.297 42.312 -2.645 1 27.41 327 PRO A CA 1
ATOM 2623 C C . PRO A 1 327 ? -17.703 41.281 -3.615 1 27.41 327 PRO A C 1
ATOM 2625 O O . PRO A 1 327 ? -18.438 40.406 -4.094 1 27.41 327 PRO A O 1
ATOM 2628 N N . ASP A 1 328 ? -16.75 41.625 -4.375 1 27.2 328 ASP A N 1
ATOM 2629 C CA . ASP A 1 328 ? -16.734 40.844 -5.602 1 27.2 328 ASP A CA 1
ATOM 2630 C C . ASP A 1 328 ? -16.469 39.375 -5.297 1 27.2 328 ASP A C 1
ATOM 2632 O O . ASP A 1 328 ? -15.68 39.062 -4.402 1 27.2 328 ASP A O 1
ATOM 2636 N N . GLY A 1 329 ? -17.359 38.375 -5.695 1 25.84 329 GLY A N 1
ATOM 2637 C CA . GLY A 1 329 ? -17.953 37.062 -5.613 1 25.84 329 GLY A CA 1
ATOM 2638 C C . GLY A 1 329 ? -16.922 35.938 -5.703 1 25.84 329 GLY A C 1
ATOM 2639 O O . GLY A 1 329 ? -17.234 34.781 -5.445 1 25.84 329 GLY A O 1
ATOM 2640 N N . ASP A 1 330 ? -15.93 36 -6.707 1 26.64 330 ASP A N 1
ATOM 2641 C CA . ASP A 1 330 ? -15.625 34.656 -7.211 1 26.64 330 ASP A CA 1
ATOM 2642 C C . ASP A 1 330 ? -14.844 33.844 -6.184 1 26.64 330 ASP A C 1
ATOM 2644 O O . ASP A 1 330 ? -13.711 34.188 -5.84 1 26.64 330 ASP A O 1
ATOM 2648 N N . PRO A 1 331 ? -15.562 33.312 -5.16 1 27.78 331 PRO A N 1
ATOM 2649 C CA . PRO A 1 331 ? -15.039 32.562 -4.008 1 27.78 331 PRO A CA 1
ATOM 2650 C C . PRO A 1 331 ? -14.039 31.484 -4.41 1 27.78 331 PRO A C 1
ATOM 2652 O O . PRO A 1 331 ? -13.555 30.75 -3.553 1 27.78 331 PRO A O 1
ATOM 2655 N N . TRP A 1 332 ? -14.109 31.109 -5.668 1 28.09 332 TRP A N 1
ATOM 2656 C CA . TRP A 1 332 ? -13.453 29.891 -6.16 1 28.09 332 TRP A CA 1
ATOM 2657 C C . TRP A 1 332 ? -11.938 29.984 -5.965 1 28.09 332 TRP A C 1
ATOM 2659 O O . TRP A 1 332 ? -11.219 29.016 -6.215 1 28.09 332 TRP A O 1
ATOM 2669 N N . ILE A 1 333 ? -11.438 31.172 -6.004 1 27.25 333 ILE A N 1
ATOM 2670 C CA . ILE A 1 333 ? -10 31.375 -6.191 1 27.25 333 ILE A CA 1
ATOM 2671 C C . ILE A 1 333 ? -9.242 30.844 -4.984 1 27.25 333 ILE A C 1
ATOM 2673 O O . ILE A 1 333 ? -8.102 30.391 -5.113 1 27.25 333 ILE A O 1
ATOM 2677 N N . LEU A 1 334 ? -9.758 31.219 -3.818 1 27.36 334 LEU A N 1
ATOM 2678 C CA . LEU A 1 334 ? -8.891 31.141 -2.648 1 27.36 334 LEU A CA 1
ATOM 2679 C C . LEU A 1 334 ? -8.609 29.688 -2.275 1 27.36 334 LEU A C 1
ATOM 2681 O O . LEU A 1 334 ? -7.758 29.406 -1.424 1 27.36 334 LEU A O 1
ATOM 2685 N N . LEU A 1 335 ? -9.625 28.828 -2.326 1 29.69 335 LEU A N 1
ATOM 2686 C CA . LEU A 1 335 ? -9.508 27.438 -1.888 1 29.69 335 LEU A CA 1
ATOM 2687 C C . LEU A 1 335 ? -8.484 26.688 -2.734 1 29.69 335 LEU A C 1
ATOM 2689 O O . LEU A 1 335 ? -8.359 25.469 -2.621 1 29.69 335 LEU A O 1
ATOM 2693 N N . LYS A 1 336 ? -7.984 27.141 -3.881 1 29.81 336 LYS A N 1
ATOM 2694 C CA . LYS A 1 336 ? -7.172 26.547 -4.938 1 29.81 336 LYS A CA 1
ATOM 2695 C C . LYS A 1 336 ? -5.785 26.172 -4.422 1 29.81 336 LYS A C 1
ATOM 2697 O O . LYS A 1 336 ? -4.918 25.766 -5.195 1 29.81 336 LYS A O 1
ATOM 2702 N N . ARG A 1 337 ? -5.398 26.734 -3.297 1 29.36 337 ARG A N 1
ATOM 2703 C CA . ARG A 1 337 ? -3.943 26.75 -3.172 1 29.36 337 ARG A CA 1
ATOM 2704 C C . ARG A 1 337 ? -3.375 25.328 -3.164 1 29.36 337 ARG A C 1
ATOM 2706 O O . ARG A 1 337 ? -4.066 24.375 -3.523 1 29.36 337 ARG A O 1
ATOM 2713 N N . PRO A 1 338 ? -2.264 25.094 -2.229 1 32.09 338 PRO A N 1
ATOM 2714 C CA . PRO A 1 338 ? -1.249 24.078 -2.502 1 32.09 338 PRO A CA 1
ATOM 2715 C C . PRO A 1 338 ? -1.827 22.672 -2.537 1 32.09 338 PRO A C 1
ATOM 2717 O O . PRO A 1 338 ? -1.309 21.797 -3.246 1 32.09 338 PRO A O 1
ATOM 2720 N N . SER A 1 339 ? -2.793 22.375 -1.776 1 32.19 339 SER A N 1
ATOM 2721 C CA . SER A 1 339 ? -3.197 20.984 -1.771 1 32.19 339 SER A CA 1
ATOM 2722 C C . SER A 1 339 ? -3.959 20.625 -3.041 1 32.19 339 SER A C 1
ATOM 2724 O O . SER A 1 339 ? -4.02 19.453 -3.424 1 32.19 339 SER A O 1
ATOM 2726 N N . SER A 1 340 ? -4.742 21.484 -3.611 1 32 340 SER A N 1
ATOM 2727 C CA . SER A 1 340 ? -5.664 21.312 -4.73 1 32 340 SER A CA 1
ATOM 2728 C C . SER A 1 340 ? -4.91 21.141 -6.047 1 32 340 SER A C 1
ATOM 2730 O O . SER A 1 340 ? -5.449 20.594 -7.008 1 32 340 SER A O 1
ATOM 2732 N N . ILE A 1 341 ? -3.854 21.922 -6.215 1 32.25 341 ILE A N 1
ATOM 2733 C CA . ILE A 1 341 ? -3.217 21.891 -7.527 1 32.25 341 ILE A CA 1
ATOM 2734 C C . ILE A 1 341 ? -2.691 20.484 -7.816 1 32.25 341 ILE A C 1
ATOM 2736 O O . ILE A 1 341 ? -2.848 19.984 -8.93 1 32.25 341 ILE A O 1
ATOM 2740 N N . ALA A 1 342 ? -1.986 19.953 -6.824 1 31.84 342 ALA A N 1
ATOM 2741 C CA . ALA A 1 342 ? -1.378 18.688 -7.18 1 31.84 342 ALA A CA 1
ATOM 2742 C C . ALA A 1 342 ? -2.441 17.609 -7.402 1 31.84 342 ALA A C 1
ATOM 2744 O O . ALA A 1 342 ? -2.295 16.75 -8.281 1 31.84 342 ALA A O 1
ATOM 2745 N N . SER A 1 343 ? -3.6 17.672 -6.746 1 33.31 343 SER A N 1
ATOM 2746 C CA . SER A 1 343 ? -4.641 16.672 -6.941 1 33.31 343 SER A CA 1
ATOM 2747 C C . SER A 1 343 ? -5.289 16.812 -8.312 1 33.31 343 SER A C 1
ATOM 2749 O O . SER A 1 343 ? -5.609 15.805 -8.961 1 33.31 343 SER A O 1
ATOM 2751 N N . GLU A 1 344 ? -5.617 17.969 -8.695 1 32.69 344 GLU A N 1
ATOM 2752 C CA . GLU A 1 344 ? -6.316 18.125 -9.969 1 32.69 344 GLU A CA 1
ATOM 2753 C C . GLU A 1 344 ? -5.422 17.719 -11.141 1 32.69 344 GLU A C 1
ATOM 2755 O O . GLU A 1 344 ? -5.887 17.078 -12.086 1 32.69 344 GLU A O 1
ATOM 2760 N N . GLU A 1 345 ? -4.211 18.219 -11.188 1 32.19 345 GLU A N 1
ATOM 2761 C CA . GLU A 1 345 ? -3.383 17.859 -12.336 1 32.19 345 GLU A CA 1
ATOM 2762 C C . GLU A 1 345 ? -3.029 16.375 -12.32 1 32.19 345 GLU A C 1
ATOM 2764 O O . GLU A 1 345 ? -3.004 15.719 -13.359 1 32.19 345 GLU A O 1
ATOM 2769 N N . VAL A 1 346 ? -2.82 15.906 -11.25 1 34.56 346 VAL A N 1
ATOM 2770 C CA . VAL A 1 346 ? -2.523 14.477 -11.195 1 34.56 346 VAL A CA 1
ATOM 2771 C C . VAL A 1 346 ? -3.791 13.68 -11.484 1 34.56 346 VAL A C 1
ATOM 2773 O O . VAL A 1 346 ? -3.75 12.672 -12.195 1 34.56 346 VAL A O 1
ATOM 2776 N N . ALA A 1 347 ? -4.902 14.102 -10.977 1 34.28 347 ALA A N 1
ATOM 2777 C CA . ALA A 1 347 ? -6.156 13.43 -11.297 1 34.28 347 ALA A CA 1
ATOM 2778 C C . ALA A 1 347 ? -6.449 13.508 -12.797 1 34.28 347 ALA A C 1
ATOM 2780 O O . ALA A 1 347 ? -6.934 12.539 -13.391 1 34.28 347 ALA A O 1
ATOM 2781 N N . HIS A 1 348 ? -6.344 14.617 -13.359 1 35.78 348 HIS A N 1
ATOM 2782 C CA . HIS A 1 348 ? -6.645 14.727 -14.781 1 35.78 348 HIS A CA 1
ATOM 2783 C C . HIS A 1 348 ? -5.699 13.867 -15.617 1 35.78 348 HIS A C 1
ATOM 2785 O O . HIS A 1 348 ? -6.133 13.18 -16.547 1 35.78 348 HIS A O 1
ATOM 2791 N N . HIS A 1 349 ? -4.391 13.93 -15.375 1 34.84 349 HIS A N 1
ATOM 2792 C CA . HIS A 1 349 ? -3.5 13.164 -16.234 1 34.84 349 HIS A CA 1
ATOM 2793 C C . HIS A 1 349 ? -3.494 11.688 -15.844 1 34.84 349 HIS A C 1
ATOM 2795 O O . HIS A 1 349 ? -3.314 10.812 -16.703 1 34.84 349 HIS A O 1
ATOM 2801 N N . LEU A 1 350 ? -3.629 11.484 -14.703 1 36.25 350 LEU A N 1
ATOM 2802 C CA . LEU A 1 350 ? -3.58 10.086 -14.297 1 36.25 350 LEU A CA 1
ATOM 2803 C C . LEU A 1 350 ? -4.898 9.383 -14.609 1 36.25 350 LEU A C 1
ATOM 2805 O O . LEU A 1 350 ? -4.93 8.164 -14.773 1 36.25 350 LEU A O 1
ATOM 2809 N N . GLY A 1 351 ? -6.016 10.016 -14.586 1 34.53 351 GLY A N 1
ATOM 2810 C CA . GLY A 1 351 ? -7.258 9.375 -14.992 1 34.53 351 GLY A CA 1
ATOM 2811 C C . GLY A 1 351 ? -7.191 8.773 -16.391 1 34.53 351 GLY A C 1
ATOM 2812 O O . GLY A 1 351 ? -7.68 7.668 -16.609 1 34.53 351 GLY A O 1
ATOM 2813 N N . ILE A 1 352 ? -6.805 9.617 -17.312 1 36.97 352 ILE A N 1
ATOM 2814 C CA . ILE A 1 352 ? -6.902 9.156 -18.703 1 36.97 352 ILE A CA 1
ATOM 2815 C C . ILE A 1 352 ? -5.914 8.016 -18.938 1 36.97 352 ILE A C 1
ATOM 2817 O O . ILE A 1 352 ? -6.254 7.008 -19.547 1 36.97 352 ILE A O 1
ATOM 2821 N N . ARG A 1 353 ? -4.773 8.125 -18.438 1 37.41 353 ARG A N 1
ATOM 2822 C CA . ARG A 1 353 ? -3.779 7.129 -18.812 1 37.41 353 ARG A CA 1
ATOM 2823 C C . ARG A 1 353 ? -3.971 5.832 -18.047 1 37.41 353 ARG A C 1
ATOM 2825 O O . ARG A 1 353 ? -3.748 4.742 -18.578 1 37.41 353 ARG A O 1
ATOM 2832 N N . ALA A 1 354 ? -4.383 5.918 -16.859 1 37.75 354 ALA A N 1
ATOM 2833 C CA . ALA A 1 354 ? -4.703 4.676 -16.172 1 37.75 354 ALA A CA 1
ATOM 2834 C C . ALA A 1 354 ? -5.832 3.926 -16.859 1 37.75 354 ALA A C 1
ATOM 2836 O O . ALA A 1 354 ? -5.812 2.693 -16.938 1 37.75 354 ALA A O 1
ATOM 2837 N N . GLN A 1 355 ? -6.801 4.547 -17.344 1 34.31 355 GLN A N 1
ATOM 2838 C CA . GLN A 1 355 ? -7.789 3.877 -18.188 1 34.31 355 GLN A CA 1
ATOM 2839 C C . GLN A 1 355 ? -7.133 3.211 -19.391 1 34.31 355 GLN A C 1
ATOM 2841 O O . GLN A 1 355 ? -7.488 2.088 -19.75 1 34.31 355 GLN A O 1
ATOM 2846 N N . ARG A 1 356 ? -6.176 3.879 -19.953 1 33.38 356 ARG A N 1
ATOM 2847 C CA . ARG A 1 356 ? -5.59 3.293 -21.156 1 33.38 356 ARG A CA 1
ATOM 2848 C C . ARG A 1 356 ? -4.746 2.072 -20.812 1 33.38 356 ARG A C 1
ATOM 2850 O O . ARG A 1 356 ? -4.797 1.058 -21.516 1 33.38 356 ARG A O 1
ATOM 2857 N N . ILE A 1 357 ? -4.02 2.176 -19.828 1 36.75 357 ILE A N 1
ATOM 2858 C CA . ILE A 1 357 ? -3.227 0.995 -19.5 1 36.75 357 ILE A CA 1
ATOM 2859 C C . ILE A 1 357 ? -4.148 -0.14 -19.047 1 36.75 357 ILE A C 1
ATOM 2861 O O . ILE A 1 357 ? -3.938 -1.298 -19.422 1 36.75 357 ILE A O 1
ATOM 2865 N N . ALA A 1 358 ? -5.152 0.109 -18.312 1 35.31 358 ALA A N 1
ATOM 2866 C CA . ALA A 1 358 ? -6.148 -0.932 -18.078 1 35.31 358 ALA A CA 1
ATOM 2867 C C . ALA A 1 358 ? -6.656 -1.514 -19.406 1 35.31 358 ALA A C 1
ATOM 2869 O O . ALA A 1 358 ? -6.797 -2.732 -19.531 1 35.31 358 ALA A O 1
ATOM 2870 N N . ILE A 1 359 ? -6.93 -0.668 -20.312 1 33.84 359 ILE A N 1
ATOM 2871 C CA . ILE A 1 359 ? -7.391 -1.145 -21.609 1 33.84 359 ILE A CA 1
ATOM 2872 C C . ILE A 1 359 ? -6.266 -1.899 -22.312 1 33.84 359 ILE A C 1
ATOM 2874 O O . ILE A 1 359 ? -6.5 -2.939 -22.938 1 33.84 359 ILE A O 1
ATOM 2878 N N . LEU A 1 360 ? -5.078 -1.404 -22.234 1 31.81 360 LEU A N 1
ATOM 2879 C CA . LEU A 1 360 ? -4.027 -2.123 -22.953 1 31.81 360 LEU A CA 1
ATOM 2880 C C . LEU A 1 360 ? -3.789 -3.494 -22.328 1 31.81 360 LEU A C 1
ATOM 2882 O O . LEU A 1 360 ? -3.57 -4.477 -23.031 1 31.81 360 LEU A O 1
ATOM 2886 N N . LEU A 1 361 ? -3.766 -3.566 -21.125 1 35.28 361 LEU A N 1
ATOM 2887 C CA . LEU A 1 361 ? -3.559 -4.879 -20.516 1 35.28 361 LEU A CA 1
ATOM 2888 C C . LEU A 1 361 ? -4.723 -5.812 -20.828 1 35.28 361 LEU A C 1
ATOM 2890 O O . LEU A 1 361 ? -4.531 -7.02 -20.969 1 35.28 361 LEU A O 1
ATOM 2894 N N . LEU A 1 362 ? -5.914 -5.344 -20.859 1 31.27 362 LEU A N 1
ATOM 2895 C CA . LEU A 1 362 ? -6.988 -6.164 -21.406 1 31.27 362 LEU A CA 1
ATOM 2896 C C . LEU A 1 362 ? -6.633 -6.648 -22.812 1 31.27 362 LEU A C 1
ATOM 2898 O O . LEU A 1 362 ? -7.035 -7.738 -23.219 1 31.27 362 LEU A O 1
ATOM 2902 N N . VAL A 1 363 ? -6.035 -5.797 -23.578 1 32.53 363 VAL A N 1
ATOM 2903 C CA . VAL A 1 363 ? -5.781 -6.203 -24.953 1 32.53 363 VAL A CA 1
ATOM 2904 C C . VAL A 1 363 ? -4.613 -7.188 -25 1 32.53 363 VAL A C 1
ATOM 2906 O O . VAL A 1 363 ? -4.527 -8.016 -25.906 1 32.53 363 VAL A O 1
ATOM 2909 N N . PHE A 1 364 ? -3.613 -7.02 -24.172 1 32.75 364 PHE A N 1
ATOM 2910 C CA . PHE A 1 364 ? -2.508 -7.941 -24.422 1 32.75 364 PHE A CA 1
ATOM 2911 C C . PHE A 1 364 ? -2.859 -9.344 -23.953 1 32.75 364 PHE A C 1
ATOM 2913 O O . PHE A 1 364 ? -1.997 -10.227 -23.906 1 32.75 364 PHE A O 1
ATOM 2920 N N . ILE A 1 365 ? -3.957 -9.57 -23.297 1 31.14 365 ILE A N 1
ATOM 2921 C CA . ILE A 1 365 ? -4.371 -10.969 -23.344 1 31.14 365 ILE A CA 1
ATOM 2922 C C . ILE A 1 365 ? -4.309 -11.484 -24.766 1 31.14 365 ILE A C 1
ATOM 2924 O O . ILE A 1 365 ? -5.012 -10.984 -25.656 1 31.14 365 ILE A O 1
ATOM 2928 N N . PRO A 1 366 ? -3.139 -11.883 -25.156 1 28.8 366 PRO A N 1
ATOM 2929 C CA . PRO A 1 366 ? -3.189 -12.523 -26.484 1 28.8 366 PRO A CA 1
ATOM 2930 C C . PRO A 1 366 ? -4.484 -13.305 -26.703 1 28.8 366 PRO A C 1
ATOM 2932 O O . PRO A 1 366 ? -4.992 -13.945 -25.781 1 28.8 366 PRO A O 1
ATOM 2935 N N . GLN A 1 367 ? -5.309 -12.828 -27.609 1 25.73 367 GLN A N 1
ATOM 2936 C CA . GLN A 1 367 ? -6.121 -13.805 -28.328 1 25.73 367 GLN A CA 1
ATOM 2937 C C . GLN A 1 367 ? -5.277 -14.992 -28.797 1 25.73 367 GLN A C 1
ATOM 2939 O O . GLN A 1 367 ? -4.148 -14.812 -29.25 1 25.73 367 GLN A O 1
ATOM 2944 N N . MET B 1 1 ? 0.963 -25.75 -21.906 1 35.5 1 MET B N 1
ATOM 2945 C CA . MET B 1 1 ? 2.188 -26.484 -21.625 1 35.5 1 MET B CA 1
ATOM 2946 C C . MET B 1 1 ? 2.797 -26.047 -20.297 1 35.5 1 MET B C 1
ATOM 2948 O O . MET B 1 1 ? 3.086 -24.875 -20.109 1 35.5 1 MET B O 1
ATOM 2952 N N . SER B 1 2 ? 2.354 -26.609 -19.281 1 49.06 2 SER B N 1
ATOM 2953 C CA . SER B 1 2 ? 2.988 -26.438 -17.984 1 49.06 2 SER B CA 1
ATOM 2954 C C . SER B 1 2 ? 4.5 -26.312 -18.109 1 49.06 2 SER B C 1
ATOM 2956 O O . SER B 1 2 ? 5.133 -27.109 -18.812 1 49.06 2 SER B O 1
ATOM 2958 N N . ASN B 1 3 ? 5.074 -25 -17.938 1 64.94 3 ASN B N 1
ATOM 2959 C CA . ASN B 1 3 ? 6.445 -24.703 -18.344 1 64.94 3 ASN B CA 1
ATOM 2960 C C . ASN B 1 3 ? 7.441 -25.641 -17.672 1 64.94 3 ASN B C 1
ATOM 2962 O O . ASN B 1 3 ? 7.297 -25.969 -16.484 1 64.94 3 ASN B O 1
ATOM 2966 N N . LYS B 1 4 ? 7.941 -26.734 -18.453 1 76.44 4 LYS B N 1
ATOM 2967 C CA . LYS B 1 4 ? 8.984 -27.688 -18.094 1 76.44 4 LYS B CA 1
ATOM 2968 C C . LYS B 1 4 ? 9.953 -27.078 -17.078 1 76.44 4 LYS B C 1
ATOM 2970 O O . LYS B 1 4 ? 10.477 -27.781 -16.203 1 76.44 4 LYS B O 1
ATOM 2975 N N . PHE B 1 5 ? 10 -25.859 -17.125 1 83.06 5 PHE B N 1
ATOM 2976 C CA . PHE B 1 5 ? 10.914 -25.203 -16.188 1 83.06 5 PHE B CA 1
ATOM 2977 C C . PHE B 1 5 ? 10.336 -25.188 -14.781 1 83.06 5 PHE B C 1
ATOM 2979 O O . PHE B 1 5 ? 11.062 -25.375 -13.805 1 83.06 5 PHE B O 1
ATOM 2986 N N . ASP B 1 6 ? 9.117 -25.031 -14.711 1 80.5 6 ASP B N 1
ATOM 2987 C CA . ASP B 1 6 ? 8.484 -25 -13.398 1 80.5 6 ASP B CA 1
ATOM 2988 C C . ASP B 1 6 ? 8.555 -26.375 -12.734 1 80.5 6 ASP B C 1
ATOM 2990 O O . ASP B 1 6 ? 8.664 -26.484 -11.508 1 80.5 6 ASP B O 1
ATOM 2994 N N . GLU B 1 7 ? 8.492 -27.344 -13.539 1 80.69 7 GLU B N 1
ATOM 2995 C CA . GLU B 1 7 ? 8.656 -28.703 -13.008 1 80.69 7 GLU B CA 1
ATOM 2996 C C . GLU B 1 7 ? 10.078 -28.922 -12.492 1 80.69 7 GLU B C 1
ATOM 2998 O O . GLU B 1 7 ? 10.281 -29.594 -11.484 1 80.69 7 GLU B O 1
ATOM 3003 N N . LEU B 1 8 ? 10.984 -28.391 -13.234 1 83.38 8 LEU B N 1
ATOM 3004 C CA . LEU B 1 8 ? 12.383 -28.484 -12.82 1 83.38 8 LEU B CA 1
ATOM 3005 C C . LEU B 1 8 ? 12.602 -27.781 -11.492 1 83.38 8 LEU B C 1
ATOM 3007 O O . LEU B 1 8 ? 13.328 -28.281 -10.625 1 83.38 8 LEU B O 1
ATOM 3011 N N . LEU B 1 9 ? 12 -26.688 -11.336 1 86 9 LEU B N 1
ATOM 3012 C CA . LEU B 1 9 ? 12.133 -25.938 -10.094 1 86 9 LEU B CA 1
ATOM 3013 C C . LEU B 1 9 ? 11.508 -26.703 -8.93 1 86 9 LEU B C 1
ATOM 3015 O O . LEU B 1 9 ? 12 -26.641 -7.805 1 86 9 LEU B O 1
ATOM 3019 N N . THR B 1 10 ? 10.453 -27.375 -9.234 1 83.94 10 THR B N 1
ATOM 3020 C CA . THR B 1 10 ? 9.812 -28.172 -8.203 1 83.94 10 THR B CA 1
ATOM 3021 C C . THR B 1 10 ? 10.711 -29.328 -7.777 1 83.94 10 THR B C 1
ATOM 3023 O O . THR B 1 10 ? 10.734 -29.719 -6.602 1 83.94 10 THR B O 1
ATOM 3026 N N . GLN B 1 11 ? 11.453 -29.844 -8.68 1 84.5 11 GLN B N 1
ATOM 3027 C CA . GLN B 1 11 ? 12.391 -30.922 -8.375 1 84.5 11 GLN B CA 1
ATOM 3028 C C . GLN B 1 11 ? 13.531 -30.422 -7.492 1 84.5 11 GLN B C 1
ATOM 3030 O O . GLN B 1 11 ? 13.984 -31.125 -6.59 1 84.5 11 GLN B O 1
ATOM 3035 N N . VAL B 1 12 ? 14.008 -29.234 -7.773 1 87.69 12 VAL B N 1
ATOM 3036 C CA . VAL B 1 12 ? 15.07 -28.625 -6.977 1 87.69 12 VAL B CA 1
ATOM 3037 C C . VAL B 1 12 ? 14.531 -28.266 -5.59 1 87.69 12 VAL B C 1
ATOM 3039 O O . VAL B 1 12 ? 15.281 -28.266 -4.609 1 87.69 12 VAL B O 1
ATOM 3042 N N . GLY B 1 13 ? 13.234 -27.953 -5.488 1 85.88 13 GLY B N 1
ATOM 3043 C CA . GLY B 1 13 ? 12.578 -27.719 -4.211 1 85.88 13 GLY B CA 1
ATOM 3044 C C . GLY B 1 13 ? 12.852 -26.344 -3.643 1 85.88 13 GLY B C 1
ATOM 3045 O O . GLY B 1 13 ? 13.469 -25.5 -4.301 1 85.88 13 GLY B O 1
ATOM 3046 N N . THR B 1 14 ? 12.359 -26.156 -2.438 1 89.19 14 THR B N 1
ATOM 3047 C CA . THR B 1 14 ? 12.508 -24.891 -1.728 1 89.19 14 THR B CA 1
ATOM 3048 C C . THR B 1 14 ? 13.391 -25.062 -0.496 1 89.19 14 THR B C 1
ATOM 3050 O O . THR B 1 14 ? 13.148 -25.938 0.329 1 89.19 14 THR B O 1
ATOM 3053 N N . GLY B 1 15 ? 14.461 -24.297 -0.414 1 92.06 15 GLY B N 1
ATOM 3054 C CA . GLY B 1 15 ? 15.383 -24.391 0.704 1 92.06 15 GLY B CA 1
ATOM 3055 C C . GLY B 1 15 ? 16.141 -23.109 0.96 1 92.06 15 GLY B C 1
ATOM 3056 O O . GLY B 1 15 ? 15.594 -22.016 0.825 1 92.06 15 GLY B O 1
ATOM 3057 N N . LYS B 1 16 ? 17.359 -23.297 1.357 1 93.19 16 LYS B N 1
ATOM 3058 C CA . LYS B 1 16 ? 18.188 -22.156 1.749 1 93.19 16 LYS B CA 1
ATOM 3059 C C . LYS B 1 16 ? 18.516 -21.281 0.547 1 93.19 16 LYS B C 1
ATOM 3061 O O . LYS B 1 16 ? 18.609 -20.047 0.679 1 93.19 16 LYS B O 1
ATOM 3066 N N . TRP B 1 17 ? 18.656 -21.875 -0.58 1 94.38 17 TRP B N 1
ATOM 3067 C CA . TRP B 1 17 ? 18.953 -21.125 -1.797 1 94.38 17 TRP B CA 1
ATOM 3068 C C . TRP B 1 17 ? 17.812 -20.156 -2.127 1 94.38 17 TRP B C 1
ATOM 3070 O O . TRP B 1 17 ? 18.062 -18.984 -2.402 1 94.38 17 TRP B O 1
ATOM 3080 N N . ASN B 1 18 ? 16.609 -20.562 -2.01 1 94.19 18 ASN B N 1
ATOM 3081 C CA . ASN B 1 18 ? 15.445 -19.719 -2.271 1 94.19 18 ASN B CA 1
ATOM 3082 C C . ASN B 1 18 ? 15.258 -18.656 -1.188 1 94.19 18 ASN B C 1
ATOM 3084 O O . ASN B 1 18 ? 14.859 -17.531 -1.478 1 94.19 18 ASN B O 1
ATOM 3088 N N . LEU B 1 19 ? 15.578 -19.078 -0.014 1 93.44 19 LEU B N 1
ATOM 3089 C CA . LEU B 1 19 ? 15.414 -18.188 1.128 1 93.44 19 LEU B CA 1
ATOM 3090 C C . LEU B 1 19 ? 16.344 -16.969 1.017 1 93.44 19 LEU B C 1
ATOM 3092 O O . LEU B 1 19 ? 15.984 -15.875 1.434 1 93.44 19 LEU B O 1
ATOM 3096 N N . LEU B 1 20 ? 17.469 -17.188 0.474 1 95.38 20 LEU B N 1
ATOM 3097 C CA . LEU B 1 20 ? 18.406 -16.094 0.284 1 95.38 20 LEU B CA 1
ATOM 3098 C C . LEU B 1 20 ? 17.797 -14.984 -0.564 1 95.38 20 LEU B C 1
ATOM 3100 O O . LEU B 1 20 ? 17.875 -13.812 -0.211 1 95.38 20 LEU B O 1
ATOM 3104 N N . TYR B 1 21 ? 17.125 -15.32 -1.614 1 96.44 21 TYR B N 1
ATOM 3105 C CA . TYR B 1 21 ? 16.5 -14.344 -2.5 1 96.44 21 TYR B CA 1
ATOM 3106 C C . TYR B 1 21 ? 15.312 -13.672 -1.821 1 96.44 21 TYR B C 1
ATOM 3108 O O . TYR B 1 21 ? 15.109 -12.469 -1.96 1 96.44 21 TYR B O 1
ATOM 3116 N N . PHE B 1 22 ? 14.656 -14.523 -1.082 1 94.94 22 PHE B N 1
ATOM 3117 C CA . PHE B 1 22 ? 13.492 -14.008 -0.373 1 94.94 22 PHE B CA 1
ATOM 3118 C C . PHE B 1 22 ? 13.906 -12.984 0.677 1 94.94 22 PHE B C 1
ATOM 3120 O O . PHE B 1 22 ? 13.359 -11.883 0.726 1 94.94 22 PHE B O 1
ATOM 3127 N N . ILE B 1 23 ? 14.844 -13.281 1.452 1 95.25 23 ILE B N 1
ATOM 3128 C CA . ILE B 1 23 ? 15.305 -12.406 2.521 1 95.25 23 ILE B CA 1
ATOM 3129 C C . ILE B 1 23 ? 15.906 -11.133 1.924 1 95.25 23 ILE B C 1
ATOM 3131 O O . ILE B 1 23 ? 15.695 -10.031 2.439 1 95.25 23 ILE B O 1
ATOM 3135 N N . THR B 1 24 ? 16.656 -11.297 0.845 1 96.75 24 THR B N 1
ATOM 3136 C CA . THR B 1 24 ? 17.266 -10.141 0.197 1 96.75 24 THR B CA 1
ATOM 3137 C C . THR B 1 24 ? 16.203 -9.203 -0.357 1 96.75 24 THR B C 1
ATOM 3139 O O . THR B 1 24 ? 16.297 -7.98 -0.203 1 96.75 24 THR B O 1
ATOM 3142 N N . ALA B 1 25 ? 15.195 -9.75 -0.921 1 96 25 ALA B N 1
ATOM 3143 C CA . ALA B 1 25 ? 14.102 -8.945 -1.448 1 96 25 ALA B CA 1
ATOM 3144 C C . ALA B 1 25 ? 13.352 -8.234 -0.323 1 96 25 ALA B C 1
ATOM 3146 O O . ALA B 1 25 ? 13.055 -7.039 -0.424 1 96 25 ALA B O 1
ATOM 3147 N N . CYS B 1 26 ? 13.086 -8.945 0.734 1 94.12 26 CYS B N 1
ATOM 3148 C CA . CYS B 1 26 ? 12.406 -8.344 1.88 1 94.12 26 CYS B CA 1
ATOM 3149 C C . CYS B 1 26 ? 13.234 -7.215 2.475 1 94.12 26 CYS B C 1
ATOM 3151 O O . CYS B 1 26 ? 12.688 -6.168 2.838 1 94.12 26 CYS B O 1
ATOM 3153 N N . TYR B 1 27 ? 14.484 -7.484 2.561 1 95.62 27 TYR B N 1
ATOM 3154 C CA . TYR B 1 27 ? 15.375 -6.465 3.105 1 95.62 27 TYR B CA 1
ATOM 3155 C C . TYR B 1 27 ? 15.367 -5.215 2.236 1 95.62 27 TYR B C 1
ATOM 3157 O O . TYR B 1 27 ? 15.344 -4.094 2.748 1 95.62 27 TYR B O 1
ATOM 3165 N N . TRP B 1 28 ? 15.375 -5.352 0.945 1 95.75 28 TRP B N 1
ATOM 3166 C CA . TRP B 1 28 ? 15.312 -4.227 0.019 1 95.75 28 TRP B CA 1
ATOM 3167 C C . TRP B 1 28 ? 14.047 -3.408 0.25 1 95.75 28 TRP B C 1
ATOM 3169 O O . TRP B 1 28 ? 14.102 -2.18 0.339 1 95.75 28 TRP B O 1
ATOM 3179 N N . TYR B 1 29 ? 12.961 -4.043 0.504 1 92.56 29 TYR B N 1
ATOM 3180 C CA . TYR B 1 29 ? 11.68 -3.354 0.584 1 92.56 29 TYR B CA 1
ATOM 3181 C C . TYR B 1 29 ? 11.469 -2.756 1.97 1 92.56 29 TYR B C 1
ATOM 3183 O O . TYR B 1 29 ? 10.539 -1.969 2.178 1 92.56 29 TYR B O 1
ATOM 3191 N N . ILE B 1 30 ? 12.305 -3.139 2.879 1 91.81 30 ILE B N 1
ATOM 3192 C CA . ILE B 1 30 ? 12.328 -2.439 4.16 1 91.81 30 ILE B CA 1
ATOM 3193 C C . ILE B 1 30 ? 13.078 -1.121 4.016 1 91.81 30 ILE B C 1
ATOM 3195 O O . ILE B 1 30 ? 12.734 -0.127 4.656 1 91.81 30 ILE B O 1
ATOM 3199 N N . LEU B 1 31 ? 14.07 -1.075 3.137 1 93.94 31 LEU B N 1
ATOM 3200 C CA . LEU B 1 31 ? 15 0.046 3.057 1 93.94 31 LEU B CA 1
ATOM 3201 C C . LEU B 1 31 ? 14.492 1.105 2.084 1 93.94 31 LEU B C 1
ATOM 3203 O O . LEU B 1 31 ? 14.93 2.258 2.131 1 93.94 31 LEU B O 1
ATOM 3207 N N . ILE B 1 32 ? 13.516 0.838 1.285 1 91.25 32 ILE B N 1
ATOM 3208 C CA . ILE B 1 32 ? 13.172 1.699 0.159 1 91.25 32 ILE B CA 1
ATOM 3209 C C . ILE B 1 32 ? 12.188 2.771 0.613 1 91.25 32 ILE B C 1
ATOM 3211 O O . ILE B 1 32 ? 12.32 3.943 0.251 1 91.25 32 ILE B O 1
ATOM 3215 N N . PRO B 1 33 ? 11.273 2.506 1.514 1 86.69 33 PRO B N 1
ATOM 3216 C CA . PRO B 1 33 ? 10.25 3.502 1.824 1 86.69 33 PRO B CA 1
ATOM 3217 C C . PRO B 1 33 ? 10.828 4.785 2.408 1 86.69 33 PRO B C 1
ATOM 3219 O O . PRO B 1 33 ? 10.438 5.883 2.008 1 86.69 33 PRO B O 1
ATOM 3222 N N . PRO B 1 34 ? 11.797 4.719 3.287 1 88.12 34 PRO B N 1
ATOM 3223 C CA . PRO B 1 34 ? 12.352 5.969 3.811 1 88.12 34 PRO B CA 1
ATOM 3224 C C . PRO B 1 34 ? 12.984 6.836 2.723 1 88.12 34 PRO B C 1
ATOM 3226 O O . PRO B 1 34 ? 13.031 8.062 2.855 1 88.12 34 PRO B O 1
ATOM 3229 N N . GLN B 1 35 ? 13.406 6.223 1.661 1 89.81 35 GLN B N 1
ATOM 3230 C CA . GLN B 1 35 ? 14.047 6.965 0.582 1 89.81 35 GLN B CA 1
ATOM 3231 C C . GLN B 1 35 ? 13.008 7.551 -0.374 1 89.81 35 GLN B C 1
ATOM 3233 O O . GLN B 1 35 ? 13.133 8.703 -0.795 1 89.81 35 GLN B O 1
ATOM 3238 N N . VAL B 1 36 ? 12.039 6.754 -0.603 1 87.25 36 VAL B N 1
ATOM 3239 C CA . VAL B 1 36 ? 11.039 7.168 -1.584 1 87.25 36 VAL B CA 1
ATOM 3240 C C . VAL B 1 36 ? 10.117 8.211 -0.969 1 87.25 36 VAL B C 1
ATOM 3242 O O . VAL B 1 36 ? 9.703 9.156 -1.646 1 87.25 36 VAL B O 1
ATOM 3245 N N . LEU B 1 37 ? 9.852 8.148 0.284 1 82.06 37 LEU B N 1
ATOM 3246 C CA . LEU B 1 37 ? 8.953 9.078 0.958 1 82.06 37 LEU B CA 1
ATOM 3247 C C . LEU B 1 37 ? 9.742 10.055 1.831 1 82.06 37 LEU B C 1
ATOM 3249 O O . LEU B 1 37 ? 9.242 10.516 2.857 1 82.06 37 LEU B O 1
ATOM 3253 N N . SER B 1 38 ? 10.898 10.352 1.456 1 87.56 38 SER B N 1
ATOM 3254 C CA . SER B 1 38 ? 11.773 11.164 2.299 1 87.56 38 SER B CA 1
ATOM 3255 C C . SER B 1 38 ? 11.266 12.594 2.416 1 87.56 38 SER B C 1
ATOM 3257 O O . SER B 1 38 ? 11.578 13.297 3.381 1 87.56 38 SER B O 1
ATOM 3259 N N . GLY B 1 39 ? 10.461 13.031 1.498 1 85.06 39 GLY B N 1
ATOM 3260 C CA . GLY B 1 39 ? 9.953 14.391 1.519 1 85.06 39 GLY B CA 1
ATOM 3261 C C . GLY B 1 39 ? 9.125 14.703 2.752 1 85.06 39 GLY B C 1
ATOM 3262 O O . GLY B 1 39 ? 9.07 15.852 3.201 1 85.06 39 GLY B O 1
ATOM 3263 N N . VAL B 1 40 ? 8.633 13.711 3.334 1 78.62 40 VAL B N 1
ATOM 3264 C CA . VAL B 1 40 ? 7.746 13.883 4.48 1 78.62 40 VAL B CA 1
ATOM 3265 C C . VAL B 1 40 ? 8.547 14.391 5.68 1 78.62 40 VAL B C 1
ATOM 3267 O O . VAL B 1 40 ? 8.086 15.258 6.426 1 78.62 40 VAL B O 1
ATOM 3270 N N . TYR B 1 41 ? 9.734 13.961 5.805 1 84.19 41 TYR B N 1
ATOM 3271 C CA . TYR B 1 41 ? 10.484 14.312 7.008 1 84.19 41 TYR B CA 1
ATOM 3272 C C . TYR B 1 41 ? 11.656 15.227 6.676 1 84.19 41 TYR B C 1
ATOM 3274 O O . TYR B 1 41 ? 12.219 15.875 7.559 1 84.19 41 TYR B O 1
ATOM 3282 N N . LEU B 1 42 ? 11.961 15.25 5.434 1 90.12 42 LEU B N 1
ATOM 3283 C CA . LEU B 1 42 ? 13.117 16.078 5.086 1 90.12 42 LEU B CA 1
ATOM 3284 C C . LEU B 1 42 ? 12.672 17.469 4.656 1 90.12 42 LEU B C 1
ATOM 3286 O O . LEU B 1 42 ? 13.422 18.438 4.801 1 90.12 42 LEU B O 1
ATOM 3290 N N . THR B 1 43 ? 11.477 17.562 4.078 1 88.94 43 THR B N 1
ATOM 3291 C CA . THR B 1 43 ? 10.945 18.859 3.662 1 88.94 43 THR B CA 1
ATOM 3292 C C . THR B 1 43 ? 9.609 19.141 4.344 1 88.94 43 THR B C 1
ATOM 3294 O O . THR B 1 43 ? 8.617 19.453 3.676 1 88.94 43 THR B O 1
ATOM 3297 N N . PRO B 1 44 ? 9.656 19.203 5.645 1 81.62 44 PRO B N 1
ATOM 3298 C CA . PRO B 1 44 ? 8.398 19.516 6.332 1 81.62 44 PRO B CA 1
ATOM 3299 C C . PRO B 1 44 ? 8.047 21 6.297 1 81.62 44 PRO B C 1
ATOM 3301 O O . PRO B 1 44 ? 8.922 21.828 6.035 1 81.62 44 PRO B O 1
ATOM 3304 N N . LEU B 1 45 ? 6.836 21.219 6.492 1 77.5 45 LEU B N 1
ATOM 3305 C CA . LEU B 1 45 ? 6.449 22.609 6.691 1 77.5 45 LEU B CA 1
ATOM 3306 C C . LEU B 1 45 ? 6.898 23.109 8.062 1 77.5 45 LEU B C 1
ATOM 3308 O O . LEU B 1 45 ? 6.609 22.484 9.078 1 77.5 45 LEU B O 1
ATOM 3312 N N . VAL B 1 46 ? 7.715 24.109 8.078 1 79.81 46 VAL B N 1
ATOM 3313 C CA . VAL B 1 46 ? 8.211 24.688 9.32 1 79.81 46 VAL B CA 1
ATOM 3314 C C . VAL B 1 46 ? 7.75 26.141 9.438 1 79.81 46 VAL B C 1
ATOM 3316 O O . VAL B 1 46 ? 7.75 26.875 8.453 1 79.81 46 VAL B O 1
ATOM 3319 N N . ASN B 1 47 ? 7.258 26.422 10.617 1 77.94 47 ASN B N 1
ATOM 3320 C CA . ASN B 1 47 ? 6.895 27.812 10.844 1 77.94 47 ASN B CA 1
ATOM 3321 C C . ASN B 1 47 ? 8.086 28.75 10.648 1 77.94 47 ASN B C 1
ATOM 3323 O O . ASN B 1 47 ? 9.211 28.422 11.039 1 77.94 47 ASN B O 1
ATOM 3327 N N . HIS B 1 48 ? 7.773 29.812 9.984 1 84.44 48 HIS B N 1
ATOM 3328 C CA . HIS B 1 48 ? 8.836 30.766 9.688 1 84.44 48 HIS B CA 1
ATOM 3329 C C . HIS B 1 48 ? 8.406 32.188 10.008 1 84.44 48 HIS B C 1
ATOM 3331 O O . HIS B 1 48 ? 7.219 32.531 9.93 1 84.44 48 HIS B O 1
ATOM 3337 N N . THR B 1 49 ? 9.289 32.969 10.562 1 83.06 49 THR B N 1
ATOM 3338 C CA . THR B 1 49 ? 9.078 34.375 10.852 1 83.06 49 THR B CA 1
ATOM 3339 C C . THR B 1 49 ? 10.023 35.25 10.023 1 83.06 49 THR B C 1
ATOM 3341 O O . THR B 1 49 ? 11.227 34.969 9.977 1 83.06 49 THR B O 1
ATOM 3344 N N . CYS B 1 50 ? 9.398 36.156 9.367 1 85.44 50 CYS B N 1
ATOM 3345 C CA . CYS B 1 50 ? 10.195 37.062 8.531 1 85.44 50 CYS B CA 1
ATOM 3346 C C . CYS B 1 50 ? 11.125 37.906 9.383 1 85.44 50 CYS B C 1
ATOM 3348 O O . CYS B 1 50 ? 10.711 38.469 10.398 1 85.44 50 CYS B O 1
ATOM 3350 N N . LEU B 1 51 ? 12.367 37.906 9.031 1 82.88 51 LEU B N 1
ATOM 3351 C CA . LEU B 1 51 ? 13.352 38.781 9.672 1 82.88 51 LEU B CA 1
ATOM 3352 C C . LEU B 1 51 ? 13.641 40 8.812 1 82.88 51 LEU B C 1
ATOM 3354 O O . LEU B 1 51 ? 14.438 39.938 7.871 1 82.88 51 LEU B O 1
ATOM 3358 N N . PRO B 1 52 ? 12.883 41.094 9.188 1 77.38 52 PRO B N 1
ATOM 3359 C CA . PRO B 1 52 ? 13.156 42.312 8.398 1 77.38 52 PRO B CA 1
ATOM 3360 C C . PRO B 1 52 ? 14.578 42.844 8.594 1 77.38 52 PRO B C 1
ATOM 3362 O O . PRO B 1 52 ? 15.188 42.594 9.633 1 77.38 52 PRO B O 1
ATOM 3365 N N . PRO B 1 53 ? 15.078 43.438 7.477 1 75.88 53 PRO B N 1
ATOM 3366 C CA . PRO B 1 53 ? 16.406 44.031 7.633 1 75.88 53 PRO B CA 1
ATOM 3367 C C . PRO B 1 53 ? 16.453 45.094 8.742 1 75.88 53 PRO B C 1
ATOM 3369 O O . PRO B 1 53 ? 15.43 45.719 9.039 1 75.88 53 PRO B O 1
ATOM 3372 N N . LEU B 1 54 ? 17.438 45.062 9.656 1 64.44 54 LEU B N 1
ATOM 3373 C CA . LEU B 1 54 ? 17.672 45.906 10.828 1 64.44 54 LEU B CA 1
ATOM 3374 C C . LEU B 1 54 ? 17.312 47.344 10.531 1 64.44 54 LEU B C 1
ATOM 3376 O O . LEU B 1 54 ? 16.891 48.094 11.43 1 64.44 54 LEU B O 1
ATOM 3380 N N . LEU B 1 55 ? 17.5 47.719 9.359 1 60.28 55 LEU B N 1
ATOM 3381 C CA . LEU B 1 55 ? 17.406 49.156 9.086 1 60.28 55 LEU B CA 1
ATOM 3382 C C . LEU B 1 55 ? 15.945 49.562 8.977 1 60.28 55 LEU B C 1
ATOM 3384 O O . LEU B 1 55 ? 15.641 50.781 8.961 1 60.28 55 LEU B O 1
ATOM 3388 N N . GLU B 1 56 ? 15.086 48.531 8.906 1 59.72 56 GLU B N 1
ATOM 3389 C CA . GLU B 1 56 ? 13.703 48.938 8.648 1 59.72 56 GLU B CA 1
ATOM 3390 C C . GLU B 1 56 ? 12.82 48.656 9.867 1 59.72 56 GLU B C 1
ATOM 3392 O O . GLU B 1 56 ? 13.039 47.719 10.609 1 59.72 56 GLU B O 1
ATOM 3397 N N . ASP B 1 57 ? 12.164 49.719 10.516 1 60.88 57 ASP B N 1
ATOM 3398 C CA . ASP B 1 57 ? 11.25 49.625 11.648 1 60.88 57 ASP B CA 1
ATOM 3399 C C . ASP B 1 57 ? 9.961 48.906 11.258 1 60.88 57 ASP B C 1
ATOM 3401 O O . ASP B 1 57 ? 9.016 49.562 10.773 1 60.88 57 ASP B O 1
ATOM 3405 N N . PRO B 1 58 ? 10.031 47.688 11.258 1 60.94 58 PRO B N 1
ATOM 3406 C CA . PRO B 1 58 ? 8.82 46.969 10.82 1 60.94 58 PRO B CA 1
ATOM 3407 C C . PRO B 1 58 ? 7.652 47.156 11.789 1 60.94 58 PRO B C 1
ATOM 3409 O O . PRO B 1 58 ? 7.859 47.25 13 1 60.94 58 PRO B O 1
ATOM 3412 N N . VAL B 1 59 ? 6.504 47.594 11.375 1 59.5 59 VAL B N 1
ATOM 3413 C CA . VAL B 1 59 ? 5.324 47.781 12.211 1 59.5 59 VAL B CA 1
ATOM 3414 C C . VAL B 1 59 ? 4.816 46.438 12.719 1 59.5 59 VAL B C 1
ATOM 3416 O O . VAL B 1 59 ? 4.484 46.312 13.891 1 59.5 59 VAL B O 1
ATOM 3419 N N . GLU B 1 60 ? 4.508 45.469 11.875 1 59.62 60 GLU B N 1
ATOM 3420 C CA . GLU B 1 60 ? 3.906 44.188 12.281 1 59.62 60 GLU B CA 1
ATOM 3421 C C . GLU B 1 60 ? 4.582 43 11.586 1 59.62 60 GLU B C 1
ATOM 3423 O O . GLU B 1 60 ? 4.777 43.031 10.367 1 59.62 60 GLU B O 1
ATOM 3428 N N . ILE B 1 61 ? 5.332 42.312 12.406 1 61.75 61 ILE B N 1
ATOM 3429 C CA . ILE B 1 61 ? 5.883 41.062 11.875 1 61.75 61 ILE B CA 1
ATOM 3430 C C . ILE B 1 61 ? 4.941 39.906 12.203 1 61.75 61 ILE B C 1
ATOM 3432 O O . ILE B 1 61 ? 4.652 39.656 13.367 1 61.75 61 ILE B O 1
ATOM 3436 N N . SER B 1 62 ? 4.086 39.531 11.25 1 58.72 62 SER B N 1
ATOM 3437 C CA . SER B 1 62 ? 3.203 38.375 11.484 1 58.72 62 SER B CA 1
ATOM 3438 C C . SER B 1 62 ? 3.93 37.062 11.25 1 58.72 62 SER B C 1
ATOM 3440 O O . SER B 1 62 ? 4.836 37 10.422 1 58.72 62 SER B O 1
ATOM 3442 N N . SER B 1 63 ? 3.721 36.156 12.086 1 64.44 63 SER B N 1
ATOM 3443 C CA . SER B 1 63 ? 4.191 34.781 11.922 1 64.44 63 SER B CA 1
ATOM 3444 C C . SER B 1 63 ? 3.689 34.188 10.617 1 64.44 63 SER B C 1
ATOM 3446 O O . SER B 1 63 ? 2.559 34.438 10.195 1 64.44 63 SER B O 1
ATOM 3448 N N . ASP B 1 64 ? 4.594 33.5 9.914 1 63.44 64 ASP B N 1
ATOM 3449 C CA . ASP B 1 64 ? 4.316 32.812 8.656 1 63.44 64 ASP B CA 1
ATOM 3450 C C . ASP B 1 64 ? 4.004 33.844 7.547 1 63.44 64 ASP B C 1
ATOM 3452 O O . ASP B 1 64 ? 3.074 33.625 6.762 1 63.44 64 ASP B O 1
ATOM 3456 N N . SER B 1 65 ? 4.625 35 7.77 1 73.69 65 SER B N 1
ATOM 3457 C CA . SER B 1 65 ? 4.41 36.031 6.766 1 73.69 65 SER B CA 1
ATOM 3458 C C . SER B 1 65 ? 5.559 36.062 5.762 1 73.69 65 SER B C 1
ATOM 3460 O O . SER B 1 65 ? 6.688 35.688 6.086 1 73.69 65 SER B O 1
ATOM 3462 N N . CYS B 1 66 ? 5.258 36.281 4.57 1 81.56 66 CYS B N 1
ATOM 3463 C CA . CYS B 1 66 ? 6.23 36.344 3.488 1 81.56 66 CYS B CA 1
ATOM 3464 C C . CYS B 1 66 ? 6.555 37.812 3.143 1 81.56 66 CYS B C 1
ATOM 3466 O O . CYS B 1 66 ? 7.34 38.062 2.23 1 81.56 66 CYS B O 1
ATOM 3468 N N . SER B 1 67 ? 5.879 38.688 3.814 1 78.81 67 SER B N 1
ATOM 3469 C CA . SER B 1 67 ? 6.109 40.125 3.592 1 78.81 67 SER B CA 1
ATOM 3470 C C . SER B 1 67 ? 6.066 40.906 4.902 1 78.81 67 SER B C 1
ATOM 3472 O O . SER B 1 67 ? 5.605 40.375 5.922 1 78.81 67 SER B O 1
ATOM 3474 N N . TYR B 1 68 ? 6.758 42 4.914 1 77.19 68 TYR B N 1
ATOM 3475 C CA . TYR B 1 68 ? 6.688 42.906 6.066 1 77.19 68 TYR B CA 1
ATOM 3476 C C . TYR B 1 68 ? 6.336 44.312 5.633 1 77.19 68 TYR B C 1
ATOM 3478 O O . TYR B 1 68 ? 6.5 44.688 4.461 1 77.19 68 TYR B O 1
ATOM 3486 N N . PHE B 1 69 ? 5.645 44.906 6.547 1 76.38 69 PHE B N 1
ATOM 3487 C CA . PHE B 1 69 ? 5.172 46.25 6.25 1 76.38 69 PHE B CA 1
ATOM 3488 C C . PHE B 1 69 ? 6.035 47.312 6.941 1 76.38 69 PHE B C 1
ATOM 3490 O O . PHE B 1 69 ? 6.453 47.125 8.086 1 76.38 69 PHE B O 1
ATOM 3497 N N . VAL B 1 70 ? 6.469 48.312 6.176 1 76.12 70 VAL B N 1
ATOM 3498 C CA . VAL B 1 70 ? 7.219 49.438 6.734 1 76.12 70 VAL B CA 1
ATOM 3499 C C . VAL B 1 70 ? 6.406 50.719 6.594 1 76.12 70 VAL B C 1
ATOM 3501 O O . VAL B 1 70 ? 5.762 50.969 5.566 1 76.12 70 VAL B O 1
ATOM 3504 N N . ASN B 1 71 ? 6.223 51.375 7.793 1 71.75 71 ASN B N 1
ATOM 3505 C CA . ASN B 1 71 ? 5.562 52.656 7.754 1 71.75 71 ASN B CA 1
ATOM 3506 C C . ASN B 1 71 ? 6.438 53.719 7.082 1 71.75 71 ASN B C 1
ATOM 3508 O O . ASN B 1 71 ? 7.59 53.906 7.465 1 71.75 71 ASN B O 1
ATOM 3512 N N . ASN B 1 72 ? 6 54.062 5.891 1 64.94 72 ASN B N 1
ATOM 3513 C CA . ASN B 1 72 ? 6.691 55.188 5.281 1 64.94 72 ASN B CA 1
ATOM 3514 C C . ASN B 1 72 ? 6.273 56.5 5.926 1 64.94 72 ASN B C 1
ATOM 3516 O O . ASN B 1 72 ? 5.086 56.812 6.02 1 64.94 72 ASN B O 1
ATOM 3520 N N . SER B 1 73 ? 7.098 57.094 6.684 1 61.12 73 SER B N 1
ATOM 3521 C CA . SER B 1 73 ? 6.883 58.375 7.355 1 61.12 73 SER B CA 1
ATOM 3522 C C . SER B 1 73 ? 6.266 59.406 6.41 1 61.12 73 SER B C 1
ATOM 3524 O O . SER B 1 73 ? 5.461 60.25 6.828 1 61.12 73 SER B O 1
ATOM 3526 N N . SER B 1 74 ? 6.738 59.5 5.273 1 59.47 74 SER B N 1
ATOM 3527 C CA . SER B 1 74 ? 6.34 60.656 4.461 1 59.47 74 SER B CA 1
ATOM 3528 C C . SER B 1 74 ? 4.898 60.5 3.973 1 59.47 74 SER B C 1
ATOM 3530 O O . SER B 1 74 ? 4.191 61.5 3.818 1 59.47 74 SER B O 1
ATOM 3532 N N . SER B 1 75 ? 4.508 59.375 3.686 1 59.16 75 SER B N 1
ATOM 3533 C CA . SER B 1 75 ? 3.193 59.281 3.059 1 59.16 75 SER B CA 1
ATOM 3534 C C . SER B 1 75 ? 2.189 58.594 3.975 1 59.16 75 SER B C 1
ATOM 3536 O O . SER B 1 75 ? 0.981 58.656 3.736 1 59.16 75 SER B O 1
ATOM 3538 N N . GLY B 1 76 ? 2.584 58.219 5.25 1 61.91 76 GLY B N 1
ATOM 3539 C CA . GLY B 1 76 ? 1.693 57.594 6.227 1 61.91 76 GLY B CA 1
ATOM 3540 C C . GLY B 1 76 ? 1.213 56.219 5.824 1 61.91 76 GLY B C 1
ATOM 3541 O O . GLY B 1 76 ? 0.385 55.625 6.512 1 61.91 76 GLY B O 1
ATOM 3542 N N . GLU B 1 77 ? 1.521 55.844 4.555 1 65.5 77 GLU B N 1
ATOM 3543 C CA . GLU B 1 77 ? 0.989 54.594 4.047 1 65.5 77 GLU B CA 1
ATOM 3544 C C . GLU B 1 77 ? 1.978 53.438 4.262 1 65.5 77 GLU B C 1
ATOM 3546 O O . GLU B 1 77 ? 3.191 53.656 4.234 1 65.5 77 GLU B O 1
ATOM 3551 N N . ALA B 1 78 ? 1.581 52.344 4.719 1 73.19 78 ALA B N 1
ATOM 3552 C CA . ALA B 1 78 ? 2.393 51.125 4.941 1 73.19 78 ALA B CA 1
ATOM 3553 C C . ALA B 1 78 ? 2.76 50.469 3.617 1 73.19 78 ALA B C 1
ATOM 3555 O O . ALA B 1 78 ? 1.886 50.188 2.799 1 73.19 78 ALA B O 1
ATOM 3556 N N . GLU B 1 79 ? 4.02 50.531 3.176 1 77 79 GLU B N 1
ATOM 3557 C CA . GLU B 1 79 ? 4.504 49.812 1.988 1 77 79 GLU B CA 1
ATOM 3558 C C . GLU B 1 79 ? 4.926 48.406 2.318 1 77 79 GLU B C 1
ATOM 3560 O O . GLU B 1 79 ? 5.508 48.156 3.375 1 77 79 GLU B O 1
ATOM 3565 N N . GLU B 1 80 ? 4.539 47.344 1.489 1 77.25 80 GLU B N 1
ATOM 3566 C CA . GLU B 1 80 ? 4.824 45.938 1.677 1 77.25 80 GLU B CA 1
ATOM 3567 C C . GLU B 1 80 ? 6.102 45.531 0.953 1 77.25 80 GLU B C 1
ATOM 3569 O O . GLU B 1 80 ? 6.277 45.844 -0.228 1 77.25 80 GLU B O 1
ATOM 3574 N N . PHE B 1 81 ? 7.074 45.031 1.734 1 79.31 81 PHE B N 1
ATOM 3575 C CA . PHE B 1 81 ? 8.305 44.5 1.153 1 79.31 81 PHE B CA 1
ATOM 3576 C C . PHE B 1 81 ? 8.398 43 1.347 1 79.31 81 PHE B C 1
ATOM 3578 O O . PHE B 1 81 ? 7.945 42.469 2.365 1 79.31 81 PHE B O 1
ATOM 3585 N N . PRO B 1 82 ? 8.922 42.312 0.304 1 82.62 82 PRO B N 1
ATOM 3586 C CA . PRO B 1 82 ? 9.094 40.875 0.446 1 82.62 82 PRO B CA 1
ATOM 3587 C C . PRO B 1 82 ? 10.211 40.5 1.428 1 82.62 82 PRO B C 1
ATOM 3589 O O . PRO B 1 82 ? 11.227 41.188 1.498 1 82.62 82 PRO B O 1
ATOM 3592 N N . CYS B 1 83 ? 9.961 39.531 2.17 1 83.5 83 CYS B N 1
ATOM 3593 C CA . CYS B 1 83 ? 10.961 39.031 3.115 1 83.5 83 CYS B CA 1
ATOM 3594 C C . CYS B 1 83 ? 12.062 38.281 2.396 1 83.5 83 CYS B C 1
ATOM 3596 O O . CYS B 1 83 ? 11.797 37.531 1.45 1 83.5 83 CYS B O 1
ATOM 3598 N N . THR B 1 84 ? 13.32 38.406 2.826 1 80.69 84 THR B N 1
ATOM 3599 C CA . THR B 1 84 ? 14.438 37.719 2.193 1 80.69 84 THR B CA 1
ATOM 3600 C C . THR B 1 84 ? 15.086 36.719 3.168 1 80.69 84 THR B C 1
ATOM 3602 O O . THR B 1 84 ? 15.812 35.812 2.754 1 80.69 84 THR B O 1
ATOM 3605 N N . GLU B 1 85 ? 14.867 37 4.402 1 84.44 85 GLU B N 1
ATOM 3606 C CA . GLU B 1 85 ? 15.43 36.125 5.418 1 84.44 85 GLU B CA 1
ATOM 3607 C C . GLU B 1 85 ? 14.367 35.719 6.434 1 84.44 85 GLU B C 1
ATOM 3609 O O . GLU B 1 85 ? 13.461 36.5 6.75 1 84.44 85 GLU B O 1
ATOM 3614 N N . TRP B 1 86 ? 14.594 34.469 6.832 1 87.81 86 TRP B N 1
ATOM 3615 C CA . TRP B 1 86 ? 13.594 33.938 7.754 1 87.81 86 TRP B CA 1
ATOM 3616 C C . TRP B 1 86 ? 14.266 33.281 8.961 1 87.81 86 TRP B C 1
ATOM 3618 O O . TRP B 1 86 ? 15.398 32.812 8.867 1 87.81 86 TRP B O 1
ATOM 3628 N N . GLU B 1 87 ? 13.586 33.406 10.062 1 85.62 87 GLU B N 1
ATOM 3629 C CA . GLU B 1 87 ? 13.914 32.594 11.234 1 85.62 87 GLU B CA 1
ATOM 3630 C C . GLU B 1 87 ? 12.945 31.438 11.375 1 85.62 87 GLU B C 1
ATOM 3632 O O . GLU B 1 87 ? 11.734 31.609 11.273 1 85.62 87 GLU B O 1
ATOM 3637 N N . TYR B 1 88 ? 13.531 30.266 11.5 1 87.88 88 TYR B N 1
ATOM 3638 C CA . TYR B 1 88 ? 12.711 29.062 11.523 1 87.88 88 TYR B CA 1
ATOM 3639 C C . TYR B 1 88 ? 12.578 28.516 12.945 1 87.88 88 TYR B C 1
ATOM 3641 O O . TYR B 1 88 ? 13.469 28.703 13.773 1 87.88 88 TYR B O 1
ATOM 3649 N N . ASP B 1 89 ? 11.414 27.969 13.18 1 80.5 89 ASP B N 1
ATOM 3650 C CA . ASP B 1 89 ? 11.156 27.328 14.461 1 80.5 89 ASP B CA 1
ATOM 3651 C C . ASP B 1 89 ? 11.969 26.031 14.594 1 80.5 89 ASP B C 1
ATOM 3653 O O . ASP B 1 89 ? 11.812 25.109 13.789 1 80.5 89 ASP B O 1
ATOM 3657 N N . THR B 1 90 ? 12.836 25.922 15.555 1 81.56 90 THR B N 1
ATOM 3658 C CA . THR B 1 90 ? 13.711 24.766 15.711 1 81.56 90 THR B CA 1
ATOM 3659 C C . THR B 1 90 ? 13.234 23.875 16.859 1 81.56 90 THR B C 1
ATOM 3661 O O . THR B 1 90 ? 13.977 23.031 17.344 1 81.56 90 THR B O 1
ATOM 3664 N N . SER B 1 91 ? 12.008 24.062 17.281 1 75.94 91 SER B N 1
ATOM 3665 C CA . SER B 1 91 ? 11.508 23.312 18.422 1 75.94 91 SER B CA 1
ATOM 3666 C C . SER B 1 91 ? 11.305 21.844 18.078 1 75.94 91 SER B C 1
ATOM 3668 O O . SER B 1 91 ? 11.648 20.953 18.859 1 75.94 91 SER B O 1
ATOM 3670 N N . VAL B 1 92 ? 10.898 21.609 16.891 1 74.12 92 VAL B N 1
ATOM 3671 C CA . VAL B 1 92 ? 10.625 20.25 16.469 1 74.12 92 VAL B CA 1
ATOM 3672 C C . VAL B 1 92 ? 11.797 19.719 15.648 1 74.12 92 VAL B C 1
ATOM 3674 O O . VAL B 1 92 ? 12.305 18.625 15.914 1 74.12 92 VAL B O 1
ATOM 3677 N N . TYR B 1 93 ? 12.156 20.562 14.766 1 84.38 93 TYR B N 1
ATOM 3678 C CA . TYR B 1 93 ? 13.273 20.219 13.891 1 84.38 93 TYR B CA 1
ATOM 3679 C C . TYR B 1 93 ? 14.453 21.156 14.109 1 84.38 93 TYR B C 1
ATOM 3681 O O . TYR B 1 93 ? 14.273 22.359 14.297 1 84.38 93 TYR B O 1
ATOM 3689 N N . THR B 1 94 ? 15.594 20.578 14.156 1 88.38 94 THR B N 1
ATOM 3690 C CA . THR B 1 94 ? 16.781 21.422 14.281 1 88.38 94 THR B CA 1
ATOM 3691 C C . THR B 1 94 ? 17.203 21.953 12.914 1 88.38 94 THR B C 1
ATOM 3693 O O . THR B 1 94 ? 17.531 23.141 12.773 1 88.38 94 THR B O 1
ATOM 3696 N N . ASN B 1 95 ? 17.266 21.062 11.953 1 92.5 95 ASN B N 1
ATOM 3697 C CA . ASN B 1 95 ? 17.641 21.422 10.594 1 92.5 95 ASN B CA 1
ATOM 3698 C C . ASN B 1 95 ? 16.922 20.562 9.562 1 92.5 95 ASN B C 1
ATOM 3700 O O . ASN B 1 95 ? 16.984 19.328 9.617 1 92.5 95 ASN B O 1
ATOM 3704 N N . THR B 1 96 ? 16.172 21.234 8.672 1 93.12 96 THR B N 1
ATOM 3705 C CA . THR B 1 96 ? 15.484 20.562 7.574 1 93.12 96 THR B CA 1
ATOM 3706 C C . THR B 1 96 ? 15.898 21.156 6.23 1 93.12 96 THR B C 1
ATOM 3708 O O . THR B 1 96 ? 16.578 22.188 6.18 1 93.12 96 THR B O 1
ATOM 3711 N N . LEU B 1 97 ? 15.57 20.5 5.191 1 94.88 97 LEU B N 1
ATOM 3712 C CA . LEU B 1 97 ? 15.828 21.047 3.865 1 94.88 97 LEU B CA 1
ATOM 3713 C C . LEU B 1 97 ? 15.07 22.359 3.662 1 94.88 97 LEU B C 1
ATOM 3715 O O . LEU B 1 97 ? 15.57 23.281 3 1 94.88 97 LEU B O 1
ATOM 3719 N N . THR B 1 98 ? 13.938 22.438 4.301 1 92.06 98 THR B N 1
ATOM 3720 C CA . THR B 1 98 ? 13.117 23.641 4.207 1 92.06 98 THR B CA 1
ATOM 3721 C C . THR B 1 98 ? 13.836 24.828 4.844 1 92.06 98 THR B C 1
ATOM 3723 O O . THR B 1 98 ? 13.914 25.906 4.246 1 92.06 98 THR B O 1
ATOM 3726 N N . SER B 1 99 ? 14.367 24.641 5.992 1 91.88 99 SER B N 1
ATOM 3727 C CA . SER B 1 99 ? 15.031 25.719 6.715 1 91.88 99 SER B CA 1
ATOM 3728 C C . SER B 1 99 ? 16.406 26.016 6.133 1 91.88 99 SER B C 1
ATOM 3730 O O . SER B 1 99 ? 16.828 27.172 6.043 1 91.88 99 SER B O 1
ATOM 3732 N N . GLU B 1 100 ? 17.062 24.953 5.734 1 93.38 100 GLU B N 1
ATOM 3733 C CA . GLU B 1 100 ? 18.422 25.125 5.254 1 93.38 100 GLU B CA 1
ATOM 3734 C C . GLU B 1 100 ? 18.453 25.844 3.902 1 93.38 100 GLU B C 1
ATOM 3736 O O . GLU B 1 100 ? 19.328 26.656 3.645 1 93.38 100 GLU B O 1
ATOM 3741 N N . PHE B 1 101 ? 17.469 25.578 3.076 1 94 101 PHE B N 1
ATOM 3742 C CA . PHE B 1 101 ? 17.5 26.125 1.729 1 94 101 PHE B CA 1
ATOM 3743 C C . PHE B 1 101 ? 16.344 27.109 1.526 1 94 101 PHE B C 1
ATOM 3745 O O . PHE B 1 101 ? 16.016 27.469 0.393 1 94 101 PHE B O 1
ATOM 3752 N N . ASN B 1 102 ? 15.672 27.469 2.58 1 90.25 102 ASN B N 1
ATOM 3753 C CA . ASN B 1 102 ? 14.625 28.484 2.584 1 90.25 102 ASN B CA 1
ATOM 3754 C C . ASN B 1 102 ? 13.523 28.156 1.574 1 90.25 102 ASN B C 1
ATOM 3756 O O . ASN B 1 102 ? 13.18 29 0.736 1 90.25 102 ASN B O 1
ATOM 3760 N N . LEU B 1 103 ? 12.984 27.031 1.789 1 91.38 103 LEU B N 1
ATOM 3761 C CA . LEU B 1 103 ? 11.922 26.594 0.889 1 91.38 103 LEU B CA 1
ATOM 3762 C C . LEU B 1 103 ? 10.57 27.094 1.371 1 91.38 103 LEU B C 1
ATOM 3764 O O . LEU B 1 103 ? 9.633 26.312 1.53 1 91.38 103 LEU B O 1
ATOM 3768 N N . VAL B 1 104 ? 10.492 28.375 1.531 1 86.56 104 VAL B N 1
ATOM 3769 C CA . VAL B 1 104 ? 9.266 29 2.014 1 86.56 104 VAL B CA 1
ATOM 3770 C C . VAL B 1 104 ? 8.812 30.094 1.038 1 86.56 104 VAL B C 1
ATOM 3772 O O . VAL B 1 104 ? 9.547 30.438 0.11 1 86.56 104 VAL B O 1
ATOM 3775 N N . CYS B 1 105 ? 7.508 30.484 1.197 1 84.31 105 CYS B N 1
ATOM 3776 C CA . CYS B 1 105 ? 6.91 31.578 0.431 1 84.31 105 CYS B CA 1
ATOM 3777 C C . CYS B 1 105 ? 7.043 31.328 -1.066 1 84.31 105 CYS B C 1
ATOM 3779 O O . CYS B 1 105 ? 6.602 30.281 -1.567 1 84.31 105 CYS B O 1
ATOM 3781 N N . GLU B 1 106 ? 7.77 32.094 -1.867 1 81.44 106 GLU B N 1
ATOM 3782 C CA . GLU B 1 106 ? 7.852 31.922 -3.314 1 81.44 106 GLU B CA 1
ATOM 3783 C C . GLU B 1 106 ? 8.523 30.594 -3.682 1 81.44 106 GLU B C 1
ATOM 3785 O O . GLU B 1 106 ? 8.266 30.047 -4.754 1 81.44 106 GLU B O 1
ATOM 3790 N N . ARG B 1 107 ? 9.305 30.109 -2.742 1 87.94 107 ARG B N 1
ATOM 3791 C CA . ARG B 1 107 ? 10.047 28.875 -3.021 1 87.94 107 ARG B CA 1
ATOM 3792 C C . ARG B 1 107 ? 9.383 27.672 -2.361 1 87.94 107 ARG B C 1
ATOM 3794 O O . ARG B 1 107 ? 9.977 26.609 -2.268 1 87.94 107 ARG B O 1
ATOM 3801 N N . SER B 1 108 ? 8.148 27.844 -1.959 1 85.5 108 SER B N 1
ATOM 3802 C CA . SER B 1 108 ? 7.434 26.766 -1.28 1 85.5 108 SER B CA 1
ATOM 3803 C C . SER B 1 108 ? 7.156 25.609 -2.225 1 85.5 108 SER B C 1
ATOM 3805 O O . SER B 1 108 ? 7.059 24.453 -1.789 1 85.5 108 SER B O 1
ATOM 3807 N N . TYR B 1 109 ? 7.09 25.844 -3.543 1 85.38 109 TYR B N 1
ATOM 3808 C CA . TYR B 1 109 ? 6.82 24.797 -4.523 1 85.38 109 TYR B CA 1
ATOM 3809 C C . TYR B 1 109 ? 7.984 23.812 -4.609 1 85.38 109 TYR B C 1
ATOM 3811 O O . TYR B 1 109 ? 7.82 22.688 -5.07 1 85.38 109 TYR B O 1
ATOM 3819 N N . LEU B 1 110 ? 9.102 24.234 -4.152 1 90.88 110 LEU B N 1
ATOM 3820 C CA . LEU B 1 110 ? 10.297 23.406 -4.234 1 90.88 110 LEU B CA 1
ATOM 3821 C C . LEU B 1 110 ? 10.203 22.234 -3.273 1 90.88 110 LEU B C 1
ATOM 3823 O O . LEU B 1 110 ? 10.867 21.203 -3.471 1 90.88 110 LEU B O 1
ATOM 3827 N N . ARG B 1 111 ? 9.438 22.344 -2.229 1 88 111 ARG B N 1
ATOM 3828 C CA . ARG B 1 111 ? 9.211 21.203 -1.341 1 88 111 ARG B CA 1
ATOM 3829 C C . ARG B 1 111 ? 8.477 20.094 -2.062 1 88 111 ARG B C 1
ATOM 3831 O O . ARG B 1 111 ? 8.852 18.922 -1.958 1 88 111 ARG B O 1
ATOM 3838 N N . ALA B 1 112 ? 7.492 20.5 -2.852 1 82.88 112 ALA B N 1
ATOM 3839 C CA . ALA B 1 112 ? 6.758 19.516 -3.646 1 82.88 112 ALA B CA 1
ATOM 3840 C C . ALA B 1 112 ? 7.621 18.969 -4.781 1 82.88 112 ALA B C 1
ATOM 3842 O O . ALA B 1 112 ? 7.512 17.797 -5.145 1 82.88 112 ALA B O 1
ATOM 3843 N N . THR B 1 113 ? 8.414 19.844 -5.254 1 89.75 113 THR B N 1
ATOM 3844 C CA . THR B 1 113 ? 9.297 19.438 -6.336 1 89.75 113 THR B CA 1
ATOM 3845 C C . THR B 1 113 ? 10.281 18.375 -5.859 1 89.75 113 THR B C 1
ATOM 3847 O O . THR B 1 113 ? 10.633 17.453 -6.609 1 89.75 113 THR B O 1
ATOM 3850 N N . TYR B 1 114 ? 10.656 18.5 -4.609 1 92.12 114 TYR B N 1
ATOM 3851 C CA . TYR B 1 114 ? 11.562 17.5 -4.031 1 92.12 114 TYR B CA 1
ATOM 3852 C C . TYR B 1 114 ? 10.977 16.094 -4.141 1 92.12 114 TYR B C 1
ATOM 3854 O O . TYR B 1 114 ? 11.656 15.172 -4.57 1 92.12 114 TYR B O 1
ATOM 3862 N N . GLN B 1 115 ? 9.758 15.93 -3.875 1 86.38 115 GLN B N 1
ATOM 3863 C CA . GLN B 1 115 ? 9.102 14.625 -3.926 1 86.38 115 GLN B CA 1
ATOM 3864 C C . GLN B 1 115 ? 8.734 14.25 -5.359 1 86.38 115 GLN B C 1
ATOM 3866 O O . GLN B 1 115 ? 8.891 13.102 -5.766 1 86.38 115 GLN B O 1
ATOM 3871 N N . SER B 1 116 ? 8.273 15.227 -6.133 1 86.06 116 SER B N 1
ATOM 3872 C CA . SER B 1 116 ? 7.781 14.953 -7.48 1 86.06 116 SER B CA 1
ATOM 3873 C C . SER B 1 116 ? 8.922 14.547 -8.406 1 86.06 116 SER B C 1
ATOM 3875 O O . SER B 1 116 ? 8.727 13.734 -9.32 1 86.06 116 SER B O 1
ATOM 3877 N N . ILE B 1 117 ? 10.031 15.055 -8.148 1 92.12 117 ILE B N 1
ATOM 3878 C CA . ILE B 1 117 ? 11.148 14.75 -9.031 1 92.12 117 ILE B CA 1
ATOM 3879 C C . ILE B 1 117 ? 11.523 13.273 -8.906 1 92.12 117 ILE B C 1
ATOM 3881 O O . ILE B 1 117 ? 11.875 12.633 -9.891 1 92.12 117 ILE B O 1
ATOM 3885 N N . ASN B 1 118 ? 11.531 12.781 -7.703 1 91.06 118 ASN B N 1
ATOM 3886 C CA . ASN B 1 118 ? 11.781 11.359 -7.508 1 91.06 118 ASN B CA 1
ATOM 3887 C C . ASN B 1 118 ? 10.703 10.5 -8.156 1 91.06 118 ASN B C 1
ATOM 3889 O O . ASN B 1 118 ? 11 9.469 -8.766 1 91.06 118 ASN B O 1
ATOM 3893 N N . MET B 1 119 ? 9.516 10.922 -8.039 1 85.88 119 MET B N 1
ATOM 3894 C CA . MET B 1 119 ? 8.398 10.203 -8.648 1 85.88 119 MET B CA 1
ATOM 3895 C C . MET B 1 119 ? 8.508 10.219 -10.172 1 85.88 119 MET B C 1
ATOM 3897 O O . MET B 1 119 ? 8.148 9.25 -10.836 1 85.88 119 MET B O 1
ATOM 3901 N N . PHE B 1 120 ? 8.953 11.297 -10.617 1 87.88 120 PHE B N 1
ATOM 3902 C CA . PHE B 1 120 ? 9.164 11.383 -12.062 1 87.88 120 PHE B CA 1
ATOM 3903 C C . PHE B 1 120 ? 10.219 10.391 -12.516 1 87.88 120 PHE B C 1
ATOM 3905 O O . PHE B 1 120 ? 10.07 9.75 -13.562 1 87.88 120 PHE B O 1
ATOM 3912 N N . GLY B 1 121 ? 11.227 10.266 -11.789 1 89.81 121 GLY B N 1
ATOM 3913 C CA . GLY B 1 121 ? 12.227 9.258 -12.094 1 89.81 121 GLY B CA 1
ATOM 3914 C C . GLY B 1 121 ? 11.695 7.844 -12.031 1 89.81 121 GLY B C 1
ATOM 3915 O O . GLY B 1 121 ? 12.031 7.008 -12.867 1 89.81 121 GLY B O 1
ATOM 3916 N N . THR B 1 122 ? 10.875 7.609 -11.078 1 87.56 122 THR B N 1
ATOM 3917 C CA . THR B 1 122 ? 10.32 6.27 -10.898 1 87.56 122 THR B CA 1
ATOM 3918 C C . THR B 1 122 ? 9.414 5.895 -12.062 1 87.56 122 THR B C 1
ATOM 3920 O O . THR B 1 122 ? 9.227 4.715 -12.359 1 87.56 122 THR B O 1
ATOM 3923 N N . THR B 1 123 ? 8.836 6.887 -12.719 1 84.38 123 THR B N 1
ATOM 3924 C CA . THR B 1 123 ? 8.023 6.617 -13.906 1 84.38 123 THR B CA 1
ATOM 3925 C C . THR B 1 123 ? 8.859 5.93 -14.984 1 84.38 123 THR B C 1
ATOM 3927 O O . THR B 1 123 ? 8.383 5.02 -15.656 1 84.38 123 THR B O 1
ATOM 3930 N N . PHE B 1 124 ? 10.055 6.266 -15.047 1 86.31 124 PHE B N 1
ATOM 3931 C CA . PHE B 1 124 ? 10.961 5.645 -16.016 1 86.31 124 PHE B CA 1
ATOM 3932 C C . PHE B 1 124 ? 11.25 4.203 -15.617 1 86.31 124 PHE B C 1
ATOM 3934 O O . PHE B 1 124 ? 11.32 3.322 -16.484 1 86.31 124 PHE B O 1
ATOM 3941 N N . THR B 1 125 ? 11.438 4.031 -14.359 1 84.94 125 THR B N 1
ATOM 3942 C CA . THR B 1 125 ? 11.719 2.686 -13.875 1 84.94 125 THR B CA 1
ATOM 3943 C C . THR B 1 125 ? 10.539 1.758 -14.141 1 84.94 125 THR B C 1
ATOM 3945 O O . THR B 1 125 ? 10.727 0.59 -14.492 1 84.94 125 THR B O 1
ATOM 3948 N N . CYS B 1 126 ? 9.383 2.234 -14.031 1 80.5 126 CYS B N 1
ATOM 3949 C CA . CYS B 1 126 ? 8.188 1.427 -14.273 1 80.5 126 CYS B CA 1
ATOM 3950 C C . CYS B 1 126 ? 8.109 1.005 -15.742 1 80.5 126 CYS B C 1
ATOM 3952 O O . CYS B 1 126 ? 7.73 -0.127 -16.047 1 80.5 126 CYS B O 1
ATOM 3954 N N . LEU B 1 127 ? 8.523 1.808 -16.578 1 80.75 127 LEU B N 1
ATOM 3955 C CA . LEU B 1 127 ? 8.391 1.558 -18.016 1 80.75 127 LEU B CA 1
ATOM 3956 C C . LEU B 1 127 ? 9.555 0.722 -18.531 1 80.75 127 LEU B C 1
ATOM 3958 O O . LEU B 1 127 ? 9.367 -0.145 -19.391 1 80.75 127 LEU B O 1
ATOM 3962 N N . ALA B 1 128 ? 10.688 0.909 -17.906 1 85.38 128 ALA B N 1
ATOM 3963 C CA . ALA B 1 128 ? 11.891 0.321 -18.5 1 85.38 128 ALA B CA 1
ATOM 3964 C C . ALA B 1 128 ? 12.367 -0.883 -17.703 1 85.38 128 ALA B C 1
ATOM 3966 O O . ALA B 1 128 ? 13.273 -1.603 -18.125 1 85.38 128 ALA B O 1
ATOM 3967 N N . SER B 1 129 ? 11.797 -1.122 -16.594 1 84.06 129 SER B N 1
ATOM 3968 C CA . SER B 1 129 ? 12.336 -2.119 -15.68 1 84.06 129 SER B CA 1
ATOM 3969 C C . SER B 1 129 ? 12.352 -3.504 -16.312 1 84.06 129 SER B C 1
ATOM 3971 O O . SER B 1 129 ? 13.359 -4.219 -16.234 1 84.06 129 SER B O 1
ATOM 3973 N N . GLY B 1 130 ? 11.273 -3.961 -17.016 1 79.5 130 GLY B N 1
ATOM 3974 C CA . GLY B 1 130 ? 11.219 -5.273 -17.641 1 79.5 130 GLY B CA 1
ATOM 3975 C C . GLY B 1 130 ? 12.211 -5.441 -18.766 1 79.5 130 GLY B C 1
ATOM 3976 O O . GLY B 1 130 ? 12.891 -6.469 -18.859 1 79.5 130 GLY B O 1
ATOM 3977 N N . TYR B 1 131 ? 12.359 -4.453 -19.5 1 84.5 131 TYR B N 1
ATOM 3978 C CA . TYR B 1 131 ? 13.242 -4.508 -20.656 1 84.5 131 TYR B CA 1
ATOM 3979 C C . TYR B 1 131 ? 14.711 -4.547 -20.234 1 84.5 131 TYR B C 1
ATOM 3981 O O . TYR B 1 131 ? 15.492 -5.344 -20.75 1 84.5 131 TYR B O 1
ATOM 3989 N N . ILE B 1 132 ? 15.047 -3.768 -19.312 1 88.69 132 ILE B N 1
ATOM 3990 C CA . ILE B 1 132 ? 16.422 -3.688 -18.828 1 88.69 132 ILE B CA 1
ATOM 3991 C C . ILE B 1 132 ? 16.812 -5 -18.156 1 88.69 132 ILE B C 1
ATOM 3993 O O . ILE B 1 132 ? 17.906 -5.527 -18.391 1 88.69 132 ILE B O 1
ATOM 3997 N N . ALA B 1 133 ? 15.938 -5.559 -17.391 1 87.56 133 ALA B N 1
ATOM 3998 C CA . ALA B 1 133 ? 16.203 -6.809 -16.688 1 87.56 133 ALA B CA 1
ATOM 3999 C C . ALA B 1 133 ? 16.328 -7.977 -17.656 1 87.56 133 ALA B C 1
ATOM 4001 O O . ALA B 1 133 ? 17.109 -8.898 -17.438 1 87.56 133 ALA B O 1
ATOM 4002 N N . ASP B 1 134 ? 15.539 -7.922 -18.734 1 86.62 134 ASP B N 1
ATOM 4003 C CA . ASP B 1 134 ? 15.586 -9 -19.719 1 86.62 134 ASP B CA 1
ATOM 4004 C C . ASP B 1 134 ? 16.844 -8.906 -20.562 1 86.62 134 ASP B C 1
ATOM 4006 O O . ASP B 1 134 ? 17.391 -9.93 -20.984 1 86.62 134 ASP B O 1
ATOM 4010 N N . ARG B 1 135 ? 17.297 -7.746 -20.781 1 88.69 135 ARG B N 1
ATOM 4011 C CA . ARG B 1 135 ? 18.438 -7.547 -21.672 1 88.69 135 ARG B CA 1
ATOM 4012 C C . ARG B 1 135 ? 19.75 -7.816 -20.922 1 88.69 135 ARG B C 1
ATOM 4014 O O . ARG B 1 135 ? 20.641 -8.469 -21.469 1 88.69 135 ARG B O 1
ATOM 4021 N N . PHE B 1 136 ? 19.875 -7.359 -19.703 1 92.69 136 PHE B N 1
ATOM 4022 C CA . PHE B 1 136 ? 21.172 -7.375 -19.031 1 92.69 136 PHE B CA 1
ATOM 4023 C C . PHE B 1 136 ? 21.219 -8.469 -17.984 1 92.69 136 PHE B C 1
ATOM 4025 O O . PHE B 1 136 ? 22.297 -8.812 -17.484 1 92.69 136 PHE B O 1
ATOM 4032 N N . GLY B 1 137 ? 20.109 -9.055 -17.703 1 91.88 137 GLY B N 1
ATOM 4033 C CA . GLY B 1 137 ? 20.062 -10.062 -16.656 1 91.88 137 GLY B CA 1
ATOM 4034 C C . GLY B 1 137 ? 19.469 -9.555 -15.352 1 91.88 137 GLY B C 1
ATOM 4035 O O . GLY B 1 137 ? 19.375 -8.344 -15.141 1 91.88 137 GLY B O 1
ATOM 4036 N N . ARG B 1 138 ? 19.094 -10.453 -14.523 1 93.12 138 ARG B N 1
ATOM 4037 C CA . ARG B 1 138 ? 18.469 -10.07 -13.266 1 93.12 138 ARG B CA 1
ATOM 4038 C C . ARG B 1 138 ? 19.5 -9.664 -12.227 1 93.12 138 ARG B C 1
ATOM 4040 O O . ARG B 1 138 ? 19.391 -8.602 -11.609 1 93.12 138 ARG B O 1
ATOM 4047 N N . LYS B 1 139 ? 20.516 -10.516 -12.109 1 95.06 139 LYS B N 1
ATOM 4048 C CA . LYS B 1 139 ? 21.516 -10.266 -11.07 1 95.06 139 LYS B CA 1
ATOM 4049 C C . LYS B 1 139 ? 22.312 -9 -11.367 1 95.06 139 LYS B C 1
ATOM 4051 O O . LYS B 1 139 ? 22.531 -8.18 -10.477 1 95.06 139 LYS B O 1
ATOM 4056 N N . ALA B 1 140 ? 22.719 -8.812 -12.531 1 94.81 140 ALA B N 1
ATOM 4057 C CA . ALA B 1 140 ? 23.5 -7.645 -12.914 1 94.81 140 ALA B CA 1
ATOM 4058 C C . ALA B 1 140 ? 22.719 -6.355 -12.688 1 94.81 140 ALA B C 1
ATOM 4060 O O . ALA B 1 140 ? 23.25 -5.383 -12.156 1 94.81 140 ALA B O 1
ATOM 4061 N N . VAL B 1 141 ? 21.5 -6.422 -13.094 1 94.94 141 VAL B N 1
ATOM 4062 C CA . VAL B 1 141 ? 20.656 -5.238 -12.945 1 94.94 141 VAL B CA 1
ATOM 4063 C C . VAL B 1 141 ? 20.469 -4.926 -11.461 1 94.94 141 VAL B C 1
ATOM 4065 O O . VAL B 1 141 ? 20.578 -3.773 -11.039 1 94.94 141 VAL B O 1
ATOM 4068 N N . VAL B 1 142 ? 20.219 -5.938 -10.672 1 96.25 142 VAL B N 1
ATOM 4069 C CA . VAL B 1 142 ? 20.016 -5.742 -9.234 1 96.25 142 VAL B CA 1
ATOM 4070 C C . VAL B 1 142 ? 21.281 -5.195 -8.602 1 96.25 142 VAL B C 1
ATOM 4072 O O . VAL B 1 142 ? 21.234 -4.223 -7.84 1 96.25 142 VAL B O 1
ATOM 4075 N N . LEU B 1 143 ? 22.391 -5.77 -8.953 1 96.69 143 LEU B N 1
ATOM 4076 C CA . LEU B 1 143 ? 23.656 -5.375 -8.359 1 96.69 143 LEU B CA 1
ATOM 4077 C C . LEU B 1 143 ? 24 -3.926 -8.711 1 96.69 143 LEU B C 1
ATOM 4079 O O . LEU B 1 143 ? 24.281 -3.119 -7.82 1 96.69 143 LEU B O 1
ATOM 4083 N N . VAL B 1 144 ? 23.859 -3.582 -9.914 1 96.12 144 VAL B N 1
ATOM 4084 C CA . VAL B 1 144 ? 24.266 -2.258 -10.375 1 96.12 144 VAL B CA 1
ATOM 4085 C C . VAL B 1 144 ? 23.281 -1.208 -9.867 1 96.12 144 VAL B C 1
ATOM 4087 O O . VAL B 1 144 ? 23.688 -0.163 -9.352 1 96.12 144 VAL B O 1
ATOM 4090 N N . THR B 1 145 ? 22.031 -1.457 -9.977 1 95.56 145 THR B N 1
ATOM 4091 C CA . THR B 1 145 ? 21.031 -0.458 -9.625 1 95.56 145 THR B CA 1
ATOM 4092 C C . THR B 1 145 ? 20.969 -0.267 -8.109 1 95.56 145 THR B C 1
ATOM 4094 O O . THR B 1 145 ? 20.844 0.859 -7.629 1 95.56 145 THR B O 1
ATOM 4097 N N . HIS B 1 146 ? 21.062 -1.322 -7.371 1 96.62 146 HIS B N 1
ATOM 4098 C CA . HIS B 1 146 ? 20.953 -1.202 -5.922 1 96.62 146 HIS B CA 1
ATOM 4099 C C . HIS B 1 146 ? 22.219 -0.566 -5.336 1 96.62 146 HIS B C 1
ATOM 4101 O O . HIS B 1 146 ? 22.141 0.2 -4.371 1 96.62 146 HIS B O 1
ATOM 4107 N N . LEU B 1 147 ? 23.375 -0.873 -5.949 1 96.69 147 LEU B N 1
ATOM 4108 C CA . LEU B 1 147 ? 24.609 -0.215 -5.512 1 96.69 147 LEU B CA 1
ATOM 4109 C C . LEU B 1 147 ? 24.562 1.275 -5.832 1 96.69 147 LEU B C 1
ATOM 4111 O O . LEU B 1 147 ? 24.953 2.102 -5.004 1 96.69 147 LEU B O 1
ATOM 4115 N N . THR B 1 148 ? 24.141 1.59 -6.988 1 96.94 148 THR B N 1
ATOM 4116 C CA . THR B 1 148 ? 24.016 2.99 -7.371 1 96.94 148 THR B CA 1
ATOM 4117 C C . THR B 1 148 ? 23.031 3.711 -6.457 1 96.94 148 THR B C 1
ATOM 4119 O O . THR B 1 148 ? 23.266 4.844 -6.039 1 96.94 148 THR B O 1
ATOM 4122 N N . TYR B 1 149 ? 21.938 3.037 -6.133 1 96.31 149 TYR B N 1
ATOM 4123 C CA . TYR B 1 149 ? 20.922 3.6 -5.25 1 96.31 149 TYR B CA 1
ATOM 4124 C C . TYR B 1 149 ? 21.516 3.947 -3.889 1 96.31 149 TYR B C 1
ATOM 4126 O O . TYR B 1 149 ? 21.312 5.051 -3.383 1 96.31 149 TYR B O 1
ATOM 4134 N N . ALA B 1 150 ? 22.266 3.047 -3.354 1 96.12 150 ALA B N 1
ATOM 4135 C CA . ALA B 1 150 ? 22.906 3.254 -2.053 1 96.12 150 ALA B CA 1
ATOM 4136 C C . ALA B 1 150 ? 23.922 4.391 -2.107 1 96.12 150 ALA B C 1
ATOM 4138 O O . ALA B 1 150 ? 23.969 5.223 -1.2 1 96.12 150 ALA B O 1
ATOM 4139 N N . THR B 1 151 ? 24.641 4.477 -3.158 1 96.56 151 THR B N 1
ATOM 4140 C CA . THR B 1 151 ? 25.656 5.512 -3.314 1 96.56 151 THR B CA 1
ATOM 4141 C C . THR B 1 151 ? 25.016 6.887 -3.443 1 96.56 151 THR B C 1
ATOM 4143 O O . THR B 1 151 ? 25.484 7.855 -2.842 1 96.56 151 THR B O 1
ATOM 4146 N N . LEU B 1 152 ? 23.984 6.926 -4.211 1 97.12 152 LEU B N 1
ATOM 4147 C CA . LEU B 1 152 ? 23.281 8.188 -4.395 1 97.12 152 LEU B CA 1
ATOM 4148 C C . LEU B 1 152 ? 22.703 8.68 -3.074 1 97.12 152 LEU B C 1
ATOM 4150 O O . LEU B 1 152 ? 22.766 9.875 -2.764 1 97.12 152 LEU B O 1
ATOM 4154 N N . GLY B 1 153 ? 22.094 7.754 -2.307 1 95.12 153 GLY B N 1
ATOM 4155 C CA . GLY B 1 153 ? 21.594 8.125 -0.992 1 95.12 153 GLY B CA 1
ATOM 4156 C C . GLY B 1 153 ? 22.672 8.688 -0.083 1 95.12 153 GLY B C 1
ATOM 4157 O O . GLY B 1 153 ? 22.438 9.656 0.64 1 95.12 153 GLY B O 1
ATOM 4158 N N . PHE B 1 154 ? 23.781 8.094 -0.176 1 95.44 154 PHE B N 1
ATOM 4159 C CA . PHE B 1 154 ? 24.906 8.562 0.615 1 95.44 154 PHE B CA 1
ATOM 4160 C C . PHE B 1 154 ? 25.359 9.938 0.143 1 95.44 154 PHE B C 1
ATOM 4162 O O . PHE B 1 154 ? 25.641 10.82 0.959 1 95.44 154 PHE B O 1
ATOM 4169 N N . CYS B 1 155 ? 25.375 10.18 -1.102 1 96.62 155 CYS B N 1
ATOM 4170 C CA . CYS B 1 155 ? 25.812 11.445 -1.685 1 96.62 155 CYS B CA 1
ATOM 4171 C C . CYS B 1 155 ? 24.844 12.57 -1.335 1 96.62 155 CYS B C 1
ATOM 4173 O O . CYS B 1 155 ? 25.25 13.719 -1.145 1 96.62 155 CYS B O 1
ATOM 4175 N N . ILE B 1 156 ? 23.594 12.258 -1.209 1 96.44 156 ILE B N 1
ATOM 4176 C CA . ILE B 1 156 ? 22.578 13.258 -0.895 1 96.44 156 ILE B CA 1
ATOM 4177 C C . ILE B 1 156 ? 22.828 13.828 0.497 1 96.44 156 ILE B C 1
ATOM 4179 O O . ILE B 1 156 ? 22.641 15.031 0.724 1 96.44 156 ILE B O 1
ATOM 4183 N N . SER B 1 157 ? 23.297 13.016 1.417 1 94.75 157 SER B N 1
ATOM 4184 C CA . SER B 1 157 ? 23.516 13.445 2.791 1 94.75 157 SER B CA 1
ATOM 4185 C C . SER B 1 157 ? 24.641 14.492 2.863 1 94.75 157 SER B C 1
ATOM 4187 O O . SER B 1 157 ? 24.703 15.258 3.822 1 94.75 157 SER B O 1
ATOM 4189 N N . PHE B 1 158 ? 25.5 14.625 1.837 1 94.94 158 PHE B N 1
ATOM 4190 C CA . PHE B 1 158 ? 26.625 15.555 1.852 1 94.94 158 PHE B CA 1
ATOM 4191 C C . PHE B 1 158 ? 26.391 16.703 0.889 1 94.94 158 PHE B C 1
ATOM 4193 O O . PHE B 1 158 ? 27.188 17.641 0.811 1 94.94 158 PHE B O 1
ATOM 4200 N N . ALA B 1 159 ? 25.328 16.609 0.239 1 95.19 159 ALA B N 1
ATOM 4201 C CA . ALA B 1 159 ? 25.078 17.641 -0.776 1 95.19 159 ALA B CA 1
ATOM 4202 C C . ALA B 1 159 ? 24.766 18.984 -0.135 1 95.19 159 ALA B C 1
ATOM 4204 O O . ALA B 1 159 ? 24 19.047 0.841 1 95.19 159 ALA B O 1
ATOM 4205 N N . SER B 1 160 ? 25.359 20.078 -0.624 1 93 160 SER B N 1
ATOM 4206 C CA . SER B 1 160 ? 25.203 21.406 -0.046 1 93 160 SER B CA 1
ATOM 4207 C C . SER B 1 160 ? 24.359 22.297 -0.956 1 93 160 SER B C 1
ATOM 4209 O O . SER B 1 160 ? 24.125 23.469 -0.633 1 93 160 SER B O 1
ATOM 4211 N N . ASN B 1 161 ? 24 21.75 -2.041 1 95.38 161 ASN B N 1
ATOM 4212 C CA . ASN B 1 161 ? 23.172 22.469 -3.006 1 95.38 161 ASN B CA 1
ATOM 4213 C C . ASN B 1 161 ? 21.859 21.75 -3.262 1 95.38 161 ASN B C 1
ATOM 4215 O O . ASN B 1 161 ? 21.844 20.547 -3.516 1 95.38 161 ASN B O 1
ATOM 4219 N N . PHE B 1 162 ? 20.766 22.625 -3.213 1 96.12 162 PHE B N 1
ATOM 4220 C CA . PHE B 1 162 ? 19.453 22.016 -3.359 1 96.12 162 PHE B CA 1
ATOM 4221 C C . PHE B 1 162 ? 19.25 21.469 -4.766 1 96.12 162 PHE B C 1
ATOM 4223 O O . PHE B 1 162 ? 18.625 20.422 -4.949 1 96.12 162 PHE B O 1
ATOM 4230 N N . SER B 1 163 ? 19.812 22.156 -5.781 1 96.19 163 SER B N 1
ATOM 4231 C CA . SER B 1 163 ? 19.703 21.672 -7.156 1 96.19 163 SER B CA 1
ATOM 4232 C C . SER B 1 163 ? 20.406 20.328 -7.332 1 96.19 163 SER B C 1
ATOM 4234 O O . SER B 1 163 ? 19.938 19.469 -8.07 1 96.19 163 SER B O 1
ATOM 4236 N N . LEU B 1 164 ? 21.516 20.281 -6.648 1 96.69 164 LEU B N 1
ATOM 4237 C CA . LEU B 1 164 ? 22.234 19.016 -6.691 1 96.69 164 LEU B CA 1
ATOM 4238 C C . LEU B 1 164 ? 21.438 17.891 -6.027 1 96.69 164 LEU B C 1
ATOM 4240 O O . LEU B 1 164 ? 21.391 16.766 -6.527 1 96.69 164 LEU B O 1
ATOM 4244 N N . ILE B 1 165 ? 20.812 18.234 -4.934 1 97.62 165 ILE B N 1
ATOM 4245 C CA . ILE B 1 165 ? 19.984 17.266 -4.234 1 97.62 165 ILE B CA 1
ATOM 4246 C C . ILE B 1 165 ? 18.844 16.797 -5.141 1 97.62 165 ILE B C 1
ATOM 4248 O O . ILE B 1 165 ? 18.562 15.602 -5.242 1 97.62 165 ILE B O 1
ATOM 4252 N N . LEU B 1 166 ? 18.234 17.688 -5.867 1 97.19 166 LEU B N 1
ATOM 4253 C CA . LEU B 1 166 ? 17.156 17.344 -6.789 1 97.19 166 LEU B CA 1
ATOM 4254 C C . LEU B 1 166 ? 17.672 16.453 -7.91 1 97.19 166 LEU B C 1
ATOM 4256 O O . LEU B 1 166 ? 17 15.484 -8.281 1 97.19 166 LEU B O 1
ATOM 4260 N N . ALA B 1 167 ? 18.797 16.734 -8.367 1 97.25 167 ALA B N 1
ATOM 4261 C CA . ALA B 1 167 ? 19.375 15.93 -9.438 1 97.25 167 ALA B CA 1
ATOM 4262 C C . ALA B 1 167 ? 19.656 14.508 -8.961 1 97.25 167 ALA B C 1
ATOM 4264 O O . ALA B 1 167 ? 19.359 13.547 -9.664 1 97.25 167 ALA B O 1
ATOM 4265 N N . LEU B 1 168 ? 20.234 14.461 -7.832 1 97.5 168 LEU B N 1
ATOM 4266 C CA . LEU B 1 168 ? 20.547 13.141 -7.277 1 97.5 168 LEU B CA 1
ATOM 4267 C C . LEU B 1 168 ? 19.281 12.352 -7.004 1 9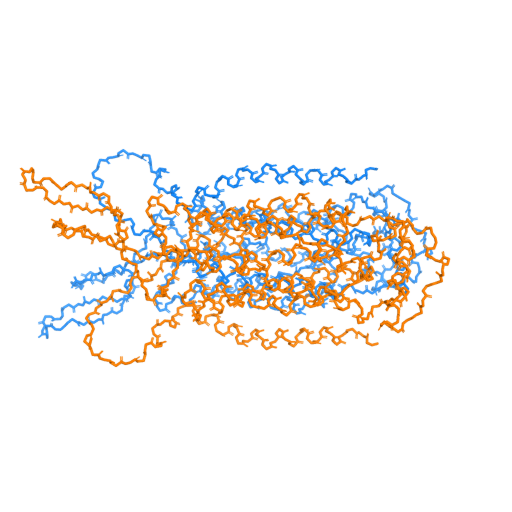7.5 168 LEU B C 1
ATOM 4269 O O . LEU B 1 168 ? 19.234 11.141 -7.238 1 97.5 168 LEU B O 1
ATOM 4273 N N . ARG B 1 169 ? 18.266 13.023 -6.582 1 96.06 169 ARG B N 1
ATOM 4274 C CA . ARG B 1 169 ? 16.984 12.367 -6.328 1 96.06 169 ARG B CA 1
ATOM 4275 C C . ARG B 1 169 ? 16.359 11.875 -7.625 1 96.06 169 ARG B C 1
ATOM 4277 O O . ARG B 1 169 ? 15.727 10.812 -7.652 1 96.06 169 ARG B O 1
ATOM 4284 N N . PHE B 1 170 ? 16.531 12.617 -8.648 1 96 170 PHE B N 1
ATOM 4285 C CA . PHE B 1 170 ? 16.016 12.203 -9.945 1 96 170 PHE B CA 1
ATOM 4286 C C . PHE B 1 170 ? 16.688 10.906 -10.406 1 96 170 PHE B C 1
ATOM 4288 O O . PHE B 1 170 ? 16 9.961 -10.812 1 96 170 PHE B O 1
ATOM 4295 N N . ILE B 1 171 ? 17.953 10.828 -10.273 1 96.69 171 ILE B N 1
ATOM 4296 C CA . ILE B 1 171 ? 18.688 9.641 -10.68 1 96.69 171 ILE B CA 1
ATOM 4297 C C . ILE B 1 171 ? 18.297 8.461 -9.789 1 96.69 171 ILE B C 1
ATOM 4299 O O . ILE B 1 171 ? 18.156 7.332 -10.266 1 96.69 171 ILE B O 1
ATOM 4303 N N . MET B 1 172 ? 18.141 8.766 -8.562 1 95.06 172 MET B N 1
ATOM 4304 C CA . MET B 1 172 ? 17.75 7.73 -7.613 1 95.06 172 MET B CA 1
ATOM 4305 C C . MET B 1 172 ? 16.406 7.113 -8.016 1 95.06 172 MET B C 1
ATOM 4307 O O . MET B 1 172 ? 16.234 5.895 -7.941 1 95.06 172 MET B O 1
ATOM 4311 N N . GLY B 1 173 ? 15.469 7.918 -8.453 1 93.06 173 GLY B N 1
ATOM 4312 C CA . GLY B 1 173 ? 14.195 7.414 -8.945 1 93.06 173 GLY B CA 1
ATOM 4313 C C . GLY B 1 173 ? 14.336 6.582 -10.203 1 93.06 173 GLY B C 1
ATOM 4314 O O . GLY B 1 173 ? 13.633 5.582 -10.375 1 93.06 173 GLY B O 1
ATOM 4315 N N . CYS B 1 174 ? 15.312 6.832 -10.984 1 92.75 174 CYS B N 1
ATOM 4316 C CA . CYS B 1 174 ? 15.516 6.145 -12.258 1 92.75 174 CYS B CA 1
ATOM 4317 C C . CYS B 1 174 ? 16.172 4.785 -12.047 1 92.75 174 CYS B C 1
ATOM 4319 O O . CYS B 1 174 ? 16.031 3.885 -12.875 1 92.75 174 CYS B O 1
ATOM 4321 N N . VAL B 1 175 ? 16.812 4.66 -10.953 1 92.81 175 VAL B N 1
ATOM 4322 C CA . VAL B 1 175 ? 17.578 3.436 -10.773 1 92.81 175 VAL B CA 1
ATOM 4323 C C . VAL B 1 175 ? 16.859 2.498 -9.812 1 92.81 175 VAL B C 1
ATOM 4325 O O . VAL B 1 175 ? 17.281 1.362 -9.602 1 92.81 175 VAL B O 1
ATOM 4328 N N . GLY B 1 176 ? 15.766 2.91 -9.258 1 88.94 176 GLY B N 1
ATOM 4329 C CA . GLY B 1 176 ? 15.016 2.086 -8.32 1 88.94 176 GLY B CA 1
ATOM 4330 C C . GLY B 1 176 ? 14.188 1.013 -9 1 88.94 176 GLY B C 1
ATOM 4331 O O . GLY B 1 176 ? 12.977 0.935 -8.789 1 88.94 176 GLY B O 1
ATOM 4332 N N . LEU B 1 177 ? 14.867 0.106 -9.75 1 87 177 LEU B N 1
ATOM 4333 C CA . LEU B 1 177 ? 14.18 -0.948 -10.492 1 87 177 LEU B CA 1
ATOM 4334 C C . LEU B 1 177 ? 13.758 -2.08 -9.562 1 87 177 LEU B C 1
ATOM 4336 O O . LEU B 1 177 ? 14.531 -2.49 -8.688 1 87 177 LEU B O 1
ATOM 4340 N N . PRO B 1 178 ? 12.531 -2.568 -9.68 1 89.62 178 PRO B N 1
ATOM 4341 C CA . PRO B 1 178 ? 12.07 -3.656 -8.812 1 89.62 178 PRO B CA 1
ATOM 4342 C C . PRO B 1 178 ? 12.469 -5.035 -9.336 1 89.62 178 PRO B C 1
ATOM 4344 O O . PRO B 1 178 ? 11.68 -5.98 -9.266 1 89.62 178 PRO B O 1
ATOM 4347 N N . THR B 1 179 ? 13.664 -5.223 -9.82 1 91.88 179 THR B N 1
ATOM 4348 C CA . THR B 1 179 ? 14.133 -6.457 -10.445 1 91.88 179 THR B CA 1
ATOM 4349 C C . THR B 1 179 ? 14.359 -7.543 -9.391 1 91.88 179 THR B C 1
ATOM 4351 O O . THR B 1 179 ? 14.211 -8.734 -9.68 1 91.88 179 THR B O 1
ATOM 4354 N N . ILE B 1 180 ? 14.633 -7.141 -8.203 1 93.94 180 ILE B N 1
ATOM 4355 C CA . ILE B 1 180 ? 14.867 -8.109 -7.141 1 93.94 180 ILE B CA 1
ATOM 4356 C C . ILE B 1 180 ? 13.578 -8.875 -6.848 1 93.94 180 ILE B C 1
ATOM 4358 O O . ILE B 1 180 ? 13.625 -10.055 -6.473 1 93.94 180 ILE B O 1
ATOM 4362 N N . TYR B 1 181 ? 12.477 -8.281 -7.031 1 91.5 181 TYR B N 1
ATOM 4363 C CA . TYR B 1 181 ? 11.18 -8.922 -6.848 1 91.5 181 TYR B CA 1
ATOM 4364 C C . TYR B 1 181 ? 11 -10.07 -7.84 1 91.5 181 TYR B C 1
ATOM 4366 O O . TYR B 1 181 ? 10.641 -11.18 -7.453 1 91.5 181 TYR B O 1
ATOM 4374 N N . ILE B 1 182 ? 11.289 -9.812 -9.07 1 89.94 182 ILE B N 1
ATOM 4375 C CA . ILE B 1 182 ? 11.117 -10.82 -10.109 1 89.94 182 ILE B CA 1
ATOM 4376 C C . ILE B 1 182 ? 12.133 -11.945 -9.906 1 89.94 182 ILE B C 1
ATOM 4378 O O . ILE B 1 182 ? 11.812 -13.117 -10.117 1 89.94 182 ILE B O 1
ATOM 4382 N N . LEU B 1 183 ? 13.281 -11.508 -9.586 1 93.12 183 LEU B N 1
ATOM 4383 C CA . LEU B 1 183 ? 14.312 -12.516 -9.344 1 93.12 183 LEU B CA 1
ATOM 4384 C C . LEU B 1 183 ? 13.875 -13.477 -8.242 1 93.12 183 LEU B C 1
ATOM 4386 O O . LEU B 1 183 ? 14.047 -14.695 -8.375 1 93.12 183 LEU B O 1
ATOM 4390 N N . ALA B 1 184 ? 13.273 -12.945 -7.23 1 93.38 184 ALA B N 1
ATOM 4391 C CA . ALA B 1 184 ? 12.797 -13.781 -6.129 1 93.38 184 ALA B CA 1
ATOM 4392 C C . ALA B 1 184 ? 11.664 -14.688 -6.582 1 93.38 184 ALA B C 1
ATOM 4394 O O . ALA B 1 184 ? 11.555 -15.828 -6.117 1 93.38 184 ALA B O 1
ATOM 4395 N N . LEU B 1 185 ? 10.867 -14.25 -7.527 1 89.94 185 LEU B N 1
ATOM 4396 C CA . LEU B 1 185 ? 9.734 -15.031 -7.992 1 89.94 185 LEU B CA 1
ATOM 4397 C C . LEU B 1 185 ? 10.18 -16.094 -8.984 1 89.94 185 LEU B C 1
ATOM 4399 O O . LEU B 1 185 ? 9.602 -17.188 -9.039 1 89.94 185 LEU B O 1
ATOM 4403 N N . GLU B 1 186 ? 11.188 -15.812 -9.719 1 89.62 186 GLU B N 1
ATOM 4404 C CA . GLU B 1 186 ? 11.656 -16.75 -10.734 1 89.62 186 GLU B CA 1
ATOM 4405 C C . GLU B 1 186 ? 12.336 -17.953 -10.102 1 89.62 186 GLU B C 1
ATOM 4407 O O . GLU B 1 186 ? 12.391 -19.031 -10.703 1 89.62 186 GLU B O 1
ATOM 4412 N N . VAL B 1 187 ? 12.859 -17.812 -8.93 1 92.25 187 VAL B N 1
ATOM 4413 C CA . VAL B 1 187 ? 13.594 -18.906 -8.305 1 92.25 187 VAL B CA 1
ATOM 4414 C C . VAL B 1 187 ? 12.656 -19.688 -7.387 1 92.25 187 VAL B C 1
ATOM 4416 O O . VAL B 1 187 ? 13.039 -20.734 -6.852 1 92.25 187 VAL B O 1
ATOM 4419 N N . CYS B 1 188 ? 11.469 -19.203 -7.289 1 89.06 188 CYS B N 1
ATOM 4420 C CA . CYS B 1 188 ? 10.5 -19.844 -6.402 1 89.06 188 CYS B CA 1
ATOM 4421 C C . CYS B 1 188 ? 9.68 -20.891 -7.152 1 89.06 188 CYS B C 1
ATOM 4423 O O . CYS B 1 188 ? 9.414 -20.734 -8.344 1 89.06 188 CYS B O 1
ATOM 4425 N N . GLU B 1 189 ? 9.359 -21.938 -6.391 1 86.81 189 GLU B N 1
ATOM 4426 C CA . GLU B 1 189 ? 8.422 -22.906 -6.945 1 86.81 189 GLU B CA 1
ATOM 4427 C C . GLU B 1 189 ? 7.082 -22.25 -7.273 1 86.81 189 GLU B C 1
ATOM 4429 O O . GLU B 1 189 ? 6.648 -21.328 -6.578 1 86.81 189 GLU B O 1
ATOM 4434 N N . ILE B 1 190 ? 6.461 -22.734 -8.281 1 80.25 190 ILE B N 1
ATOM 4435 C CA . ILE B 1 190 ? 5.23 -22.141 -8.789 1 80.25 190 ILE B CA 1
ATOM 4436 C C . ILE B 1 190 ? 4.164 -22.141 -7.695 1 80.25 190 ILE B C 1
ATOM 4438 O O . ILE B 1 190 ? 3.385 -21.188 -7.574 1 80.25 190 ILE B O 1
ATOM 4442 N N . LYS B 1 191 ? 4.137 -23.109 -6.832 1 76.75 191 LYS B N 1
ATOM 4443 C CA . LYS B 1 191 ? 3.1 -23.25 -5.812 1 76.75 191 LYS B CA 1
ATOM 4444 C C . LYS B 1 191 ? 3.236 -22.172 -4.742 1 76.75 191 LYS B C 1
ATOM 4446 O O . LYS B 1 191 ? 2.26 -21.828 -4.074 1 76.75 191 LYS B O 1
ATOM 4451 N N . HIS B 1 192 ? 4.438 -21.656 -4.609 1 83.75 192 HIS B N 1
ATOM 4452 C CA . HIS B 1 192 ? 4.684 -20.688 -3.543 1 83.75 192 HIS B CA 1
ATOM 4453 C C . HIS B 1 192 ? 4.777 -19.281 -4.094 1 83.75 192 HIS B C 1
ATOM 4455 O O . HIS B 1 192 ? 4.926 -18.312 -3.332 1 83.75 192 HIS B O 1
ATOM 4461 N N . ARG B 1 193 ? 4.625 -19.156 -5.328 1 83.88 193 ARG B N 1
ATOM 4462 C CA . ARG B 1 193 ? 4.914 -17.875 -5.965 1 83.88 193 ARG B CA 1
ATOM 4463 C C . ARG B 1 193 ? 3.955 -16.781 -5.48 1 83.88 193 ARG B C 1
ATOM 4465 O O . ARG B 1 193 ? 4.367 -15.656 -5.215 1 83.88 193 ARG B O 1
ATOM 4472 N N . SER B 1 194 ? 2.711 -17.156 -5.379 1 81.38 194 SER B N 1
ATOM 4473 C CA . SER B 1 194 ? 1.726 -16.172 -4.949 1 81.38 194 SER B CA 1
ATOM 4474 C C . SER B 1 194 ? 1.968 -15.734 -3.506 1 81.38 194 SER B C 1
ATOM 4476 O O . SER B 1 194 ? 1.924 -14.547 -3.191 1 81.38 194 SER B O 1
ATOM 4478 N N . VAL B 1 195 ? 2.279 -16.672 -2.686 1 83.31 195 VAL B N 1
ATOM 4479 C CA . VAL B 1 195 ? 2.51 -16.406 -1.271 1 83.31 195 VAL B CA 1
ATOM 4480 C C . VAL B 1 195 ? 3.773 -15.562 -1.105 1 83.31 195 VAL B C 1
ATOM 4482 O O . VAL B 1 195 ? 3.775 -14.57 -0.37 1 83.31 195 VAL B O 1
ATOM 4485 N N . VAL B 1 196 ? 4.773 -15.953 -1.826 1 88.69 196 VAL B N 1
ATOM 4486 C CA . VAL B 1 196 ? 6.047 -15.242 -1.744 1 88.69 196 VAL B CA 1
ATOM 4487 C C . VAL B 1 196 ? 5.879 -13.82 -2.27 1 88.69 196 VAL B C 1
ATOM 4489 O O . VAL B 1 196 ? 6.41 -12.875 -1.69 1 88.69 196 VAL B O 1
ATOM 4492 N N . GLY B 1 197 ? 5.121 -13.648 -3.297 1 86.31 197 GLY B N 1
ATOM 4493 C CA . GLY B 1 197 ? 4.863 -12.328 -3.85 1 86.31 197 GLY B CA 1
ATOM 4494 C C . GLY B 1 197 ? 4.203 -11.383 -2.859 1 86.31 197 GLY B C 1
ATOM 4495 O O . GLY B 1 197 ? 4.605 -10.227 -2.734 1 86.31 197 GLY B O 1
ATOM 4496 N N . ILE B 1 198 ? 3.283 -11.867 -2.123 1 83.44 198 ILE B N 1
ATOM 4497 C CA . ILE B 1 198 ? 2.568 -11.039 -1.154 1 83.44 198 ILE B CA 1
ATOM 4498 C C . ILE B 1 198 ? 3.467 -10.766 0.048 1 83.44 198 ILE B C 1
ATOM 4500 O O . ILE B 1 198 ? 3.51 -9.641 0.55 1 83.44 198 ILE B O 1
ATOM 4504 N N . LEU B 1 199 ? 4.195 -11.742 0.398 1 86.31 199 LEU B N 1
ATOM 4505 C CA . LEU B 1 199 ? 5.039 -11.617 1.582 1 86.31 199 LEU B CA 1
ATOM 4506 C C . LEU B 1 199 ? 6.129 -10.578 1.369 1 86.31 199 LEU B C 1
ATOM 4508 O O . LEU B 1 199 ? 6.516 -9.875 2.307 1 86.31 199 LEU B O 1
ATOM 4512 N N . ILE B 1 200 ? 6.586 -10.492 0.159 1 89.44 200 ILE B N 1
ATOM 4513 C CA . ILE B 1 200 ? 7.656 -9.547 -0.136 1 89.44 200 ILE B CA 1
ATOM 4514 C C . ILE B 1 200 ? 7.125 -8.117 -0.04 1 89.44 200 ILE B C 1
ATOM 4516 O O . ILE B 1 200 ? 7.887 -7.176 0.184 1 89.44 200 ILE B O 1
ATOM 4520 N N . GLY B 1 201 ? 5.852 -7.98 -0.077 1 82.12 201 GLY B N 1
ATOM 4521 C CA . GLY B 1 201 ? 5.25 -6.66 0.023 1 82.12 201 GLY B CA 1
ATOM 4522 C C . GLY B 1 201 ? 5.078 -6.191 1.455 1 82.12 201 GLY B C 1
ATOM 4523 O O . GLY B 1 201 ? 4.961 -4.992 1.71 1 82.12 201 GLY B O 1
ATOM 4524 N N . LEU B 1 202 ? 5.203 -7.012 2.42 1 79.75 202 LEU B N 1
ATOM 4525 C CA . LEU B 1 202 ? 4.91 -6.715 3.818 1 79.75 202 LEU B CA 1
ATOM 4526 C C . LEU B 1 202 ? 6.004 -5.848 4.43 1 79.75 202 LEU B C 1
ATOM 4528 O O . LEU B 1 202 ? 5.711 -4.906 5.176 1 79.75 202 LEU B O 1
ATOM 4532 N N . PRO B 1 203 ? 7.234 -6.07 4.066 1 87.25 203 PRO B N 1
ATOM 4533 C CA . PRO B 1 203 ? 8.297 -5.297 4.711 1 87.25 203 PRO B CA 1
ATOM 4534 C C . PRO B 1 203 ? 8.219 -3.807 4.387 1 87.25 203 PRO B C 1
ATOM 4536 O O . PRO B 1 203 ? 8.742 -2.979 5.137 1 87.25 203 PRO B O 1
ATOM 4539 N N . TRP B 1 204 ? 7.578 -3.463 3.357 1 83.75 204 TRP B N 1
ATOM 4540 C CA . TRP B 1 204 ? 7.43 -2.057 2.998 1 83.75 204 TRP B CA 1
ATOM 4541 C C . TRP B 1 204 ? 6.77 -1.271 4.125 1 83.75 204 TRP B C 1
ATOM 4543 O O . TRP B 1 204 ? 7.234 -0.188 4.492 1 83.75 204 TRP B O 1
ATOM 4553 N N . ALA B 1 205 ? 5.762 -1.794 4.66 1 77.12 205 ALA B N 1
ATOM 4554 C CA . ALA B 1 205 ? 5.047 -1.144 5.754 1 77.12 205 ALA B CA 1
ATOM 4555 C C . ALA B 1 205 ? 5.938 -1.011 6.988 1 77.12 205 ALA B C 1
ATOM 4557 O O . ALA B 1 205 ? 5.914 0.017 7.668 1 77.12 205 ALA B O 1
ATOM 4558 N N . PHE B 1 206 ? 6.664 -1.996 7.219 1 80.81 206 PHE B N 1
ATOM 4559 C CA . PHE B 1 206 ? 7.57 -1.971 8.359 1 80.81 206 PHE B CA 1
ATOM 4560 C C . PHE B 1 206 ? 8.641 -0.899 8.18 1 80.81 206 PHE B C 1
ATOM 4562 O O . PHE B 1 206 ? 9.008 -0.216 9.133 1 80.81 206 PHE B O 1
ATOM 4569 N N . GLY B 1 207 ? 9.055 -0.837 6.988 1 84.94 207 GLY B N 1
ATOM 4570 C CA . GLY B 1 207 ? 10.047 0.189 6.695 1 84.94 207 GLY B CA 1
ATOM 4571 C C . GLY B 1 207 ? 9.523 1.598 6.895 1 84.94 207 GLY B C 1
ATOM 4572 O O . GLY B 1 207 ? 10.219 2.451 7.453 1 84.94 207 GLY B O 1
ATOM 4573 N N . THR B 1 208 ? 8.32 1.792 6.5 1 81.12 208 THR B N 1
ATOM 4574 C CA . THR B 1 208 ? 7.707 3.107 6.648 1 81.12 208 THR B CA 1
ATOM 4575 C C . THR B 1 208 ? 7.508 3.445 8.125 1 81.12 208 THR B C 1
ATOM 4577 O O . THR B 1 208 ? 7.789 4.566 8.547 1 81.12 208 THR B O 1
ATOM 4580 N N . MET B 1 209 ? 7.094 2.512 8.852 1 77.44 209 MET B N 1
ATOM 4581 C CA . MET B 1 209 ? 6.875 2.729 10.281 1 77.44 209 MET B CA 1
ATOM 4582 C C . MET B 1 209 ? 8.195 2.973 11.008 1 77.44 209 MET B C 1
ATOM 4584 O O . MET B 1 209 ? 8.281 3.848 11.867 1 77.44 209 MET B O 1
ATOM 4588 N N . ALA B 1 210 ? 9.109 2.213 10.648 1 80.81 210 ALA B N 1
ATOM 4589 C CA . ALA B 1 210 ? 10.422 2.379 11.25 1 80.81 210 ALA B CA 1
ATOM 4590 C C . ALA B 1 210 ? 11.008 3.754 10.938 1 80.81 210 ALA B C 1
ATOM 4592 O O . ALA B 1 210 ? 11.672 4.363 11.781 1 80.81 210 ALA B O 1
ATOM 4593 N N . TRP B 1 211 ? 10.727 4.191 9.758 1 83.44 211 TRP B N 1
ATOM 4594 C CA . TRP B 1 211 ? 11.188 5.512 9.344 1 83.44 211 TRP B CA 1
ATOM 4595 C C . TRP B 1 211 ? 10.594 6.598 10.242 1 83.44 211 TRP B C 1
ATOM 4597 O O . TRP B 1 211 ? 11.305 7.508 10.672 1 83.44 211 TRP B O 1
ATOM 4607 N N . GLY B 1 212 ? 9.352 6.496 10.508 1 78.56 212 GLY B N 1
ATOM 4608 C CA . GLY B 1 212 ? 8.734 7.441 11.422 1 78.56 212 GLY B CA 1
ATOM 4609 C C . GLY B 1 212 ? 9.375 7.449 12.797 1 78.56 212 GLY B C 1
ATOM 4610 O O . GLY B 1 212 ? 9.562 8.508 13.398 1 78.56 212 GLY B O 1
ATOM 4611 N N . GLY B 1 213 ? 9.711 6.262 13.25 1 78.06 213 GLY B N 1
ATOM 4612 C CA . GLY B 1 213 ? 10.391 6.148 14.531 1 78.06 213 GLY B CA 1
ATOM 4613 C C . GLY B 1 213 ? 11.758 6.797 14.531 1 78.06 213 GLY B C 1
ATOM 4614 O O . GLY B 1 213 ? 12.117 7.504 15.477 1 78.06 213 GLY B O 1
ATOM 4615 N N . VAL B 1 214 ? 12.477 6.664 13.531 1 85.81 214 VAL B N 1
ATOM 4616 C CA . VAL B 1 214 ? 13.82 7.23 13.438 1 85.81 214 VAL B CA 1
ATOM 4617 C C . VAL B 1 214 ? 13.727 8.75 13.281 1 85.81 214 VAL B C 1
ATOM 4619 O O . VAL B 1 214 ? 14.5 9.484 13.898 1 85.81 214 VAL B O 1
ATOM 4622 N N . ALA B 1 215 ? 12.797 9.164 12.5 1 84.44 215 ALA B N 1
ATOM 4623 C CA . ALA B 1 215 ? 12.625 10.594 12.25 1 84.44 215 ALA B CA 1
ATOM 4624 C C . ALA B 1 215 ? 12.242 11.328 13.523 1 84.44 215 ALA B C 1
ATOM 4626 O O . ALA B 1 215 ? 12.531 12.523 13.672 1 84.44 215 ALA B O 1
ATOM 4627 N N . SER B 1 216 ? 11.594 10.617 14.461 1 78.62 216 SER B N 1
ATOM 4628 C CA . SER B 1 216 ? 11.195 11.242 15.711 1 78.62 216 SER B CA 1
ATOM 4629 C C . SER B 1 216 ? 12.391 11.469 16.625 1 78.62 216 SER B C 1
ATOM 4631 O O . SER B 1 216 ? 12.344 12.312 17.516 1 78.62 216 SER B O 1
ATOM 4633 N N . GLN B 1 217 ? 13.406 10.734 16.344 1 82.75 217 GLN B N 1
ATOM 4634 C CA . GLN B 1 217 ? 14.562 10.812 17.234 1 82.75 217 GLN B CA 1
ATOM 4635 C C . GLN B 1 217 ? 15.664 11.672 16.609 1 82.75 217 GLN B C 1
ATOM 4637 O O . GLN B 1 217 ? 16.531 12.195 17.328 1 82.75 217 GLN B O 1
ATOM 4642 N N . VAL B 1 218 ? 15.695 11.789 15.359 1 89.56 218 VAL B N 1
ATOM 4643 C CA . VAL B 1 218 ? 16.719 12.539 14.641 1 89.56 218 VAL B CA 1
ATOM 4644 C C . VAL B 1 218 ? 16.109 13.82 14.07 1 89.56 218 VAL B C 1
ATOM 4646 O O . VAL B 1 218 ? 15.273 13.766 13.164 1 89.56 218 VAL B O 1
ATOM 4649 N N . ARG B 1 219 ? 16.609 14.969 14.523 1 87.69 219 ARG B N 1
ATOM 4650 C CA . ARG B 1 219 ? 15.961 16.234 14.203 1 87.69 219 ARG B CA 1
ATOM 4651 C C . ARG B 1 219 ? 16.719 16.969 13.094 1 87.69 219 ARG B C 1
ATOM 4653 O O . ARG B 1 219 ? 16.344 18.094 12.727 1 87.69 219 ARG B O 1
ATOM 4660 N N . ASP B 1 220 ? 17.797 16.391 12.656 1 93.88 220 ASP B N 1
ATOM 4661 C CA . ASP B 1 220 ? 18.562 16.938 11.539 1 93.88 220 ASP B CA 1
ATOM 4662 C C . ASP B 1 220 ? 18.406 16.062 10.297 1 93.88 220 ASP B C 1
ATOM 4664 O O . ASP B 1 220 ? 18.547 14.836 10.359 1 93.88 220 ASP B O 1
ATOM 4668 N N . TRP B 1 221 ? 18.188 16.688 9.117 1 94.12 221 TRP B N 1
ATOM 4669 C CA . TRP B 1 221 ? 17.859 15.945 7.91 1 94.12 221 TRP B CA 1
ATOM 4670 C C . TRP B 1 221 ? 19.078 15.188 7.398 1 94.12 221 TRP B C 1
ATOM 4672 O O . TRP B 1 221 ? 18.938 14.109 6.805 1 94.12 221 TRP B O 1
ATOM 4682 N N . ARG B 1 222 ? 20.281 15.727 7.566 1 94.88 222 ARG B N 1
ATOM 4683 C CA . ARG B 1 222 ? 21.484 15.062 7.086 1 94.88 222 ARG B CA 1
ATOM 4684 C C . ARG B 1 222 ? 21.75 13.773 7.863 1 94.88 222 ARG B C 1
ATOM 4686 O O . ARG B 1 222 ? 22.062 12.742 7.27 1 94.88 222 ARG B O 1
ATOM 4693 N N . TRP B 1 223 ? 21.609 13.906 9.164 1 93.81 223 TRP B N 1
ATOM 4694 C CA . TRP B 1 223 ? 21.781 12.727 10 1 93.81 223 TRP B CA 1
ATOM 4695 C C . TRP B 1 223 ? 20.656 11.719 9.758 1 93.81 223 TRP B C 1
ATOM 4697 O O . TRP B 1 223 ? 20.891 10.508 9.789 1 93.81 223 TRP B O 1
ATOM 4707 N N . LEU B 1 224 ? 19.5 12.234 9.547 1 93.69 224 LEU B N 1
ATOM 4708 C CA . LEU B 1 224 ? 18.391 11.336 9.242 1 93.69 224 LEU B CA 1
ATOM 4709 C C . LEU B 1 224 ? 18.656 10.555 7.961 1 93.69 224 LEU B C 1
ATOM 4711 O O . LEU B 1 224 ? 18.453 9.336 7.91 1 93.69 224 LEU B O 1
ATOM 4715 N N . GLN B 1 225 ? 19.172 11.227 6.961 1 94.88 225 GLN B N 1
ATOM 4716 C CA . GLN B 1 225 ? 19.5 10.594 5.691 1 94.88 225 GLN B CA 1
ATOM 4717 C C . GLN B 1 225 ? 20.609 9.562 5.867 1 94.88 225 GLN B C 1
ATOM 4719 O O . GLN B 1 225 ? 20.562 8.484 5.281 1 94.88 225 GLN B O 1
ATOM 4724 N N . ARG B 1 226 ? 21.516 9.875 6.688 1 94.12 226 ARG B N 1
ATOM 4725 C CA . ARG B 1 226 ? 22.609 8.945 6.949 1 94.12 226 ARG B CA 1
ATOM 4726 C C . ARG B 1 226 ? 22.125 7.711 7.695 1 94.12 226 ARG B C 1
ATOM 4728 O O . ARG B 1 226 ? 22.562 6.594 7.418 1 94.12 226 ARG B O 1
ATOM 4735 N N . CYS B 1 227 ? 21.219 7.895 8.578 1 92.88 227 CYS B N 1
ATOM 4736 C CA . CYS B 1 227 ? 20.688 6.789 9.359 1 92.88 227 CYS B CA 1
ATOM 4737 C C . CYS B 1 227 ? 19.906 5.82 8.469 1 92.88 227 CYS B C 1
ATOM 4739 O O . CYS B 1 227 ? 19.938 4.609 8.688 1 92.88 227 CYS B O 1
ATOM 4741 N N . VAL B 1 228 ? 19.297 6.332 7.496 1 91.38 228 VAL B N 1
ATOM 4742 C CA . VAL B 1 228 ? 18.438 5.492 6.664 1 91.38 228 VAL B CA 1
ATOM 4743 C C . VAL B 1 228 ? 19.281 4.773 5.613 1 91.38 228 VAL B C 1
ATOM 4745 O O . VAL B 1 228 ? 18.922 3.688 5.152 1 91.38 228 VAL B O 1
ATOM 4748 N N . ILE B 1 229 ? 20.438 5.305 5.211 1 93.25 229 ILE B N 1
ATOM 4749 C CA . ILE B 1 229 ? 21.266 4.699 4.172 1 93.25 229 ILE B CA 1
ATOM 4750 C C . ILE B 1 229 ? 22.234 3.691 4.801 1 93.25 229 ILE B C 1
ATOM 4752 O O . ILE B 1 229 ? 22.656 2.74 4.141 1 93.25 229 ILE B O 1
ATOM 4756 N N . LEU B 1 230 ? 22.469 3.777 6.035 1 94.06 230 LEU B N 1
ATOM 4757 C CA . LEU B 1 230 ? 23.453 2.949 6.719 1 94.06 230 LEU B CA 1
ATOM 4758 C C . LEU B 1 230 ? 23.094 1.473 6.625 1 94.06 230 LEU B C 1
ATOM 4760 O O . LEU B 1 230 ? 23.953 0.629 6.363 1 94.06 230 LEU B O 1
ATOM 4764 N N . PRO B 1 231 ? 21.859 1.111 6.773 1 95.12 231 PRO B N 1
ATOM 4765 C CA . PRO B 1 231 ? 21.5 -0.307 6.715 1 95.12 231 PRO B CA 1
ATOM 4766 C C . PRO B 1 231 ? 21.75 -0.927 5.344 1 95.12 231 PRO B C 1
ATOM 4768 O O . PRO B 1 231 ? 21.766 -2.154 5.211 1 95.12 231 PRO B O 1
ATOM 4771 N N . PHE B 1 232 ? 21.969 -0.115 4.344 1 96.38 232 PHE B N 1
ATOM 4772 C CA . PHE B 1 232 ? 22.297 -0.643 3.021 1 96.38 232 PHE B CA 1
ATOM 4773 C C . PHE B 1 232 ? 23.625 -1.388 3.045 1 96.38 232 PHE B C 1
ATOM 4775 O O . PHE B 1 232 ? 23.875 -2.238 2.189 1 96.38 232 PHE B O 1
ATOM 4782 N N . ALA B 1 233 ? 24.438 -1.077 4.008 1 95.12 233 ALA B N 1
ATOM 4783 C CA . ALA B 1 233 ? 25.734 -1.737 4.137 1 95.12 233 ALA B CA 1
ATOM 4784 C C . ALA B 1 233 ? 25.562 -3.232 4.391 1 95.12 233 ALA B C 1
ATOM 4786 O O . ALA B 1 233 ? 26.375 -4.043 3.93 1 95.12 233 ALA B O 1
ATOM 4787 N N . LEU B 1 234 ? 24.5 -3.594 5.059 1 95.25 234 LEU B N 1
ATOM 4788 C CA . LEU B 1 234 ? 24.219 -5 5.332 1 95.25 234 LEU B CA 1
ATOM 4789 C C . LEU B 1 234 ? 23.531 -5.66 4.145 1 95.25 234 LEU B C 1
ATOM 4791 O O . LEU B 1 234 ? 23.516 -6.887 4.031 1 95.25 234 LEU B O 1
ATOM 4795 N N . TYR B 1 235 ? 22.953 -4.91 3.279 1 96.62 235 TYR B N 1
ATOM 4796 C CA . TYR B 1 235 ? 22.219 -5.383 2.113 1 96.62 235 TYR B CA 1
ATOM 4797 C C . TYR B 1 235 ? 23.172 -5.75 0.979 1 96.62 235 TYR B C 1
ATOM 4799 O O . TYR B 1 235 ? 22.969 -6.754 0.29 1 96.62 235 TYR B O 1
ATOM 4807 N N . ILE B 1 236 ? 24.328 -5.094 0.835 1 95.19 236 ILE B N 1
ATOM 4808 C CA . ILE B 1 236 ? 25.203 -5.16 -0.324 1 95.19 236 ILE B CA 1
ATOM 4809 C C . ILE B 1 236 ? 25.875 -6.531 -0.386 1 95.19 236 ILE B C 1
ATOM 4811 O O . ILE B 1 236 ? 25.906 -7.168 -1.442 1 95.19 236 ILE B O 1
ATOM 4815 N N . PRO B 1 237 ? 26.312 -7.117 0.731 1 95.81 237 PRO B N 1
ATOM 4816 C CA . PRO B 1 237 ? 26.922 -8.445 0.651 1 95.81 237 PRO B CA 1
ATOM 4817 C C . PRO B 1 237 ? 25.953 -9.523 0.17 1 95.81 237 PRO B C 1
ATOM 4819 O O . PRO B 1 237 ? 26.375 -10.461 -0.512 1 95.81 237 PRO B O 1
ATOM 4822 N N . LEU B 1 238 ? 24.734 -9.375 0.469 1 96.38 238 LEU B N 1
ATOM 4823 C CA . LEU B 1 238 ? 23.734 -10.359 0.057 1 96.38 238 LEU B CA 1
ATOM 4824 C C . LEU B 1 238 ? 23.578 -10.375 -1.461 1 96.38 238 LEU B C 1
ATOM 4826 O O . LEU B 1 238 ? 23.312 -11.422 -2.051 1 96.38 238 LEU B O 1
ATOM 4830 N N . LEU B 1 239 ? 23.812 -9.273 -2.076 1 96.31 239 LEU B N 1
ATOM 4831 C CA . LEU B 1 239 ? 23.672 -9.156 -3.523 1 96.31 239 LEU B CA 1
ATOM 4832 C C . LEU B 1 239 ? 24.734 -9.977 -4.238 1 96.31 239 LEU B C 1
ATOM 4834 O O . LEU B 1 239 ? 24.484 -10.508 -5.328 1 96.31 239 LEU B O 1
ATOM 4838 N N . PHE B 1 240 ? 25.891 -10.156 -3.594 1 95.12 240 PHE B N 1
ATOM 4839 C CA . PHE B 1 240 ? 27 -10.852 -4.238 1 95.12 240 PHE B CA 1
ATOM 4840 C C . PHE B 1 240 ? 26.875 -12.359 -4.059 1 95.12 240 PHE B C 1
ATOM 4842 O O . PHE B 1 240 ? 27.453 -13.133 -4.824 1 95.12 240 PHE B O 1
ATOM 4849 N N . ILE B 1 241 ? 26.078 -12.789 -3.137 1 95.19 241 ILE B N 1
ATOM 4850 C CA . ILE B 1 241 ? 25.938 -14.211 -2.85 1 95.19 241 ILE B CA 1
ATOM 4851 C C . ILE B 1 241 ? 24.875 -14.812 -3.771 1 95.19 241 ILE B C 1
ATOM 4853 O O . ILE B 1 241 ? 24.922 -16 -4.078 1 95.19 241 ILE B O 1
ATOM 4857 N N . MET B 1 242 ? 24.016 -14.055 -4.301 1 95.69 242 MET B N 1
ATOM 4858 C CA . MET B 1 242 ? 22.922 -14.531 -5.141 1 95.69 242 MET B CA 1
ATOM 4859 C C . MET B 1 242 ? 23.438 -14.93 -6.523 1 95.69 242 MET B C 1
ATOM 4861 O O . MET B 1 242 ? 24.453 -14.406 -6.992 1 95.69 242 MET B O 1
ATOM 4865 N N . ASP B 1 243 ? 22.734 -15.844 -7.102 1 95.5 243 ASP B N 1
ATOM 4866 C CA . ASP B 1 243 ? 23.031 -16.281 -8.461 1 95.5 243 ASP B CA 1
ATOM 4867 C C . ASP B 1 243 ? 22.078 -15.648 -9.469 1 95.5 243 ASP B C 1
ATOM 4869 O O . ASP B 1 243 ? 21.078 -15.031 -9.078 1 95.5 243 ASP B O 1
ATOM 4873 N N . GLU B 1 244 ? 22.516 -15.781 -10.656 1 95.31 244 GLU B N 1
ATOM 4874 C CA . GLU B 1 244 ? 21.641 -15.32 -11.719 1 95.31 244 GLU B CA 1
ATOM 4875 C C . GLU B 1 244 ? 20.406 -16.219 -11.844 1 95.31 244 GLU B C 1
ATOM 4877 O O . GLU B 1 244 ? 20.422 -17.359 -11.398 1 95.31 244 GLU B O 1
ATOM 4882 N N . SER B 1 245 ? 19.359 -15.648 -12.359 1 93.38 245 SER B N 1
ATOM 4883 C CA . SER B 1 245 ? 18.125 -16.391 -12.578 1 93.38 245 SER B CA 1
ATOM 4884 C C . SER B 1 245 ? 18.328 -17.516 -13.586 1 93.38 245 SER B C 1
ATOM 4886 O O . SER B 1 245 ? 18.688 -17.266 -14.734 1 93.38 245 SER B O 1
ATOM 4888 N N . PRO B 1 246 ? 18.141 -18.719 -13.109 1 91.69 246 PRO B N 1
ATOM 4889 C CA . PRO B 1 246 ? 18.266 -19.812 -14.078 1 91.69 246 PRO B CA 1
ATOM 4890 C C . PRO B 1 246 ? 17.281 -19.703 -15.234 1 91.69 246 PRO B C 1
ATOM 4892 O O . PRO B 1 246 ? 17.594 -20.109 -16.359 1 91.69 246 PRO B O 1
ATOM 4895 N N . ARG B 1 247 ? 16.156 -19.141 -14.938 1 89 247 ARG B N 1
ATOM 4896 C CA . ARG B 1 247 ? 15.172 -18.938 -16 1 89 247 ARG B CA 1
ATOM 4897 C C . ARG B 1 247 ? 15.719 -18.016 -17.078 1 89 247 ARG B C 1
ATOM 4899 O O . ARG B 1 247 ? 15.578 -18.281 -18.266 1 89 247 ARG B O 1
ATOM 4906 N N . TRP B 1 248 ? 16.266 -16.984 -16.641 1 89.88 248 TRP B N 1
ATOM 4907 C CA . TRP B 1 248 ? 16.828 -16.016 -17.578 1 89.88 248 TRP B CA 1
ATOM 4908 C C . TRP B 1 248 ? 17.984 -16.625 -18.359 1 89.88 248 TRP B C 1
ATOM 4910 O O . TRP B 1 248 ? 18.109 -16.422 -19.578 1 89.88 248 TRP B O 1
ATOM 4920 N N . LEU B 1 249 ? 18.797 -17.406 -17.75 1 91.5 249 LEU B N 1
ATOM 4921 C CA . LEU B 1 249 ? 19.938 -18.047 -18.391 1 91.5 249 LEU B CA 1
ATOM 4922 C C . LEU B 1 249 ? 19.469 -19.016 -19.484 1 91.5 249 LEU B C 1
ATOM 4924 O O . LEU B 1 249 ? 20.078 -19.078 -20.562 1 91.5 249 LEU B O 1
ATOM 4928 N N . ILE B 1 250 ? 18.422 -19.688 -19.203 1 87.88 250 ILE B N 1
ATOM 4929 C CA . ILE B 1 250 ? 17.891 -20.641 -20.172 1 87.88 250 ILE B CA 1
ATOM 4930 C C . ILE B 1 250 ? 17.297 -19.906 -21.359 1 87.88 250 ILE B C 1
ATOM 4932 O O . ILE B 1 250 ? 17.5 -20.312 -22.516 1 87.88 250 ILE B O 1
ATOM 4936 N N . VAL B 1 251 ? 16.562 -18.844 -21.078 1 85.31 251 VAL B N 1
ATOM 4937 C CA . VAL B 1 251 ? 15.961 -18.047 -22.141 1 85.31 251 VAL B CA 1
ATOM 4938 C C . VAL B 1 251 ? 17.047 -17.453 -23.031 1 85.31 251 VAL B C 1
ATOM 4940 O O . VAL B 1 251 ? 16.859 -17.328 -24.234 1 85.31 251 VAL B O 1
ATOM 4943 N N . ARG B 1 252 ? 18.219 -17.141 -22.469 1 88.25 252 ARG B N 1
ATOM 4944 C CA . ARG B 1 252 ? 19.328 -16.562 -23.219 1 88.25 252 ARG B CA 1
ATOM 4945 C C . ARG B 1 252 ? 20.188 -17.641 -23.859 1 88.25 252 ARG B C 1
ATOM 4947 O O . ARG B 1 252 ? 21.172 -17.344 -24.531 1 88.25 252 ARG B O 1
ATOM 4954 N N . GLY B 1 253 ? 19.875 -18.891 -23.594 1 86.94 253 GLY B N 1
ATOM 4955 C CA . GLY B 1 253 ? 20.562 -20 -24.219 1 86.94 253 GLY B CA 1
ATOM 4956 C C . GLY B 1 253 ? 21.844 -20.391 -23.5 1 86.94 253 GLY B C 1
ATOM 4957 O O . GLY B 1 253 ? 22.688 -21.094 -24.047 1 86.94 253 GLY B O 1
ATOM 4958 N N . GLN B 1 254 ? 22.031 -19.875 -22.391 1 90.19 254 GLN B N 1
ATOM 4959 C CA . GLN B 1 254 ? 23.203 -20.234 -21.578 1 90.19 254 GLN B CA 1
ATOM 4960 C C . GLN B 1 254 ? 22.891 -21.422 -20.672 1 90.19 254 GLN B C 1
ATOM 4962 O O . GLN B 1 254 ? 22.891 -21.281 -19.438 1 90.19 254 GLN B O 1
ATOM 4967 N N . PHE B 1 255 ? 22.812 -22.578 -21.219 1 88.69 255 PHE B N 1
ATOM 4968 C CA . PHE B 1 255 ? 22.328 -23.781 -20.547 1 88.69 255 PHE B CA 1
ATOM 4969 C C . PHE B 1 255 ? 23.375 -24.281 -19.547 1 88.69 255 PHE B C 1
ATOM 4971 O O . PHE B 1 255 ? 23.031 -24.797 -18.484 1 88.69 255 PHE B O 1
ATOM 4978 N N . ASP B 1 256 ? 24.625 -24.109 -19.891 1 89 256 ASP B N 1
ATOM 4979 C CA . ASP B 1 256 ? 25.688 -24.578 -19 1 89 256 ASP B CA 1
ATOM 4980 C C . ASP B 1 256 ? 25.672 -23.797 -17.688 1 89 256 ASP B C 1
ATOM 4982 O O . ASP B 1 256 ? 25.781 -24.391 -16.609 1 89 256 ASP B O 1
ATOM 4986 N N . ARG B 1 257 ? 25.578 -22.547 -17.859 1 91.75 257 ARG B N 1
ATOM 4987 C CA . ARG B 1 257 ? 25.531 -21.719 -16.672 1 91.75 257 ARG B CA 1
ATOM 4988 C C . ARG B 1 257 ? 24.266 -22 -15.852 1 91.75 257 ARG B C 1
ATOM 4990 O O . ARG B 1 257 ? 24.312 -22 -14.617 1 91.75 257 ARG B O 1
ATOM 4997 N N . ALA B 1 258 ? 23.172 -22.156 -16.516 1 91.25 258 ALA B N 1
ATOM 4998 C CA . ALA B 1 258 ? 21.922 -22.469 -15.836 1 91.25 258 ALA B CA 1
ATOM 4999 C C . ALA B 1 258 ? 22.047 -23.766 -15.039 1 91.25 258 ALA B C 1
ATOM 5001 O O . ALA B 1 258 ? 21.547 -23.859 -13.914 1 91.25 258 ALA B O 1
ATOM 5002 N N . ARG B 1 259 ? 22.719 -24.719 -15.633 1 89.25 259 ARG B N 1
ATOM 5003 C CA . ARG B 1 259 ? 22.938 -26 -14.977 1 89.25 259 ARG B CA 1
ATOM 5004 C C . ARG B 1 259 ? 23.766 -25.844 -13.703 1 89.25 259 ARG B C 1
ATOM 5006 O O . ARG B 1 259 ? 23.469 -26.453 -12.68 1 89.25 259 ARG B O 1
ATOM 5013 N N . ARG B 1 260 ? 24.734 -25.062 -13.828 1 91.19 260 ARG B N 1
ATOM 5014 C CA . ARG B 1 260 ? 25.594 -24.828 -12.672 1 91.19 260 ARG B CA 1
ATOM 5015 C C . ARG B 1 260 ? 24.812 -24.188 -11.531 1 91.19 260 ARG B C 1
ATOM 5017 O O . ARG B 1 260 ? 24.984 -24.547 -10.367 1 91.19 260 ARG B O 1
ATOM 5024 N N . VAL B 1 261 ? 23.984 -23.219 -11.891 1 93.25 261 VAL B N 1
ATOM 5025 C CA . VAL B 1 261 ? 23.188 -22.531 -10.883 1 93.25 261 VAL B CA 1
ATOM 5026 C C . VAL B 1 261 ? 22.188 -23.516 -10.25 1 93.25 261 VAL B C 1
ATOM 5028 O O . VAL B 1 261 ? 22.031 -23.547 -9.023 1 93.25 261 VAL B O 1
ATOM 5031 N N . LEU B 1 262 ? 21.609 -24.344 -11.055 1 91.06 262 LEU B N 1
ATOM 5032 C CA . LEU B 1 262 ? 20.625 -25.297 -10.562 1 91.06 262 LEU B CA 1
ATOM 5033 C C . LEU B 1 262 ? 21.297 -26.375 -9.727 1 91.06 262 LEU B C 1
ATOM 5035 O O . LEU B 1 262 ? 20.719 -26.891 -8.766 1 91.06 262 LEU B O 1
ATOM 5039 N N . GLN B 1 263 ? 22.484 -26.75 -10.094 1 89.81 263 GLN B N 1
ATOM 5040 C CA . GLN B 1 263 ? 23.25 -27.703 -9.297 1 89.81 263 GLN B CA 1
ATOM 5041 C C . GLN B 1 263 ? 23.578 -27.141 -7.922 1 89.81 263 GLN B C 1
ATOM 5043 O O . GLN B 1 263 ? 23.484 -27.844 -6.914 1 89.81 263 GLN B O 1
ATOM 5048 N N . ARG B 1 264 ? 23.984 -25.906 -7.973 1 91.81 264 ARG B N 1
ATOM 5049 C CA . ARG B 1 264 ? 24.25 -25.25 -6.699 1 91.81 264 ARG B CA 1
ATOM 5050 C C . ARG B 1 264 ? 22.984 -25.172 -5.855 1 91.81 264 ARG B C 1
ATOM 5052 O O . ARG B 1 264 ? 23.031 -25.375 -4.641 1 91.81 264 ARG B O 1
ATOM 5059 N N . ALA B 1 265 ? 21.906 -24.828 -6.457 1 93.25 265 ALA B N 1
ATOM 5060 C CA . ALA B 1 265 ? 20.625 -24.766 -5.77 1 93.25 265 ALA B CA 1
ATOM 5061 C C . ALA B 1 265 ? 20.266 -26.125 -5.164 1 93.25 265 ALA B C 1
ATOM 5063 O O . ALA B 1 265 ? 19.828 -26.203 -4.012 1 93.25 265 ALA B O 1
ATOM 5064 N N . ALA B 1 266 ? 20.453 -27.172 -5.949 1 91.69 266 ALA B N 1
ATOM 5065 C CA . ALA B 1 266 ? 20.156 -28.516 -5.477 1 91.69 266 ALA B CA 1
ATOM 5066 C C . ALA B 1 266 ? 21.031 -28.891 -4.293 1 91.69 266 ALA B C 1
ATOM 5068 O O . ALA B 1 266 ? 20.578 -29.547 -3.35 1 91.69 266 ALA B O 1
ATOM 5069 N N . ARG B 1 267 ? 22.297 -28.531 -4.379 1 91.38 267 ARG B N 1
ATOM 5070 C CA . ARG B 1 267 ? 23.219 -28.812 -3.291 1 91.38 267 ARG B CA 1
ATOM 5071 C C . ARG B 1 267 ? 22.812 -28.094 -2.016 1 91.38 267 ARG B C 1
ATOM 5073 O O . ARG B 1 267 ? 22.797 -28.672 -0.932 1 91.38 267 ARG B O 1
ATOM 5080 N N . TRP B 1 268 ? 22.469 -26.797 -2.17 1 92.81 268 TRP B N 1
ATOM 5081 C CA . TRP B 1 268 ? 22.078 -25.984 -1.016 1 92.81 268 TRP B CA 1
ATOM 5082 C C . TRP B 1 268 ? 20.766 -26.484 -0.427 1 92.81 268 TRP B C 1
ATOM 5084 O O . TRP B 1 268 ? 20.578 -26.484 0.792 1 92.81 268 TRP B O 1
ATOM 5094 N N . ASN B 1 269 ? 19.859 -26.953 -1.315 1 92.81 269 ASN B N 1
ATOM 5095 C CA . ASN B 1 269 ? 18.547 -27.422 -0.881 1 92.81 269 ASN B CA 1
ATOM 5096 C C . ASN B 1 269 ? 18.562 -28.906 -0.524 1 92.81 269 ASN B C 1
ATOM 5098 O O . ASN B 1 269 ? 17.562 -29.438 -0.051 1 92.81 269 ASN B O 1
ATOM 5102 N N . LYS B 1 270 ? 19.641 -29.562 -0.719 1 90.81 270 LYS B N 1
ATOM 5103 C CA . LYS B 1 270 ? 19.797 -30.969 -0.414 1 90.81 270 LYS B CA 1
ATOM 5104 C C . LYS B 1 270 ? 18.781 -31.828 -1.178 1 90.81 270 LYS B C 1
ATOM 5106 O O . LYS B 1 270 ? 18.109 -32.656 -0.592 1 90.81 270 LYS B O 1
ATOM 5111 N N . THR B 1 271 ? 18.594 -31.453 -2.42 1 89.44 271 THR B N 1
ATOM 5112 C CA . THR B 1 271 ? 17.703 -32.219 -3.293 1 89.44 271 THR B CA 1
ATOM 5113 C C . THR B 1 271 ? 18.484 -32.812 -4.461 1 89.44 271 THR B C 1
ATOM 5115 O O . THR B 1 271 ? 19.688 -32.625 -4.574 1 89.44 271 THR B O 1
ATOM 5118 N N . GLN B 1 272 ? 17.656 -33.562 -5.289 1 79.06 272 GLN B N 1
ATOM 5119 C CA . GLN B 1 272 ? 18.297 -34.25 -6.41 1 79.06 272 GLN B CA 1
ATOM 5120 C C . GLN B 1 272 ? 18.375 -33.344 -7.637 1 79.06 272 GLN B C 1
ATOM 5122 O O . GLN B 1 272 ? 17.469 -32.562 -7.875 1 79.06 272 GLN B O 1
ATOM 5127 N N . LEU B 1 273 ? 19.516 -33.469 -8.281 1 74.06 273 LEU B N 1
ATOM 5128 C CA . LEU B 1 273 ? 19.75 -32.688 -9.484 1 74.06 273 LEU B CA 1
ATOM 5129 C C . LEU B 1 273 ? 18.906 -33.188 -10.648 1 74.06 273 LEU B C 1
ATOM 5131 O O . LEU B 1 273 ? 18.797 -34.406 -10.859 1 74.06 273 LEU B O 1
ATOM 5135 N N . PRO B 1 274 ? 18.25 -32.188 -11.188 1 71.25 274 PRO B N 1
ATOM 5136 C CA . PRO B 1 274 ? 17.547 -32.625 -12.391 1 71.25 274 PRO B CA 1
ATOM 5137 C C . PRO B 1 274 ? 18.484 -33.219 -13.445 1 71.25 274 PRO B C 1
ATOM 5139 O O . PRO B 1 274 ? 19.656 -32.844 -13.492 1 71.25 274 PRO B O 1
ATOM 5142 N N . SER B 1 275 ? 18 -34.188 -14.109 1 73.81 275 SER B N 1
ATOM 5143 C CA . SER B 1 275 ? 18.781 -34.844 -15.156 1 73.81 275 SER B CA 1
ATOM 5144 C C . SER B 1 275 ? 19.172 -33.844 -16.25 1 73.81 275 SER B C 1
ATOM 5146 O O . SER B 1 275 ? 18.5 -32.812 -16.453 1 73.81 275 SER B O 1
ATOM 5148 N N . GLU B 1 276 ? 20.375 -34 -16.828 1 73.81 276 GLU B N 1
ATOM 5149 C CA . GLU B 1 276 ? 20.875 -33.156 -17.922 1 73.81 276 GLU B CA 1
ATOM 5150 C C . GLU B 1 276 ? 19.844 -33.094 -19.062 1 73.81 276 GLU B C 1
ATOM 5152 O O . GLU B 1 276 ? 19.703 -32.031 -19.688 1 73.81 276 GLU B O 1
ATOM 5157 N N . GLU B 1 277 ? 19.109 -34.125 -19.25 1 72.25 277 GLU B N 1
ATOM 5158 C CA . GLU B 1 277 ? 18.109 -34.156 -20.312 1 72.25 277 GLU B CA 1
ATOM 5159 C C . GLU B 1 277 ? 16.953 -33.219 -20.031 1 72.25 277 GLU B C 1
ATOM 5161 O O . GLU B 1 277 ? 16.391 -32.625 -20.953 1 72.25 277 GLU B O 1
ATOM 5166 N N . ALA B 1 278 ? 16.781 -33.094 -18.75 1 72.88 278 ALA B N 1
ATOM 5167 C CA . ALA B 1 278 ? 15.664 -32.219 -18.375 1 72.88 278 ALA B CA 1
ATOM 5168 C C . ALA B 1 278 ? 15.984 -30.75 -18.688 1 72.88 278 ALA B C 1
ATOM 5170 O O . ALA B 1 278 ? 15.078 -29.953 -18.922 1 72.88 278 ALA B O 1
ATOM 5171 N N . LEU B 1 279 ? 17.266 -30.531 -18.719 1 72.62 279 LEU B N 1
ATOM 5172 C CA . LEU B 1 279 ? 17.688 -29.141 -18.906 1 72.62 279 LEU B CA 1
ATOM 5173 C C . LEU B 1 279 ? 17.766 -28.797 -20.391 1 72.62 279 LEU B C 1
ATOM 5175 O O . LEU B 1 279 ? 17.641 -27.625 -20.766 1 72.62 279 LEU B O 1
ATOM 5179 N N . ASN B 1 280 ? 17.859 -29.969 -21.141 1 69.56 280 ASN B N 1
ATOM 5180 C CA . ASN B 1 280 ? 18 -29.75 -22.578 1 69.56 280 ASN B CA 1
ATOM 5181 C C . ASN B 1 280 ? 16.672 -29.406 -23.234 1 69.56 280 ASN B C 1
ATOM 5183 O O . ASN B 1 280 ? 15.648 -30.031 -22.953 1 69.56 280 ASN B O 1
ATOM 5187 N N . ASN B 1 281 ? 16.484 -28.281 -23.859 1 66.38 281 ASN B N 1
ATOM 5188 C CA . ASN B 1 281 ? 15.359 -27.828 -24.672 1 66.38 281 ASN B CA 1
ATOM 5189 C C . ASN B 1 281 ? 14.266 -27.172 -23.828 1 66.38 281 ASN B C 1
ATOM 5191 O O . ASN B 1 281 ? 13.078 -27.344 -24.109 1 66.38 281 ASN B O 1
ATOM 5195 N N . LEU B 1 282 ? 14.719 -26.703 -22.688 1 72.38 282 LEU B N 1
ATOM 5196 C CA . LEU B 1 282 ? 13.727 -26.016 -21.875 1 72.38 282 LEU B CA 1
ATOM 5197 C C . LEU B 1 282 ? 13.344 -24.672 -22.484 1 72.38 282 LEU B C 1
ATOM 5199 O O . LEU B 1 282 ? 14.219 -23.922 -22.922 1 72.38 282 LEU B O 1
ATOM 5203 N N . ILE B 1 283 ? 12.102 -24.625 -22.922 1 65.69 283 ILE B N 1
ATOM 5204 C CA . ILE B 1 283 ? 11.57 -23.344 -23.375 1 65.69 283 ILE B CA 1
ATOM 5205 C C . ILE B 1 283 ? 10.766 -22.688 -22.266 1 65.69 283 ILE B C 1
ATOM 5207 O O . ILE B 1 283 ? 9.93 -23.344 -21.625 1 65.69 283 ILE B O 1
ATOM 5211 N N . THR B 1 284 ? 11.344 -21.578 -21.766 1 68.25 284 THR B N 1
ATOM 5212 C CA . THR B 1 284 ? 10.578 -20.844 -20.766 1 68.25 284 THR B CA 1
ATOM 5213 C C . THR B 1 284 ? 10.367 -19.406 -21.203 1 68.25 284 THR B C 1
ATOM 5215 O O . THR B 1 284 ? 11.047 -18.906 -22.109 1 68.25 284 THR B O 1
ATOM 5218 N N . ARG B 1 285 ? 9.133 -18.828 -20.75 1 71.44 285 ARG B N 1
ATOM 5219 C CA . ARG B 1 285 ? 8.805 -17.438 -21.062 1 71.44 285 ARG B CA 1
ATOM 5220 C C . ARG B 1 285 ? 9.219 -16.516 -19.922 1 71.44 285 ARG B C 1
ATOM 5222 O O . ARG B 1 285 ? 9.227 -16.922 -18.75 1 71.44 285 ARG B O 1
ATOM 5229 N N . SER B 1 286 ? 9.57 -15.32 -20.328 1 71.38 286 SER B N 1
ATOM 5230 C CA . SER B 1 286 ? 9.977 -14.32 -19.344 1 71.38 286 SER B CA 1
ATOM 5231 C C . SER B 1 286 ? 8.789 -13.828 -18.531 1 71.38 286 SER B C 1
ATOM 5233 O O . SER B 1 286 ? 7.652 -13.844 -19.016 1 71.38 286 SER B O 1
ATOM 5235 N N . LEU B 1 287 ? 9.062 -13.633 -17.297 1 76.19 287 LEU B N 1
ATOM 5236 C CA . LEU B 1 287 ? 8.055 -13.07 -16.406 1 76.19 287 LEU B CA 1
ATOM 5237 C C . LEU B 1 287 ? 8.109 -11.547 -16.422 1 76.19 287 LEU B C 1
ATOM 5239 O O . LEU B 1 287 ? 7.984 -10.898 -15.375 1 76.19 287 LEU B O 1
ATOM 5243 N N . ARG B 1 288 ? 8.273 -10.961 -17.641 1 76.19 288 ARG B N 1
ATOM 5244 C CA . ARG B 1 288 ? 8.43 -9.516 -17.75 1 76.19 288 ARG B CA 1
ATOM 5245 C C . ARG B 1 288 ? 7.152 -8.797 -17.344 1 76.19 288 ARG B C 1
ATOM 5247 O O . ARG B 1 288 ? 7.199 -7.688 -16.812 1 76.19 288 ARG B O 1
ATOM 5254 N N . ILE B 1 289 ? 6.109 -9.43 -17.516 1 78.69 289 ILE B N 1
ATOM 5255 C CA . ILE B 1 289 ? 4.828 -8.773 -17.266 1 78.69 289 ILE B CA 1
ATOM 5256 C C . ILE B 1 289 ? 4.648 -8.578 -15.758 1 78.69 289 ILE B C 1
ATOM 5258 O O . ILE B 1 289 ? 4.094 -7.57 -15.32 1 78.69 289 ILE B O 1
ATOM 5262 N N . ILE B 1 290 ? 5.152 -9.5 -15 1 81.5 290 ILE B N 1
ATOM 5263 C CA . ILE B 1 290 ? 5.035 -9.391 -13.555 1 81.5 290 ILE B CA 1
ATOM 5264 C C . ILE B 1 290 ? 5.84 -8.195 -13.055 1 81.5 290 ILE B C 1
ATOM 5266 O O . ILE B 1 290 ? 5.391 -7.461 -12.172 1 81.5 290 ILE B O 1
ATOM 5270 N N . ASN B 1 291 ? 6.945 -8.031 -13.719 1 79.38 291 ASN B N 1
ATOM 5271 C CA . ASN B 1 291 ? 7.77 -6.887 -13.352 1 79.38 291 ASN B CA 1
ATOM 5272 C C . ASN B 1 291 ? 7.07 -5.566 -13.648 1 79.38 291 ASN B C 1
ATOM 5274 O O . ASN B 1 291 ? 7.105 -4.641 -12.836 1 79.38 291 ASN B O 1
ATOM 5278 N N . PHE B 1 292 ? 6.504 -5.559 -14.703 1 79.06 292 PHE B N 1
ATOM 5279 C CA . PHE B 1 292 ? 5.836 -4.336 -15.141 1 79.06 292 PHE B CA 1
ATOM 5280 C C . PHE B 1 292 ? 4.648 -4.02 -14.234 1 79.06 292 PHE B C 1
ATOM 5282 O O . PHE B 1 292 ? 4.508 -2.889 -13.758 1 79.06 292 PHE B O 1
ATOM 5289 N N . ILE B 1 293 ? 3.881 -4.945 -13.938 1 80.31 293 ILE B N 1
ATOM 5290 C CA . ILE B 1 293 ? 2.686 -4.738 -13.125 1 80.31 293 ILE B CA 1
ATOM 5291 C C . ILE B 1 293 ? 3.082 -4.402 -11.688 1 80.31 293 ILE B C 1
ATOM 5293 O O . ILE B 1 293 ? 2.451 -3.561 -11.047 1 80.31 293 ILE B O 1
ATOM 5297 N N . PHE B 1 294 ? 4.09 -5.023 -11.273 1 83.62 294 PHE B N 1
ATOM 5298 C CA . PHE B 1 294 ? 4.551 -4.758 -9.914 1 83.62 294 PHE B CA 1
ATOM 5299 C C . PHE B 1 294 ? 5.098 -3.338 -9.797 1 83.62 294 PHE B C 1
ATOM 5301 O O . PHE B 1 294 ? 4.852 -2.654 -8.805 1 83.62 294 PHE B O 1
ATOM 5308 N N . SER B 1 295 ? 5.828 -2.934 -10.852 1 83.19 295 SER B N 1
ATOM 5309 C CA . SER B 1 295 ? 6.367 -1.578 -10.867 1 83.19 295 SER B CA 1
ATOM 5310 C C . SER B 1 295 ? 5.25 -0.54 -10.875 1 83.19 295 SER B C 1
ATOM 5312 O O . SER B 1 295 ? 5.34 0.482 -10.188 1 83.19 295 SER B O 1
ATOM 5314 N N . LEU B 1 296 ? 4.254 -0.836 -11.586 1 78.19 296 LEU B N 1
ATOM 5315 C CA . LEU B 1 296 ? 3.115 0.074 -11.641 1 78.19 296 LEU B CA 1
ATOM 5316 C C . LEU B 1 296 ? 2.414 0.151 -10.289 1 78.19 296 LEU B C 1
ATOM 5318 O O . LEU B 1 296 ? 1.993 1.229 -9.867 1 78.19 296 LEU B O 1
ATOM 5322 N N . ASN B 1 297 ? 2.363 -0.982 -9.703 1 79.62 297 ASN B N 1
ATOM 5323 C CA . ASN B 1 297 ? 1.741 -1.031 -8.383 1 79.62 297 ASN B CA 1
ATOM 5324 C C . ASN B 1 297 ? 2.535 -0.227 -7.359 1 79.62 297 ASN B C 1
ATOM 5326 O O . ASN B 1 297 ? 1.955 0.514 -6.562 1 79.62 297 ASN B O 1
ATOM 5330 N N . HIS B 1 298 ? 3.736 -0.372 -7.406 1 78.06 298 HIS B N 1
ATOM 5331 C CA . HIS B 1 298 ? 4.59 0.364 -6.48 1 78.06 298 HIS B CA 1
ATOM 5332 C C . HIS B 1 298 ? 4.52 1.865 -6.742 1 78.06 298 HIS B C 1
ATOM 5334 O O . HIS B 1 298 ? 4.48 2.662 -5.801 1 78.06 298 HIS B O 1
ATOM 5340 N N . PHE B 1 299 ? 4.508 2.232 -7.996 1 77.94 299 PHE B N 1
ATOM 5341 C CA . PHE B 1 299 ? 4.406 3.643 -8.352 1 77.94 299 PHE B CA 1
ATOM 5342 C C . PHE B 1 299 ? 3.1 4.238 -7.844 1 77.94 299 PHE B C 1
ATOM 5344 O O . PHE B 1 299 ? 3.096 5.324 -7.262 1 77.94 299 PHE B O 1
ATOM 5351 N N . HIS B 1 300 ? 2.139 3.553 -8.039 1 75.56 300 HIS B N 1
ATOM 5352 C CA . HIS B 1 300 ? 0.823 4.023 -7.621 1 75.56 300 HIS B CA 1
ATOM 5353 C C . HIS B 1 300 ? 0.73 4.129 -6.102 1 75.56 300 HIS B C 1
ATOM 5355 O O . HIS B 1 300 ? 0.161 5.086 -5.574 1 75.56 300 HIS B O 1
ATOM 5361 N N . LEU B 1 301 ? 1.294 3.193 -5.469 1 75.44 301 LEU B N 1
ATOM 5362 C CA . LEU B 1 301 ? 1.285 3.213 -4.008 1 75.44 301 LEU B CA 1
ATOM 5363 C C . LEU B 1 301 ? 2.062 4.41 -3.475 1 75.44 301 LEU B C 1
ATOM 5365 O O . LEU B 1 301 ? 1.626 5.066 -2.525 1 75.44 301 LEU B O 1
ATOM 5369 N N . GLU B 1 302 ? 3.086 4.699 -4.141 1 75.25 302 GLU B N 1
ATOM 5370 C CA . GLU B 1 302 ? 3.887 5.855 -3.756 1 75.25 302 GLU B CA 1
ATOM 5371 C C . GLU B 1 302 ? 3.111 7.156 -3.955 1 75.25 302 GLU B C 1
ATOM 5373 O O . GLU B 1 302 ? 3.191 8.062 -3.127 1 75.25 302 GLU B O 1
ATOM 5378 N N . LEU B 1 303 ? 2.418 7.199 -4.98 1 73.94 303 LEU B N 1
ATOM 5379 C CA . LEU B 1 303 ? 1.643 8.391 -5.301 1 73.94 303 LEU B CA 1
ATOM 5380 C C . LEU B 1 303 ? 0.537 8.617 -4.273 1 73.94 303 LEU B C 1
ATOM 5382 O O . LEU B 1 303 ? 0.295 9.75 -3.852 1 73.94 303 LEU B O 1
ATOM 5386 N N . VAL B 1 304 ? -0.003 7.52 -3.891 1 73.12 304 VAL B N 1
ATOM 5387 C CA . VAL B 1 304 ? -1.104 7.609 -2.938 1 73.12 304 VAL B CA 1
ATOM 5388 C C . VAL B 1 304 ? -0.57 8.016 -1.565 1 73.12 304 VAL B C 1
ATOM 5390 O O . VAL B 1 304 ? -1.153 8.867 -0.891 1 73.12 304 VAL B O 1
ATOM 5393 N N . PHE B 1 305 ? 0.48 7.461 -1.222 1 71.62 305 PHE B N 1
ATOM 5394 C CA . PHE B 1 305 ? 1.072 7.773 0.074 1 71.62 305 PHE B CA 1
ATOM 5395 C C . PHE B 1 305 ? 1.498 9.234 0.138 1 71.62 305 PHE B C 1
ATOM 5397 O O . PHE B 1 305 ? 1.297 9.898 1.155 1 71.62 305 PHE B O 1
ATOM 5404 N N . TYR B 1 306 ? 1.982 9.664 -0.843 1 69.06 306 TYR B N 1
ATOM 5405 C CA . TYR B 1 306 ? 2.406 11.062 -0.871 1 69.06 306 TYR B CA 1
ATOM 5406 C C . TYR B 1 306 ? 1.204 11.992 -0.855 1 69.06 306 TYR B C 1
ATOM 5408 O O . TYR B 1 306 ? 1.222 13.023 -0.179 1 69.06 306 TYR B O 1
ATOM 5416 N N . GLY B 1 307 ? 0.293 11.633 -1.651 1 64.19 307 GLY B N 1
ATOM 5417 C CA . GLY B 1 307 ? -0.901 12.461 -1.683 1 64.19 307 GLY B CA 1
ATOM 5418 C C . GLY B 1 307 ? -1.565 12.602 -0.325 1 64.19 307 GLY B C 1
ATOM 5419 O O . GLY B 1 307 ? -1.969 13.695 0.064 1 64.19 307 GLY B O 1
ATOM 5420 N N . LEU B 1 308 ? -1.53 11.641 0.39 1 63.41 308 LEU B N 1
ATOM 5421 C CA . LEU B 1 308 ? -2.191 11.648 1.691 1 63.41 308 LEU B CA 1
ATOM 5422 C C . LEU B 1 308 ? -1.312 12.32 2.742 1 63.41 308 LEU B C 1
ATOM 5424 O O . LEU B 1 308 ? -1.818 13 3.637 1 63.41 308 LEU B O 1
ATOM 5428 N N . SER B 1 309 ? -0.052 12.102 2.576 1 61.06 309 SER B N 1
ATOM 5429 C CA . SER B 1 309 ? 0.871 12.695 3.535 1 61.06 309 SER B CA 1
ATOM 5430 C C . SER B 1 309 ? 0.938 14.211 3.365 1 61.06 309 SER B C 1
ATOM 5432 O O . SER B 1 309 ? 1.175 14.945 4.332 1 61.06 309 SER B O 1
ATOM 5434 N N . SER B 1 310 ? 0.826 14.609 2.135 1 58.44 310 SER B N 1
ATOM 5435 C CA . SER B 1 310 ? 0.932 16.031 1.863 1 58.44 310 SER B CA 1
ATOM 5436 C C . SER B 1 310 ? -0.348 16.766 2.252 1 58.44 310 SER B C 1
ATOM 5438 O O . SER B 1 310 ? -0.346 17.984 2.412 1 58.44 310 SER B O 1
ATOM 5440 N N . ALA B 1 311 ? -1.443 16.031 2.34 1 51.44 311 ALA B N 1
ATOM 5441 C CA . ALA B 1 311 ? -2.695 16.641 2.779 1 51.44 311 ALA B CA 1
ATOM 5442 C C . ALA B 1 311 ? -2.701 16.844 4.293 1 51.44 311 ALA B C 1
ATOM 5444 O O . ALA B 1 311 ? -3.496 17.625 4.812 1 51.44 311 ALA B O 1
ATOM 5445 N N . ALA B 1 312 ? -1.81 16.219 5.043 1 44.56 312 ALA B N 1
ATOM 5446 C CA . ALA B 1 312 ? -1.755 16.344 6.496 1 44.56 312 ALA B CA 1
ATOM 5447 C C . ALA B 1 312 ? -1.187 17.703 6.898 1 44.56 312 ALA B C 1
ATOM 5449 O O . ALA B 1 312 ? -0.156 18.141 6.371 1 44.56 312 ALA B O 1
ATOM 5450 N N . PRO B 1 313 ? -1.996 18.594 7.562 1 37.44 313 PRO B N 1
ATOM 5451 C CA . PRO B 1 313 ? -1.488 19.891 8.008 1 37.44 313 PRO B CA 1
ATOM 5452 C C . PRO B 1 313 ? -0.279 19.766 8.938 1 37.44 313 PRO B C 1
ATOM 5454 O O . PRO B 1 313 ? -0.259 18.906 9.82 1 37.44 313 PRO B O 1
ATOM 5457 N N . THR B 1 314 ? 0.887 19.797 8.492 1 36 314 THR B N 1
ATOM 5458 C CA . THR B 1 314 ? 2.025 19.859 9.406 1 36 314 THR B CA 1
ATOM 5459 C C . THR B 1 314 ? 1.933 21.094 10.289 1 36 314 THR B C 1
ATOM 5461 O O . THR B 1 314 ? 2.293 22.203 9.875 1 36 314 THR B O 1
ATOM 5464 N N . THR B 1 315 ? 0.786 21.562 10.781 1 35.12 315 THR B N 1
ATOM 5465 C CA . THR B 1 315 ? 0.919 22.75 11.617 1 35.12 315 THR B CA 1
ATOM 5466 C C . THR B 1 315 ? 1.658 22.406 12.914 1 35.12 315 THR B C 1
ATOM 5468 O O . THR B 1 315 ? 1.312 21.453 13.602 1 35.12 315 THR B O 1
ATOM 5471 N N . ALA B 1 316 ? 2.875 22.875 13.055 1 35.72 316 ALA B N 1
ATOM 5472 C CA . ALA B 1 316 ? 3.506 23.031 14.359 1 35.72 316 ALA B CA 1
ATOM 5473 C C . ALA B 1 316 ? 2.582 23.75 15.336 1 35.72 316 ALA B C 1
ATOM 5475 O O . ALA B 1 316 ? 1.982 24.781 14.984 1 35.72 316 ALA B O 1
ATOM 5476 N N . PRO B 1 317 ? 1.971 23.062 16.266 1 32.81 317 PRO B N 1
ATOM 5477 C CA . PRO B 1 317 ? 1.235 23.875 17.25 1 32.81 317 PRO B CA 1
ATOM 5478 C C . PRO B 1 317 ? 1.933 25.203 17.562 1 32.81 317 PRO B C 1
ATOM 5480 O O . PRO B 1 317 ? 3.164 25.25 17.641 1 32.81 317 PRO B O 1
ATOM 5483 N N . THR B 1 318 ? 1.433 26.266 17.172 1 30.27 318 THR B N 1
ATOM 5484 C CA . THR B 1 318 ? 1.916 27.531 17.719 1 30.27 318 THR B CA 1
ATOM 5485 C C . THR B 1 318 ? 2.076 27.438 19.234 1 30.27 318 THR B C 1
ATOM 5487 O O . THR B 1 318 ? 1.093 27.281 19.953 1 30.27 318 THR B O 1
ATOM 5490 N N . LEU B 1 319 ? 3.107 26.859 19.797 1 30.12 319 LEU B N 1
ATOM 5491 C CA . LEU B 1 319 ? 3.441 27.109 21.188 1 30.12 319 LEU B CA 1
ATOM 5492 C C . LEU B 1 319 ? 3.375 28.594 21.516 1 30.12 319 LEU B C 1
ATOM 5494 O O . LEU B 1 319 ? 4.156 29.375 20.984 1 30.12 319 LEU B O 1
ATOM 5498 N N . HIS B 1 320 ? 2.252 29.141 21.812 1 26.81 320 HIS B N 1
ATOM 5499 C CA . HIS B 1 320 ? 2.4 30.375 22.578 1 26.81 320 HIS B CA 1
ATOM 5500 C C . HIS B 1 320 ? 3.422 30.219 23.703 1 26.81 320 HIS B C 1
ATOM 5502 O O . HIS B 1 320 ? 3.271 29.344 24.562 1 26.81 320 HIS B O 1
ATOM 5508 N N . LEU B 1 321 ? 4.66 30.641 23.438 1 26.89 321 LEU B N 1
ATOM 5509 C CA . LEU B 1 321 ? 5.688 30.969 24.406 1 26.89 321 LEU B CA 1
ATOM 5510 C C . LEU B 1 321 ? 5.125 31.891 25.5 1 26.89 321 LEU B C 1
ATOM 5512 O O . LEU B 1 321 ? 5.035 33.094 25.312 1 26.89 321 LEU B O 1
ATOM 5516 N N . HIS B 1 322 ? 4.027 31.641 26.266 1 27.52 322 HIS B N 1
ATOM 5517 C CA . HIS B 1 322 ? 4.105 32.438 27.5 1 27.52 322 HIS B CA 1
ATOM 5518 C C . HIS B 1 322 ? 5.496 32.344 28.125 1 27.52 322 HIS B C 1
ATOM 5520 O O . HIS B 1 322 ? 6.23 31.375 27.875 1 27.52 322 HIS B O 1
ATOM 5526 N N . ARG B 1 323 ? 5.867 33.469 29.062 1 30.11 323 ARG B N 1
ATOM 5527 C CA . ARG B 1 323 ? 7.09 33.812 29.781 1 30.11 323 ARG B CA 1
ATOM 5528 C C . ARG B 1 323 ? 7.75 32.562 30.375 1 30.11 323 ARG B C 1
ATOM 5530 O O . ARG B 1 323 ? 7.086 31.75 31 1 30.11 323 ARG B O 1
ATOM 5537 N N . ALA B 1 324 ? 9.031 32.281 30.031 1 29.58 324 ALA B N 1
ATOM 5538 C CA . ALA B 1 324 ? 10.195 31.5 30.453 1 29.58 324 ALA B CA 1
ATOM 5539 C C . ALA B 1 324 ? 10.305 31.484 31.984 1 29.58 324 ALA B C 1
ATOM 5541 O O . ALA B 1 324 ? 11.336 31.094 32.531 1 29.58 324 ALA B O 1
ATOM 5542 N N . ARG B 1 325 ? 9.586 32.156 32.844 1 27.98 325 ARG B N 1
ATOM 5543 C CA . ARG B 1 325 ? 10.445 32.188 34.031 1 27.98 325 ARG B CA 1
ATOM 5544 C C . ARG B 1 325 ? 10.93 30.781 34.375 1 27.98 325 ARG B C 1
ATOM 5546 O O . ARG B 1 325 ? 12.102 30.594 34.688 1 27.98 325 ARG B O 1
ATOM 5553 N N . ARG B 1 326 ? 10.234 30.047 35.219 1 30.41 326 ARG B N 1
ATOM 5554 C CA . ARG B 1 326 ? 10.992 29.172 36.094 1 30.41 326 ARG B CA 1
ATOM 5555 C C . ARG B 1 326 ? 11.578 27.984 35.344 1 30.41 326 ARG B C 1
ATOM 5557 O O . ARG B 1 326 ? 10.969 27.5 34.375 1 30.41 326 ARG B O 1
ATOM 5564 N N . PRO B 1 327 ? 13.039 27.547 35.5 1 27.25 327 PRO B N 1
ATOM 5565 C CA . PRO B 1 327 ? 14.102 26.641 35.062 1 27.25 327 PRO B CA 1
ATOM 5566 C C . PRO B 1 327 ? 13.625 25.203 34.906 1 27.25 327 PRO B C 1
ATOM 5568 O O . PRO B 1 327 ? 14.438 24.297 34.656 1 27.25 327 PRO B O 1
ATOM 5571 N N . ASP B 1 328 ? 12.625 24.812 35.562 1 27.09 328 ASP B N 1
ATOM 5572 C CA . ASP B 1 328 ? 12.68 23.375 35.781 1 27.09 328 ASP B CA 1
ATOM 5573 C C . ASP B 1 328 ? 12.602 22.609 34.469 1 27.09 328 ASP B C 1
ATOM 5575 O O . ASP B 1 328 ? 11.906 23.016 33.531 1 27.09 328 ASP B O 1
ATOM 5579 N N . GLY B 1 329 ? 13.617 21.688 34.125 1 25.86 329 GLY B N 1
ATOM 5580 C CA . GLY B 1 329 ? 14.359 20.875 33.156 1 25.86 329 GLY B CA 1
ATOM 5581 C C . GLY B 1 329 ? 13.461 20.047 32.281 1 25.86 329 GLY B C 1
ATOM 5582 O O . GLY B 1 329 ? 13.906 19.516 31.25 1 25.86 329 GLY B O 1
ATOM 5583 N N . ASP B 1 330 ? 12.445 19.25 32.844 1 26.64 330 ASP B N 1
ATOM 5584 C CA . ASP B 1 330 ? 12.273 17.984 32.156 1 26.64 330 ASP B CA 1
ATOM 5585 C C . ASP B 1 330 ? 11.578 18.188 30.812 1 26.64 330 ASP B C 1
ATOM 5587 O O . ASP B 1 330 ? 10.414 18.578 30.766 1 26.64 330 ASP B O 1
ATOM 5591 N N . PRO B 1 331 ? 12.344 18.703 29.797 1 27.77 331 PRO B N 1
ATOM 5592 C CA . PRO B 1 331 ? 11.867 19.078 28.469 1 27.77 331 PRO B CA 1
ATOM 5593 C C . PRO B 1 331 ? 11.008 17.984 27.828 1 27.77 331 PRO B C 1
ATOM 5595 O O . PRO B 1 331 ? 10.578 18.125 26.688 1 27.77 331 PRO B O 1
ATOM 5598 N N . TRP B 1 332 ? 11.18 16.781 28.328 1 28.09 332 TRP B N 1
ATOM 5599 C CA . TRP B 1 332 ? 10.68 15.57 27.672 1 28.09 332 TRP B CA 1
ATOM 5600 C C . TRP B 1 332 ? 9.164 15.617 27.547 1 28.09 332 TRP B C 1
ATOM 5602 O O . TRP B 1 332 ? 8.562 14.734 26.938 1 28.09 332 TRP B O 1
ATOM 5612 N N . ILE B 1 333 ? 8.547 16.297 28.453 1 27.27 333 ILE B N 1
ATOM 5613 C CA . ILE B 1 333 ? 7.113 16.125 28.656 1 27.27 333 ILE B CA 1
ATOM 5614 C C . ILE B 1 333 ? 6.355 16.609 27.422 1 27.27 333 ILE B C 1
ATOM 5616 O O . ILE B 1 333 ? 5.289 16.078 27.094 1 27.27 333 ILE B O 1
ATOM 5620 N N . LEU B 1 334 ? 6.762 17.797 26.984 1 27.53 334 LEU B N 1
ATOM 5621 C CA . LEU B 1 334 ? 5.848 18.531 26.109 1 27.53 334 LEU B CA 1
ATOM 5622 C C . LEU B 1 334 ? 5.738 17.859 24.75 1 27.53 334 LEU B C 1
ATOM 5624 O O . LEU B 1 334 ? 4.891 18.234 23.938 1 27.53 334 LEU B O 1
ATOM 5628 N N . LEU B 1 335 ? 6.859 17.391 24.188 1 29.89 335 LEU B N 1
ATOM 5629 C CA . LEU B 1 335 ? 6.895 16.812 22.859 1 29.89 335 LEU B CA 1
ATOM 5630 C C . LEU B 1 335 ? 6.008 15.57 22.766 1 29.89 335 LEU B C 1
ATOM 5632 O O . LEU B 1 335 ? 6.023 14.859 21.766 1 29.89 335 LEU B O 1
ATOM 5636 N N . LYS B 1 336 ? 5.531 14.945 23.812 1 30.05 336 LYS B N 1
ATOM 5637 C CA . LYS B 1 336 ? 4.836 13.672 24 1 30.05 336 LYS B CA 1
ATOM 5638 C C . LYS B 1 336 ? 3.484 13.68 23.281 1 30.05 336 LYS B C 1
ATOM 5640 O O . LYS B 1 336 ? 2.709 12.727 23.406 1 30.05 336 LYS B O 1
ATOM 5645 N N . ARG B 1 337 ? 2.982 14.844 22.969 1 29.42 337 ARG B N 1
ATOM 5646 C CA . ARG B 1 337 ? 1.53 14.789 22.828 1 29.42 337 ARG B CA 1
ATOM 5647 C C . ARG B 1 337 ? 1.128 13.844 21.703 1 29.42 337 ARG B C 1
ATOM 5649 O O . ARG B 1 337 ? 1.821 12.867 21.422 1 29.42 337 ARG B O 1
ATOM 5656 N N . PRO B 1 338 ? 0.03 14.32 20.859 1 32.06 338 PRO B N 1
ATOM 5657 C CA . PRO B 1 338 ? -0.845 13.359 20.172 1 32.06 338 PRO B CA 1
ATOM 5658 C C . PRO B 1 338 ? -0.102 12.508 19.141 1 32.06 338 PRO B C 1
ATOM 5660 O O . PRO B 1 338 ? -0.491 11.367 18.891 1 32.06 338 PRO B O 1
ATOM 5663 N N . SER B 1 339 ? 0.87 13.016 18.516 1 32.28 339 SER B N 1
ATOM 5664 C CA . SER B 1 339 ? 1.436 12.18 17.469 1 32.28 339 SER B CA 1
ATOM 5665 C C . SER B 1 339 ? 2.275 11.047 18.047 1 32.28 339 SER B C 1
ATOM 5667 O O . SER B 1 339 ? 2.473 10.016 17.391 1 32.28 339 SER B O 1
ATOM 5669 N N . SER B 1 340 ? 2.99 11.211 19.109 1 32.28 340 SER B N 1
ATOM 5670 C CA . SER B 1 340 ? 3.957 10.328 19.75 1 32.28 340 SER B CA 1
ATOM 5671 C C . SER B 1 340 ? 3.27 9.133 20.391 1 32.28 340 SER B C 1
ATOM 5673 O O . SER B 1 340 ? 3.895 8.094 20.609 1 32.28 340 SER B O 1
ATOM 5675 N N . ILE B 1 341 ? 2.143 9.391 21.047 1 32.09 341 ILE B N 1
ATOM 5676 C CA . ILE B 1 341 ? 1.556 8.297 21.812 1 32.09 341 ILE B CA 1
ATOM 5677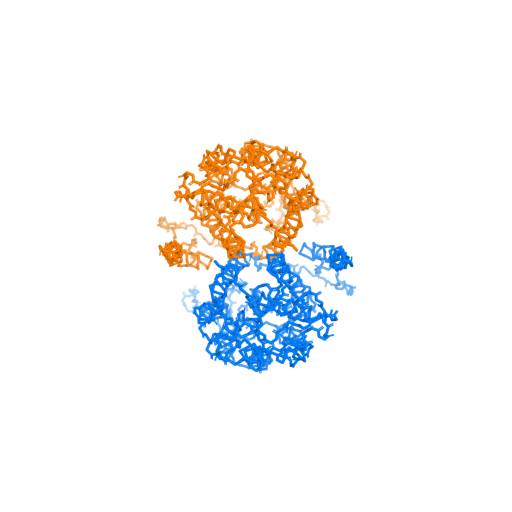 C C . ILE B 1 341 ? 1.21 7.145 20.875 1 32.09 341 ILE B C 1
ATOM 5679 O O . ILE B 1 341 ? 1.459 5.977 21.188 1 32.09 341 ILE B O 1
ATOM 5683 N N . ALA B 1 342 ? 0.563 7.465 19.781 1 31.78 342 ALA B N 1
ATOM 5684 C CA . ALA B 1 342 ? 0.11 6.332 18.984 1 31.78 342 ALA B CA 1
ATOM 5685 C C . ALA B 1 342 ? 1.292 5.59 18.359 1 31.78 342 ALA B C 1
ATOM 5687 O O . ALA B 1 342 ? 1.265 4.363 18.234 1 31.78 342 ALA B O 1
ATOM 5688 N N . SER B 1 343 ? 2.393 6.285 18.078 1 33.5 343 SER B N 1
ATOM 5689 C CA . SER B 1 343 ? 3.543 5.602 17.484 1 33.5 343 SER B CA 1
ATOM 5690 C C . SER B 1 343 ? 4.234 4.711 18.516 1 33.5 343 SER B C 1
ATOM 5692 O O . SER B 1 343 ? 4.691 3.613 18.188 1 33.5 343 SER B O 1
ATOM 5694 N N . GLU B 1 344 ? 4.449 5.188 19.672 1 32.97 344 GLU B N 1
ATOM 5695 C CA . GLU B 1 344 ? 5.176 4.375 20.641 1 32.97 344 GLU B CA 1
ATOM 5696 C C . GLU B 1 344 ? 4.387 3.123 21.016 1 32.97 344 GLU B C 1
ATOM 5698 O O . GLU B 1 344 ? 4.961 2.041 21.156 1 32.97 344 GLU B O 1
ATOM 5703 N N . GLU B 1 345 ? 3.123 3.264 21.344 1 32.34 345 GLU B N 1
ATOM 5704 C CA . GLU B 1 345 ? 2.389 2.064 21.75 1 32.34 345 GLU B CA 1
ATOM 5705 C C . GLU B 1 345 ? 2.213 1.111 20.562 1 32.34 345 GLU B C 1
ATOM 5707 O O . GLU B 1 345 ? 2.305 -0.108 20.734 1 32.34 345 GLU B O 1
ATOM 5712 N N . VAL B 1 346 ? 2.016 1.604 19.5 1 34.22 346 VAL B N 1
ATOM 5713 C CA . VAL B 1 346 ? 1.896 0.713 18.359 1 34.22 346 VAL B CA 1
ATOM 5714 C C . VAL B 1 346 ? 3.264 0.127 18.016 1 34.22 346 VAL B C 1
ATOM 5716 O O . VAL B 1 346 ? 3.377 -1.06 17.688 1 34.22 346 VAL B O 1
ATOM 5719 N N . ALA B 1 347 ? 4.297 0.906 18.094 1 33.97 347 ALA B N 1
ATOM 5720 C CA . ALA B 1 347 ? 5.633 0.37 17.859 1 33.97 347 ALA B CA 1
ATOM 5721 C C . ALA B 1 347 ? 5.98 -0.706 18.875 1 33.97 347 ALA B C 1
ATOM 5723 O O . ALA B 1 347 ? 6.602 -1.717 18.547 1 33.97 347 ALA B O 1
ATOM 5724 N N . HIS B 1 348 ? 5.773 -0.468 20.078 1 35.53 348 HIS B N 1
ATOM 5725 C CA . HIS B 1 348 ? 6.121 -1.469 21.094 1 35.53 348 HIS B CA 1
ATOM 5726 C C . HIS B 1 348 ? 5.32 -2.752 20.891 1 35.53 348 HIS B C 1
ATOM 5728 O O . HIS B 1 348 ? 5.871 -3.852 20.984 1 35.53 348 HIS B O 1
ATOM 5734 N N . HIS B 1 349 ? 4.004 -2.674 20.719 1 34.53 349 HIS B N 1
ATOM 5735 C CA . HIS B 1 349 ? 3.25 -3.918 20.594 1 34.53 349 HIS B CA 1
ATOM 5736 C C . HIS B 1 349 ? 3.404 -4.527 19.203 1 34.53 349 HIS B C 1
ATOM 5738 O O . HIS B 1 349 ? 3.363 -5.75 19.047 1 34.53 349 HIS B O 1
ATOM 5744 N N . LEU B 1 350 ? 3.525 -3.738 18.344 1 35.94 350 LEU B N 1
ATOM 5745 C CA . LEU B 1 350 ? 3.629 -4.301 17 1 35.94 350 LEU B CA 1
ATOM 5746 C C . LEU B 1 350 ? 5.027 -4.852 16.75 1 35.94 350 LEU B C 1
ATOM 5748 O O . LEU B 1 350 ? 5.207 -5.734 15.906 1 35.94 350 LEU B O 1
ATOM 5752 N N . GLY B 1 351 ? 6.062 -4.328 17.297 1 34.28 351 GLY B N 1
ATOM 5753 C CA . GLY B 1 351 ? 7.383 -4.918 17.125 1 34.28 351 GLY B CA 1
ATOM 5754 C C . GLY B 1 351 ? 7.438 -6.379 17.531 1 34.28 351 GLY B C 1
ATOM 5755 O O . GLY B 1 351 ? 8.055 -7.195 16.844 1 34.28 351 GLY B O 1
ATOM 5756 N N . ILE B 1 352 ? 6.996 -6.629 18.766 1 36.56 352 ILE B N 1
ATOM 5757 C CA . ILE B 1 352 ? 7.211 -7.98 19.281 1 36.56 352 ILE B CA 1
ATOM 5758 C C . ILE B 1 352 ? 6.371 -8.977 18.484 1 36.56 352 ILE B C 1
ATOM 5760 O O . ILE B 1 352 ? 6.852 -10.047 18.109 1 36.56 352 ILE B O 1
ATOM 5764 N N . ARG B 1 353 ? 5.195 -8.641 18.156 1 37.47 353 ARG B N 1
ATOM 5765 C CA . ARG B 1 353 ? 4.348 -9.664 17.578 1 37.47 353 ARG B CA 1
ATOM 5766 C C . ARG B 1 353 ? 4.652 -9.844 16.094 1 37.47 353 ARG B C 1
ATOM 5768 O O . ARG B 1 353 ? 4.586 -10.953 15.562 1 37.47 353 ARG B O 1
ATOM 5775 N N . ALA B 1 354 ? 5.008 -8.82 15.461 1 37.53 354 ALA B N 1
ATOM 5776 C CA . ALA B 1 354 ? 5.434 -9.008 14.07 1 37.53 354 ALA B CA 1
ATOM 5777 C C . ALA B 1 354 ? 6.668 -9.898 13.992 1 37.53 354 ALA B C 1
ATOM 5779 O O . ALA B 1 354 ? 6.793 -10.719 13.086 1 37.53 354 ALA B O 1
ATOM 5780 N N . GLN B 1 355 ? 7.562 -9.797 14.844 1 34.56 355 GLN B N 1
ATOM 5781 C CA . GLN B 1 355 ? 8.664 -10.766 14.898 1 34.56 355 GLN B CA 1
ATOM 5782 C C . GLN B 1 355 ? 8.141 -12.18 15.094 1 34.56 355 GLN B C 1
ATOM 5784 O O . GLN B 1 355 ? 8.633 -13.125 14.461 1 34.56 355 GLN B O 1
ATOM 5789 N N . ARG B 1 356 ? 7.145 -12.32 15.906 1 33.25 356 ARG B N 1
ATOM 5790 C CA . ARG B 1 356 ? 6.68 -13.68 16.172 1 33.25 356 ARG B CA 1
ATOM 5791 C C . ARG B 1 356 ? 5.961 -14.25 14.945 1 33.25 356 ARG B C 1
ATOM 5793 O O . ARG B 1 356 ? 6.164 -15.414 14.594 1 33.25 356 ARG B O 1
ATOM 5800 N N . ILE B 1 357 ? 5.18 -13.492 14.359 1 36.56 357 ILE B N 1
ATOM 5801 C CA . ILE B 1 357 ? 4.508 -14.062 13.195 1 36.56 357 ILE B CA 1
ATOM 5802 C C . ILE B 1 357 ? 5.527 -14.32 12.086 1 36.56 357 ILE B C 1
ATOM 5804 O O . ILE B 1 357 ? 5.469 -15.344 11.414 1 36.56 357 ILE B O 1
ATOM 5808 N N . ALA B 1 358 ? 6.465 -13.484 11.883 1 35.16 358 ALA B N 1
ATOM 5809 C CA . ALA B 1 358 ? 7.562 -13.836 10.984 1 35.16 358 ALA B CA 1
ATOM 5810 C C . ALA B 1 358 ? 8.195 -15.164 11.383 1 35.16 358 ALA B C 1
ATOM 5812 O O . ALA B 1 358 ? 8.477 -16.016 10.523 1 35.16 358 ALA B O 1
ATOM 5813 N N . ILE B 1 359 ? 8.414 -15.328 12.617 1 33.91 359 ILE B N 1
ATOM 5814 C CA . ILE B 1 359 ? 8.992 -16.578 13.086 1 33.91 359 ILE B CA 1
ATOM 5815 C C . ILE B 1 359 ? 7.996 -17.719 12.883 1 33.91 359 ILE B C 1
ATOM 5817 O O . ILE B 1 359 ? 8.375 -18.828 12.469 1 33.91 359 ILE B O 1
ATOM 5821 N N . LEU B 1 360 ? 6.758 -17.484 13.148 1 31.81 360 LEU B N 1
ATOM 5822 C CA . LEU B 1 360 ? 5.832 -18.609 12.984 1 31.81 360 LEU B CA 1
ATOM 5823 C C . LEU B 1 360 ? 5.707 -18.984 11.516 1 31.81 360 LEU B C 1
ATOM 5825 O O . LEU B 1 360 ? 5.633 -20.172 11.18 1 31.81 360 LEU B O 1
ATOM 5829 N N . LEU B 1 361 ? 5.629 -18.094 10.711 1 35.09 361 LEU B N 1
ATOM 5830 C CA . LEU B 1 361 ? 5.527 -18.453 9.305 1 35.09 361 LEU B CA 1
ATOM 5831 C C . LEU B 1 361 ? 6.801 -19.141 8.828 1 35.09 361 LEU B C 1
ATOM 5833 O O . LEU B 1 361 ? 6.746 -20.031 7.973 1 35.09 361 LEU B O 1
ATOM 5837 N N . LEU B 1 362 ? 7.938 -18.766 9.266 1 31.27 362 LEU B N 1
ATOM 5838 C CA . LEU B 1 362 ? 9.117 -19.594 9.023 1 31.27 362 LEU B CA 1
ATOM 5839 C C . LEU B 1 362 ? 8.883 -21.016 9.516 1 31.27 362 LEU B C 1
ATOM 5841 O O . LEU B 1 362 ? 9.438 -21.969 8.953 1 31.27 362 LEU B O 1
ATOM 5845 N N . VAL B 1 363 ? 8.258 -21.141 10.641 1 32.44 363 VAL B N 1
ATOM 5846 C CA . VAL B 1 363 ? 8.117 -22.5 11.18 1 32.44 363 VAL B CA 1
ATOM 5847 C C . VAL B 1 363 ? 7.062 -23.266 10.383 1 32.44 363 VAL B C 1
ATOM 5849 O O . VAL B 1 363 ? 7.117 -24.5 10.289 1 32.44 363 VAL B O 1
ATOM 5852 N N . PHE B 1 364 ? 6 -22.641 9.945 1 32.78 364 PHE B N 1
ATOM 5853 C CA . PHE B 1 364 ? 5.02 -23.531 9.336 1 32.78 364 PHE B CA 1
ATOM 5854 C C . PHE B 1 364 ? 5.5 -24 7.969 1 32.78 364 PHE B C 1
ATOM 5856 O O . PHE B 1 364 ? 4.734 -24.594 7.207 1 32.78 364 PHE B O 1
ATOM 5863 N N . ILE B 1 365 ? 6.605 -23.547 7.457 1 31.05 365 ILE B N 1
ATOM 5864 C CA . ILE B 1 365 ? 7.18 -24.422 6.438 1 31.05 365 ILE B CA 1
ATOM 5865 C C . ILE B 1 365 ? 7.215 -25.859 6.945 1 31.05 365 ILE B C 1
ATOM 5867 O O . ILE B 1 365 ? 7.875 -26.156 7.945 1 31.05 365 ILE B O 1
ATOM 5871 N N . PRO B 1 366 ? 6.086 -26.5 6.828 1 28.89 366 PRO B N 1
ATOM 5872 C CA . PRO B 1 366 ? 6.262 -27.922 7.176 1 28.89 366 PRO B CA 1
ATOM 5873 C C . PRO B 1 366 ? 7.633 -28.453 6.781 1 28.89 366 PRO B C 1
ATOM 5875 O O . PRO B 1 366 ? 8.156 -28.109 5.719 1 28.89 366 PRO B O 1
ATOM 5878 N N . GLN B 1 367 ? 8.461 -28.781 7.766 1 25.62 367 GLN B N 1
ATOM 5879 C CA . GLN B 1 367 ? 9.398 -29.875 7.523 1 25.62 367 GLN B CA 1
ATOM 5880 C C . GLN B 1 367 ? 8.695 -31.062 6.871 1 25.62 367 GLN B C 1
ATOM 5882 O O . GLN B 1 367 ? 7.578 -31.422 7.25 1 25.62 367 GLN B O 1
#

Organism: Penaeus vannamei (NCBI:txid6689)

Radius of gyration: 28.93 Å; Cα contacts (8 Å, |Δi|>4): 997; chains: 2; bounding box: 55×100×72 Å

Foldseek 3Di:
DPQLVLVQLVQLPDFDQLVLLLVLLLLVLLLVQCLLQVLLLQVDDWKKWFDDDPVAPFPDTDILDQWTWGQDVPPRDTDIDGGDDIDTDPLQFPAHPCNLVVCGDVNVCVSVLLNVLLLVLLVQLLVCLLVVCLVPFLLVLCLVLLVLLLVLLLVLLVDNDSVVNSVSSNVNSNSPHSSSLQLSLLSDNPVCNVVSNVVSNVSNVVSNLVLVVLSNVHRHSSVSSVVSSVCVVVSNVSSVVHDTRLLSCVCVVNLVSSQVNSVVSSVRRVGDRDDPVSSPPRDDDDPSVVSSVVSVVVSVVSVVVNVVSVVDPPDPPPPPPDDPPDPDDPSVPPVCDDPNVVSVVCCVVVVVVVVVVVVVVVVPPPD/DPQLVLVQLVQLPDFDQLVLLLVLLLLVLLLVQCLLQVLLLQVDDWKKWFDDDPVAPFPDTDILDQWTWGQDVPPRDTDIDGGDDIDTDPLQFPAHPCNLVVCGDVNVVVSVLLNVLLLVLLVLLLVCLLVVCLVPFLLVLCLVLLVLLLVLLLVLLVDNDSVVNSVSSNVNSNSPHSSSLQLSLLSDNPVCNVVSNVVSNVSNVVSNLVLVVLSNVHRHSSVSSVVSSVCVVVSNVSSVVHDTRLLSCVCVVNLVSSQVNSVVSSVRRVGDRDDSVSSPPRDDDDPSVVSSVVSVVVSVVSVVVNVVSVVDPPDPPPPPPDDPPDPDDPSVPPVCDDPNVVSVVCCVVVVVVVVVVVVVVVVVPPD

pLDDT: mean 76.78, std 21.38, range [25.62, 97.62]

Secondary structure (DSSP, 8-state):
---HHHHHHHHH-SSHHHHHHHHHHHHHHHHHHHHHTTHHHHS----EEE---TTS-BS---BT-SEEEEE-TTT--EEEEE---EEEP-SS-SB-HHHHTT--GGGTHHHHHHHHHHHHHHHHHHHHHHHHHHHH-HHHHHHHHHHHHHHHHHHHHH---HHHHHHHHHHHHHH--THHHHHHHHTS-HHHHHHHHHHHHHHHHHHHHHHHHHHHH--BHHHHHHHHHTTHHHHHHHHHHPPPPHHHHHHTT-HHHHHHHHHHHHHHHT-PPPPHHHHTT------HHHHHHHHHHHHHHHHHHHHHHHHS-------------S----TTSGGGSHHHHHHHHHHHHHHHHHHHHHHHHHHTS--/---HHHHHHHHH-SSHHHHHHHHHHHHHHHHHHHHHTTHHHHS----EEE---TTS-BS---BT-SEEEEE-TTT--EEEEE---EEEP-SS-SB-HHHHTT--GGGTHHHHHHHHHHHHHHHHHHHHHHHHHHHH-HHHHHHHHHHHHHHHHHHHHH---HHHHHHHHHHHHHH--THHHHHHHHTS-HHHHHHHHHHHHHHHHHHHHHHHHHHHH--BHHHHHHHHHTTHHHHHHHHHHPPPPHHHHHHTT-HHHHHHHHHHHHHHHT-PPPPHHHHTT------HHHHHHHHHHHHHHHHHHHHHHHHS------------------TTSGGGSHHHHHHHHHHHHHHHHHHHHHHHHHHTS--